Protein AF-A0A7R8XBN1-F1 (afdb_monomer_lite)

pLDDT: mean 72.45, std 25.6, range [25.41, 98.75]

Structure (mmCIF, N/CA/C/O backbone):
data_AF-A0A7R8XBN1-F1
#
_entry.id   AF-A0A7R8XBN1-F1
#
loop_
_atom_site.group_PDB
_atom_site.id
_atom_site.type_symbol
_atom_site.label_atom_id
_atom_site.label_alt_id
_atom_site.label_comp_id
_atom_site.label_asym_id
_atom_site.label_entity_id
_atom_site.label_seq_id
_atom_site.pdbx_PDB_ins_code
_atom_site.Cartn_x
_atom_site.Cartn_y
_atom_site.Cartn_z
_atom_site.occupancy
_atom_site.B_iso_or_equiv
_atom_site.auth_seq_id
_atom_site.auth_comp_id
_atom_site.auth_asym_id
_atom_site.auth_atom_id
_atom_site.pdbx_PDB_model_num
ATOM 1 N N . MET A 1 1 ? 33.578 -42.556 41.035 1.00 29.83 1 MET A N 1
ATOM 2 C CA . MET A 1 1 ? 34.762 -41.983 41.716 1.00 29.83 1 MET A CA 1
ATOM 3 C C . MET A 1 1 ? 35.770 -41.561 40.649 1.00 29.83 1 MET A C 1
ATOM 5 O O . MET A 1 1 ? 35.751 -42.187 39.595 1.00 29.83 1 MET A O 1
ATOM 9 N N . PRO A 1 2 ? 36.550 -40.487 40.866 1.00 57.53 2 PRO A N 1
ATOM 10 C CA . PRO A 1 2 ? 37.501 -39.938 39.890 1.00 57.53 2 PRO A CA 1
ATOM 11 C C . PRO A 1 2 ? 38.847 -40.698 39.918 1.00 57.53 2 PRO A C 1
ATOM 13 O O . PRO A 1 2 ? 38.960 -41.687 40.646 1.00 57.53 2 PRO A O 1
ATOM 16 N N . PRO A 1 3 ? 39.870 -40.235 39.171 1.00 47.28 3 PRO A N 1
ATOM 17 C CA . PRO A 1 3 ? 40.842 -39.376 39.864 1.00 47.28 3 PRO A CA 1
ATOM 18 C C . PRO A 1 3 ? 41.364 -38.141 39.082 1.00 47.28 3 PRO A C 1
ATOM 20 O O . PRO A 1 3 ? 41.516 -38.165 37.866 1.00 47.28 3 PRO A O 1
ATOM 23 N N . SER A 1 4 ? 41.629 -37.081 39.865 1.00 33.66 4 SER A N 1
ATOM 24 C CA . SER A 1 4 ? 42.742 -36.093 39.829 1.00 33.66 4 SER A CA 1
ATOM 25 C C . SER A 1 4 ? 43.302 -35.568 38.490 1.00 33.66 4 SER A C 1
ATOM 27 O O . SER A 1 4 ? 43.851 -36.335 37.710 1.00 33.66 4 SER A O 1
ATOM 29 N N . THR A 1 5 ? 43.249 -34.270 38.160 1.00 37.41 5 THR A N 1
ATOM 30 C CA . THR A 1 5 ? 43.979 -33.106 38.747 1.00 37.41 5 THR A CA 1
ATOM 31 C C . THR A 1 5 ? 45.512 -33.198 38.776 1.00 37.41 5 THR A C 1
ATOM 33 O O . THR A 1 5 ? 46.059 -33.966 39.563 1.00 37.41 5 THR A O 1
ATOM 36 N N . LEU A 1 6 ? 46.185 -32.286 38.061 1.00 33.44 6 LEU A N 1
ATOM 37 C CA . LEU A 1 6 ? 47.489 -31.711 38.432 1.00 33.44 6 LEU A CA 1
ATOM 38 C C . LEU A 1 6 ? 47.652 -30.301 37.821 1.00 33.44 6 LEU A C 1
ATOM 40 O O . LEU A 1 6 ? 46.955 -29.954 36.869 1.00 33.44 6 LEU A O 1
ATOM 44 N N . SER A 1 7 ? 48.523 -29.486 38.419 1.00 30.64 7 SER A N 1
ATOM 45 C CA . SER A 1 7 ? 48.565 -28.016 38.315 1.00 30.64 7 SER A CA 1
ATOM 46 C C . SER A 1 7 ? 49.992 -27.458 38.214 1.00 30.64 7 SER A C 1
ATOM 48 O O . SER A 1 7 ? 50.872 -28.004 38.872 1.00 30.64 7 SER A O 1
ATOM 50 N N . ALA A 1 8 ? 50.176 -26.345 37.489 1.00 31.06 8 ALA A N 1
ATOM 51 C CA . ALA A 1 8 ? 51.186 -25.265 37.644 1.00 31.06 8 ALA A CA 1
ATOM 52 C C . ALA A 1 8 ? 51.003 -24.311 36.432 1.00 31.06 8 ALA A C 1
ATOM 54 O O . ALA A 1 8 ? 50.758 -24.807 35.335 1.00 31.06 8 ALA A O 1
ATOM 55 N N . GLU A 1 9 ? 50.922 -22.976 36.490 1.00 31.02 9 GLU A N 1
ATOM 56 C CA . GLU A 1 9 ? 51.697 -21.923 37.187 1.00 31.02 9 GLU A CA 1
ATOM 57 C C . GLU A 1 9 ? 53.157 -21.748 36.721 1.00 31.02 9 GLU A C 1
ATOM 59 O O . GLU A 1 9 ? 54.044 -22.426 37.216 1.00 31.02 9 GLU A O 1
ATOM 64 N N . GLU A 1 10 ? 53.389 -20.777 35.821 1.00 29.33 10 GLU A N 1
ATOM 65 C CA . GLU A 1 10 ? 54.334 -19.641 35.974 1.00 29.33 10 GLU A CA 1
ATOM 66 C C . GLU A 1 10 ? 53.985 -18.570 34.900 1.00 29.33 10 GLU A C 1
ATOM 68 O O . GLU A 1 10 ? 53.805 -18.920 33.738 1.00 29.33 10 GLU A O 1
ATOM 73 N N . THR A 1 11 ? 53.590 -17.318 35.192 1.00 30.05 11 THR A N 1
ATOM 74 C CA . THR A 1 11 ? 54.278 -16.130 35.777 1.00 30.05 11 THR A CA 1
ATOM 75 C C . THR A 1 11 ? 55.155 -15.340 34.773 1.00 30.05 11 THR A C 1
ATOM 77 O O . THR A 1 11 ? 55.730 -15.930 33.871 1.00 30.05 11 THR A O 1
ATOM 80 N N . VAL A 1 12 ? 55.302 -14.010 34.995 1.00 28.19 12 VAL A N 1
ATOM 81 C CA . VAL A 1 12 ? 56.156 -12.989 34.300 1.00 28.19 12 VAL A CA 1
ATOM 82 C C . VAL A 1 12 ? 55.447 -12.182 33.185 1.00 28.19 12 VAL A C 1
ATOM 84 O O . VAL A 1 12 ? 54.900 -12.765 32.264 1.00 28.19 12 VAL A O 1
ATOM 87 N N . LYS A 1 13 ? 55.443 -10.831 33.144 1.00 28.33 13 LYS A N 1
ATOM 88 C CA . LYS A 1 13 ? 55.793 -9.749 34.110 1.00 28.33 13 LYS A CA 1
ATOM 89 C C . LYS A 1 13 ? 55.035 -8.455 33.734 1.00 28.33 13 LYS A C 1
ATOM 91 O O . LYS A 1 13 ? 54.687 -8.263 32.575 1.00 28.33 13 LYS A O 1
ATOM 96 N N . VAL A 1 14 ? 54.865 -7.533 34.689 1.00 28.70 14 VAL A N 1
ATOM 97 C CA . VAL A 1 14 ? 54.215 -6.218 34.488 1.00 28.70 14 VAL A CA 1
ATOM 98 C C . VAL A 1 14 ? 55.215 -5.055 34.578 1.00 28.70 14 VAL A C 1
ATOM 100 O O . VAL A 1 14 ? 55.987 -4.959 35.533 1.00 28.70 14 VAL A O 1
ATOM 103 N N . HIS A 1 15 ? 55.117 -4.113 33.636 1.00 30.70 15 HIS A N 1
ATOM 104 C CA . HIS A 1 15 ? 55.562 -2.715 33.742 1.00 30.70 15 HIS A CA 1
ATOM 105 C C . HIS A 1 15 ? 54.421 -1.833 33.180 1.00 30.70 15 HIS A C 1
ATOM 107 O O . HIS A 1 15 ? 53.868 -2.176 32.143 1.00 30.70 15 HIS A O 1
ATOM 113 N N . GLY A 1 16 ? 53.977 -0.714 33.761 1.00 26.91 16 GLY A N 1
ATOM 114 C CA . GLY A 1 16 ? 54.395 -0.039 34.993 1.00 26.91 16 GLY A CA 1
ATOM 115 C C . GLY A 1 16 ? 54.762 1.430 34.751 1.00 26.91 16 GLY A C 1
ATOM 116 O O . GLY A 1 16 ? 55.943 1.727 34.619 1.00 26.91 16 GLY A O 1
ATOM 117 N N . PHE A 1 17 ? 53.788 2.353 34.737 1.00 27.20 17 PHE A N 1
ATOM 118 C CA . PHE A 1 17 ? 54.040 3.808 34.783 1.00 27.20 17 PHE A CA 1
ATOM 119 C C . PHE A 1 17 ? 52.972 4.576 35.594 1.00 27.20 17 PHE A C 1
ATOM 121 O O . PHE A 1 17 ? 51.952 4.010 35.981 1.00 27.20 17 PHE A O 1
ATOM 128 N N . LYS A 1 18 ? 53.283 5.823 35.982 1.00 30.56 18 LYS A N 1
ATOM 129 C CA . LYS A 1 18 ? 52.935 6.386 37.306 1.00 30.56 18 LYS A CA 1
ATOM 130 C C . LYS A 1 18 ? 51.791 7.420 37.355 1.00 30.56 18 LYS A C 1
ATOM 132 O O . LYS A 1 18 ? 51.731 8.319 36.530 1.00 30.56 18 LYS A O 1
ATOM 137 N N . SER A 1 19 ? 51.012 7.303 38.440 1.00 30.86 19 SER A N 1
ATOM 138 C CA . SER A 1 19 ? 50.312 8.296 39.300 1.00 30.86 19 SER A CA 1
ATOM 139 C C . SER A 1 19 ? 49.909 9.708 38.800 1.00 30.86 19 SER A C 1
ATOM 141 O O . SER A 1 19 ? 50.730 10.416 38.217 1.00 30.86 19 SER A O 1
ATOM 143 N N . PRO A 1 20 ? 48.732 10.223 39.225 1.00 34.66 20 PRO A N 1
ATOM 144 C CA . PRO A 1 20 ? 48.295 11.602 38.979 1.00 34.66 20 PRO A CA 1
ATOM 145 C C . PRO A 1 20 ? 48.948 12.631 39.926 1.00 34.66 20 PRO A C 1
ATOM 147 O O . PRO A 1 20 ? 49.401 12.290 41.019 1.00 34.66 20 PRO A O 1
ATOM 150 N N . ARG A 1 21 ? 48.909 13.920 39.552 1.00 30.52 21 ARG A N 1
ATOM 151 C CA . ARG A 1 21 ? 49.149 15.056 40.465 1.00 30.52 21 ARG A CA 1
ATOM 152 C C . ARG A 1 21 ? 47.859 15.839 40.708 1.00 30.52 21 ARG A C 1
ATOM 154 O O . ARG A 1 21 ? 47.169 16.206 39.763 1.00 30.52 21 ARG A O 1
ATOM 161 N N . GLN A 1 22 ? 47.576 16.126 41.975 1.00 29.28 22 GLN A N 1
ATOM 162 C CA . GLN A 1 22 ? 46.583 17.117 42.397 1.00 29.28 22 GLN A CA 1
ATOM 163 C C . GLN A 1 22 ? 47.155 18.536 42.268 1.00 29.28 22 GLN A C 1
ATOM 165 O O . GLN A 1 22 ? 48.344 18.722 42.517 1.00 29.28 22 GLN A O 1
ATOM 170 N N . PHE A 1 23 ? 46.296 19.534 42.037 1.00 28.83 23 PHE A N 1
ATOM 171 C CA . PHE A 1 23 ? 46.495 20.889 42.568 1.00 28.83 23 PHE A CA 1
ATOM 172 C C . PHE A 1 23 ? 45.158 21.508 43.025 1.00 28.83 23 PHE A C 1
ATOM 174 O O . PHE A 1 23 ? 44.282 21.830 42.233 1.00 28.83 23 PHE A O 1
ATOM 181 N N . THR A 1 24 ? 45.024 21.580 44.351 1.00 28.88 24 THR A N 1
ATOM 182 C CA . THR A 1 24 ? 44.337 22.582 45.193 1.00 28.88 24 THR A CA 1
ATOM 183 C C . THR A 1 24 ? 43.207 23.480 44.650 1.00 28.88 24 THR A C 1
ATOM 185 O O . THR A 1 24 ? 43.438 24.367 43.838 1.00 28.88 24 THR A O 1
ATOM 188 N N . LYS A 1 25 ? 42.050 23.364 45.329 1.00 28.86 25 LYS A N 1
ATOM 189 C CA . LYS A 1 25 ? 41.212 24.431 45.941 1.00 28.86 25 LYS A CA 1
ATOM 190 C C . LYS A 1 25 ? 41.187 25.836 45.305 1.00 28.86 25 LYS A C 1
ATOM 192 O O . LYS A 1 25 ? 42.190 26.537 45.360 1.00 28.86 25 LYS A O 1
ATOM 197 N N . LEU A 1 26 ? 39.966 26.335 45.061 1.00 25.41 26 LEU A N 1
ATOM 198 C CA . LEU A 1 26 ? 39.486 27.615 45.619 1.00 25.41 26 LEU A CA 1
ATOM 199 C C . LEU A 1 26 ? 37.940 27.700 45.627 1.00 25.41 26 LEU A C 1
ATOM 201 O O . LEU A 1 26 ? 37.279 27.567 44.604 1.00 25.41 26 LEU A O 1
ATOM 205 N N . SER A 1 27 ? 37.388 27.940 46.814 1.00 28.50 27 SER A N 1
ATOM 206 C CA . SER A 1 27 ? 36.066 28.529 47.119 1.00 28.50 27 SER A CA 1
ATOM 207 C C . SER A 1 27 ? 36.364 29.668 48.119 1.00 28.50 27 SER A C 1
ATOM 209 O O . SER A 1 27 ? 37.394 29.546 48.796 1.00 28.50 27 SER A O 1
ATOM 211 N N . PRO A 1 28 ? 35.579 30.762 48.251 1.00 37.28 28 PRO A N 1
ATOM 212 C CA . PRO A 1 28 ? 34.118 30.803 48.462 1.00 37.28 28 PRO A CA 1
ATOM 213 C C . PRO A 1 28 ? 33.439 31.823 47.489 1.00 37.28 28 PRO A C 1
ATOM 215 O O . PRO A 1 28 ? 34.006 32.054 46.428 1.00 37.28 28 PRO A O 1
ATOM 218 N N . THR A 1 29 ? 32.246 32.427 47.656 1.00 26.39 29 THR A N 1
ATOM 219 C CA . THR A 1 29 ? 31.286 32.569 48.785 1.00 26.39 29 THR A CA 1
ATOM 220 C C . THR A 1 29 ? 29.848 32.776 48.261 1.00 26.39 29 THR A C 1
ATOM 222 O O . THR A 1 29 ? 29.647 32.976 47.067 1.00 26.39 29 THR A O 1
ATOM 225 N N . VAL A 1 30 ? 28.855 32.771 49.157 1.00 30.20 30 VAL A N 1
ATOM 226 C CA . VAL A 1 30 ? 27.453 33.187 48.927 1.00 30.20 30 VAL A CA 1
ATOM 227 C C . VAL A 1 30 ? 27.223 34.610 49.463 1.00 30.20 30 VAL A C 1
ATOM 229 O O . VAL A 1 30 ? 27.772 34.940 50.513 1.00 30.20 30 VAL A O 1
ATOM 232 N N . SER A 1 31 ? 26.333 35.399 48.847 1.00 25.62 31 SER A N 1
ATOM 233 C CA . SER A 1 31 ? 25.537 36.410 49.572 1.00 25.62 31 SER A CA 1
ATOM 234 C C . SER A 1 31 ? 24.157 36.649 48.936 1.00 25.62 31 SER A C 1
ATOM 236 O O . SER A 1 31 ? 24.013 36.685 47.717 1.00 25.62 31 SER A O 1
ATOM 238 N N . HIS A 1 32 ? 23.138 36.797 49.788 1.00 29.58 32 HIS A N 1
ATOM 239 C CA . HIS A 1 32 ? 21.765 37.180 49.432 1.00 29.58 32 HIS A CA 1
ATOM 240 C C . HIS A 1 32 ? 21.620 38.706 49.278 1.00 29.58 32 HIS A C 1
ATOM 242 O O . HIS A 1 32 ? 22.260 39.436 50.032 1.00 29.58 32 HIS A O 1
ATOM 248 N N . ALA A 1 33 ? 20.718 39.156 48.397 1.00 26.94 33 ALA A N 1
ATOM 249 C CA . ALA A 1 33 ? 19.675 40.180 48.630 1.00 26.94 33 ALA A CA 1
ATOM 250 C C . ALA A 1 33 ? 18.926 40.416 47.290 1.00 26.94 33 ALA A C 1
ATOM 252 O O . ALA A 1 33 ? 19.585 40.553 46.267 1.00 26.94 33 ALA A O 1
ATOM 253 N N . ASP A 1 34 ? 17.611 40.229 47.142 1.00 27.77 34 ASP A N 1
ATOM 254 C CA . ASP A 1 34 ? 16.435 40.944 47.691 1.00 27.77 34 ASP A CA 1
ATOM 255 C C . ASP A 1 34 ? 16.034 42.231 46.928 1.00 27.77 34 ASP A C 1
ATOM 257 O O . ASP A 1 34 ? 16.899 42.957 46.446 1.00 27.77 34 ASP A O 1
ATOM 261 N N . LEU A 1 35 ? 14.717 42.517 46.919 1.00 28.48 35 LEU A N 1
ATOM 262 C CA . LEU A 1 35 ? 13.990 43.705 46.393 1.00 28.48 35 LEU A CA 1
ATOM 263 C C . LEU A 1 35 ? 13.558 43.739 44.905 1.00 28.48 35 LEU A C 1
ATOM 265 O O . LEU A 1 35 ? 14.349 43.511 43.996 1.00 28.48 35 LEU A O 1
ATOM 269 N N . GLY A 1 36 ? 12.312 44.197 44.664 1.00 25.56 36 GLY A N 1
ATOM 270 C CA . GLY A 1 36 ? 11.943 44.873 43.402 1.00 25.56 36 GLY A CA 1
ATOM 271 C C . GLY A 1 36 ? 10.576 44.561 42.769 1.00 25.56 36 GLY A C 1
ATOM 272 O O . GLY A 1 36 ? 10.522 44.055 41.654 1.00 25.56 36 GLY A O 1
ATOM 273 N N . THR A 1 37 ? 9.464 44.902 43.427 1.00 31.00 37 THR A N 1
ATOM 274 C CA . THR A 1 37 ? 8.115 44.951 42.809 1.00 31.00 37 THR A CA 1
ATOM 275 C C . THR A 1 37 ? 7.995 46.104 41.781 1.00 31.00 37 THR A C 1
ATOM 277 O O . THR A 1 37 ? 8.813 47.017 41.802 1.00 31.00 37 THR A O 1
ATOM 280 N N . VAL A 1 38 ? 6.886 46.142 41.013 1.00 28.42 38 VAL A N 1
ATOM 281 C CA . VAL A 1 38 ? 6.405 47.236 40.113 1.00 28.42 38 VAL A CA 1
ATOM 282 C C . VAL A 1 38 ? 6.970 47.167 38.673 1.00 28.42 38 VAL A C 1
ATOM 284 O O . VAL A 1 38 ? 8.155 46.948 38.485 1.00 28.42 38 VAL A O 1
ATOM 287 N N . GLY A 1 39 ? 6.185 47.334 37.594 1.00 27.02 39 GLY A N 1
ATOM 288 C CA . GLY A 1 39 ? 4.741 47.604 37.490 1.00 27.02 39 GLY A CA 1
ATOM 289 C C . GLY A 1 39 ? 4.208 47.602 36.041 1.00 27.02 39 GLY A C 1
ATOM 290 O O . GLY A 1 39 ? 4.917 47.252 35.104 1.00 27.02 39 GLY A O 1
ATOM 291 N N . ARG A 1 40 ? 2.928 47.973 35.865 1.00 31.88 40 ARG A N 1
ATOM 292 C CA . ARG A 1 40 ? 2.241 48.108 34.557 1.00 31.88 40 ARG A CA 1
ATOM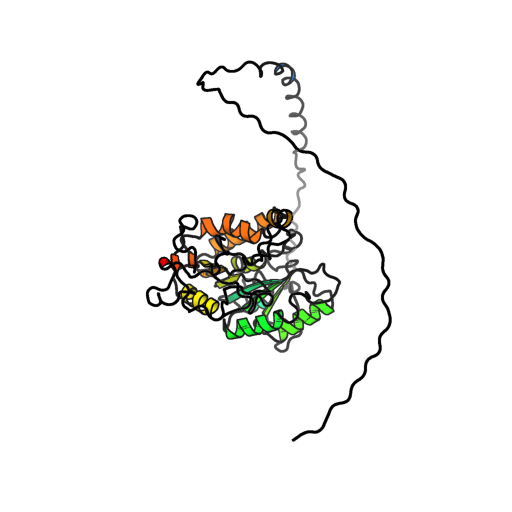 293 C C . ARG A 1 40 ? 2.724 49.336 33.766 1.00 31.88 40 ARG A C 1
ATOM 295 O O . ARG A 1 40 ? 3.060 50.327 34.398 1.00 31.88 40 ARG A O 1
ATOM 302 N N . LEU A 1 41 ? 2.575 49.294 32.433 1.00 30.00 41 LEU A N 1
ATOM 303 C CA . LEU A 1 41 ? 1.959 50.283 31.496 1.00 30.00 41 LEU A CA 1
ATOM 304 C C . LEU A 1 41 ? 2.179 49.726 30.055 1.00 30.00 41 LEU A C 1
ATOM 306 O O . LEU A 1 41 ? 3.221 49.124 29.831 1.00 30.00 41 LEU A O 1
ATOM 310 N N . HIS A 1 42 ? 1.264 49.639 29.072 1.00 29.73 42 HIS A N 1
ATOM 311 C CA . HIS A 1 42 ? 0.209 50.501 28.483 1.00 29.73 42 HIS A CA 1
ATOM 312 C C . HIS A 1 42 ? 0.700 51.672 27.595 1.00 29.73 42 HIS A C 1
ATOM 314 O O . HIS A 1 42 ? 1.512 52.472 28.040 1.00 29.73 42 HIS A O 1
ATOM 320 N N . GLY A 1 43 ? 0.118 51.783 26.383 1.00 27.22 43 GLY A N 1
ATOM 321 C CA . GLY A 1 43 ? 0.338 52.831 25.355 1.00 27.22 43 GLY A CA 1
ATOM 322 C C . GLY A 1 43 ? 1.418 52.449 24.321 1.00 27.22 43 GLY A C 1
ATOM 323 O O . GLY A 1 43 ? 2.523 52.126 24.730 1.00 27.22 43 GLY A O 1
ATOM 324 N N . MET A 1 44 ? 1.171 52.251 23.015 1.00 29.78 44 MET A N 1
ATOM 325 C CA . MET A 1 44 ? 0.504 53.039 21.945 1.00 29.78 44 MET A CA 1
ATOM 326 C C . MET A 1 44 ? 1.380 54.128 21.292 1.00 29.78 44 MET A C 1
ATOM 328 O O . MET A 1 44 ? 2.250 54.693 21.936 1.00 29.78 44 MET A O 1
ATOM 332 N N . GLU A 1 45 ? 1.072 54.389 20.011 1.00 30.77 45 GLU A N 1
ATOM 333 C CA . GLU A 1 45 ? 1.701 55.317 19.043 1.00 30.77 45 GLU A CA 1
ATOM 334 C C . GLU A 1 45 ? 2.983 54.782 18.358 1.00 30.77 45 GLU A C 1
ATOM 336 O O . GLU A 1 45 ? 3.993 54.539 19.006 1.00 30.77 45 GLU A O 1
ATOM 341 N N . ALA A 1 46 ? 3.046 54.409 17.071 1.00 30.61 46 ALA A N 1
ATOM 342 C CA . ALA A 1 46 ? 2.382 54.762 15.798 1.00 30.61 46 ALA A CA 1
ATOM 343 C C . ALA A 1 46 ? 3.244 55.651 14.875 1.00 30.61 46 ALA A C 1
ATOM 345 O O . ALA A 1 46 ? 3.457 56.827 15.123 1.00 30.61 46 ALA A O 1
ATOM 346 N N . GLY A 1 47 ? 3.676 55.038 13.766 1.00 41.34 47 GLY A N 1
ATOM 347 C CA . GLY A 1 47 ? 3.818 55.637 12.434 1.00 41.34 47 GLY A CA 1
ATOM 348 C C . GLY A 1 47 ? 4.562 56.962 12.252 1.00 41.34 47 GLY A C 1
ATOM 349 O O . GLY A 1 47 ? 3.908 57.984 12.107 1.00 41.34 47 GLY A O 1
ATOM 350 N N . ASP A 1 48 ? 5.880 56.907 12.004 1.00 35.59 48 ASP A N 1
ATOM 351 C CA . ASP A 1 48 ? 6.529 57.909 11.133 1.00 35.59 48 ASP A CA 1
ATOM 352 C C . ASP A 1 48 ? 7.832 57.418 10.454 1.00 35.59 48 ASP A C 1
ATOM 354 O O . ASP A 1 48 ? 8.941 57.881 10.743 1.00 35.59 48 ASP A O 1
ATOM 358 N N . ARG A 1 49 ? 7.751 56.390 9.583 1.00 36.34 49 ARG A N 1
ATOM 359 C CA . ARG A 1 49 ? 8.954 55.906 8.858 1.00 36.34 49 ARG A CA 1
ATOM 360 C C . ARG A 1 49 ? 8.767 55.224 7.488 1.00 36.34 49 ARG A C 1
ATOM 362 O O . ARG A 1 49 ? 9.666 54.511 7.054 1.00 36.34 49 ARG A O 1
ATOM 369 N N . MET A 1 50 ? 7.664 55.465 6.767 1.00 36.22 50 MET A N 1
ATOM 370 C CA . MET A 1 50 ? 7.479 54.976 5.377 1.00 36.22 50 MET A CA 1
ATOM 371 C C . MET A 1 50 ? 6.928 56.029 4.390 1.00 36.22 50 MET A C 1
ATOM 373 O O . MET A 1 50 ? 6.129 55.713 3.515 1.00 36.22 50 MET A O 1
ATOM 377 N N . LEU A 1 51 ? 7.387 57.285 4.477 1.00 41.38 51 LEU A N 1
ATOM 378 C CA . LEU A 1 51 ? 7.068 58.336 3.493 1.00 41.38 51 LEU A CA 1
ATOM 379 C C . LEU A 1 51 ? 8.306 59.135 3.042 1.00 41.38 51 LEU A C 1
ATOM 381 O O . LEU A 1 51 ? 8.422 60.335 3.270 1.00 41.38 51 LEU A O 1
ATOM 385 N N . LYS A 1 52 ? 9.232 58.459 2.352 1.00 40.62 52 LYS A N 1
ATOM 386 C CA . LYS A 1 52 ? 10.264 59.052 1.476 1.00 40.62 52 LYS A CA 1
ATOM 387 C C . LYS A 1 52 ? 10.693 57.982 0.459 1.00 40.62 52 LYS A C 1
ATOM 389 O O . LYS A 1 52 ? 11.067 56.897 0.884 1.00 40.62 52 LYS A O 1
ATOM 394 N N . ASN A 1 53 ? 10.612 58.312 -0.844 1.00 45.84 53 ASN A N 1
ATOM 395 C CA . ASN A 1 53 ? 11.097 57.577 -2.048 1.00 45.84 53 ASN A CA 1
ATOM 396 C C . ASN A 1 53 ? 10.069 57.179 -3.141 1.00 45.84 53 ASN A C 1
ATOM 398 O O . ASN A 1 53 ? 10.453 56.529 -4.108 1.00 45.84 53 ASN A O 1
ATOM 402 N N . TRP A 1 54 ? 8.811 57.644 -3.113 1.00 39.53 54 TRP A N 1
ATOM 403 C CA . TRP A 1 54 ? 7.876 57.441 -4.250 1.00 39.53 54 TRP A CA 1
ATOM 404 C C . TRP A 1 54 ? 8.379 58.106 -5.556 1.00 39.53 54 TRP A C 1
ATOM 406 O O . TRP A 1 54 ? 8.312 57.512 -6.630 1.00 39.53 54 TRP A O 1
ATOM 416 N N . ARG A 1 55 ? 8.958 59.313 -5.484 1.00 41.50 55 ARG A N 1
ATOM 417 C CA . ARG A 1 55 ? 9.240 60.181 -6.653 1.00 41.50 55 ARG A CA 1
ATOM 418 C C . ARG A 1 55 ? 10.217 59.654 -7.726 1.00 41.50 55 ARG A C 1
ATOM 420 O O . ARG A 1 55 ? 10.390 60.338 -8.727 1.00 41.50 55 ARG A O 1
ATOM 427 N N . VAL A 1 56 ? 10.812 58.469 -7.571 1.00 47.25 56 VAL A N 1
ATOM 428 C CA . VAL A 1 56 ? 11.703 57.853 -8.582 1.00 47.25 56 VAL A CA 1
ATOM 429 C C . VAL A 1 56 ? 10.999 56.760 -9.414 1.00 47.25 56 VAL A C 1
ATOM 431 O O . VAL A 1 56 ? 11.416 56.476 -10.531 1.00 47.25 56 VAL A O 1
ATOM 434 N N . MET A 1 57 ? 9.882 56.191 -8.942 1.00 44.03 57 MET A N 1
ATOM 435 C CA . MET A 1 57 ? 9.235 55.023 -9.575 1.00 44.03 57 MET A CA 1
ATOM 436 C C . MET A 1 57 ? 8.308 55.329 -10.772 1.00 44.03 57 MET A C 1
ATOM 438 O O . MET A 1 57 ? 7.739 54.407 -11.349 1.00 44.03 57 MET A O 1
ATOM 442 N N . ILE A 1 58 ? 8.140 56.595 -11.174 1.00 50.94 58 ILE A N 1
ATOM 443 C CA . ILE A 1 58 ? 7.152 56.994 -12.202 1.00 50.94 58 ILE A CA 1
ATOM 444 C C . ILE A 1 58 ? 7.742 57.120 -13.625 1.00 50.94 58 ILE A C 1
ATOM 446 O O . ILE A 1 58 ? 6.989 57.124 -14.594 1.00 50.94 58 ILE A O 1
ATOM 450 N N . LEU A 1 59 ? 9.071 57.153 -13.797 1.00 45.31 59 LEU A N 1
ATOM 451 C CA . LEU A 1 59 ? 9.701 57.424 -15.106 1.00 45.31 59 LEU A CA 1
ATOM 452 C C . LEU A 1 59 ? 10.221 56.193 -15.875 1.00 45.31 59 LEU A C 1
ATOM 454 O O . LEU A 1 59 ? 10.721 56.350 -16.984 1.00 45.31 59 LEU A O 1
ATOM 458 N N . ILE A 1 60 ? 10.087 54.976 -15.336 1.00 50.41 60 ILE A N 1
ATOM 459 C CA . ILE A 1 60 ? 10.603 53.744 -15.979 1.00 50.41 60 ILE A CA 1
ATOM 460 C C . ILE A 1 60 ? 9.481 52.899 -16.624 1.00 50.41 60 ILE A C 1
ATOM 462 O O . ILE A 1 60 ? 9.741 52.076 -17.498 1.00 50.41 60 ILE A O 1
ATOM 466 N N . PHE A 1 61 ? 8.212 53.133 -16.270 1.00 45.28 61 PHE A N 1
ATOM 467 C CA . PHE A 1 61 ? 7.104 52.255 -16.669 1.00 45.28 61 PHE A CA 1
ATOM 468 C C . PHE A 1 61 ? 6.496 52.392 -18.090 1.00 45.28 61 PHE A C 1
ATOM 470 O O . PHE A 1 61 ? 5.864 51.422 -18.507 1.00 45.28 61 PHE A O 1
ATOM 477 N N . PRO A 1 62 ? 6.661 53.478 -18.884 1.00 44.03 62 PRO A N 1
ATOM 478 C CA . PRO A 1 62 ? 6.020 53.558 -20.205 1.00 44.03 62 PRO A CA 1
ATOM 479 C C . PRO A 1 62 ? 6.870 53.040 -21.385 1.00 44.03 62 PRO A C 1
ATOM 481 O O . PRO A 1 62 ? 6.335 52.884 -22.478 1.00 44.03 62 PRO A O 1
ATOM 484 N N . LEU A 1 63 ? 8.171 52.761 -21.208 1.00 43.22 63 LEU A N 1
ATOM 485 C CA . LEU A 1 63 ? 9.065 52.377 -22.322 1.00 43.22 63 LEU A CA 1
ATOM 486 C C . LEU A 1 63 ? 9.225 50.861 -22.536 1.00 43.22 63 LEU A C 1
ATOM 488 O O . LEU A 1 63 ? 9.617 50.444 -23.622 1.00 43.22 63 LEU A O 1
ATOM 492 N N . ALA A 1 64 ? 8.885 50.027 -21.550 1.00 44.75 64 ALA A N 1
ATOM 493 C CA . ALA A 1 64 ? 8.994 48.566 -21.667 1.00 44.75 64 ALA A CA 1
ATOM 494 C C . ALA A 1 64 ? 7.778 47.895 -22.342 1.00 44.75 64 ALA A C 1
ATOM 496 O O . ALA A 1 64 ? 7.858 46.733 -22.730 1.00 44.75 64 ALA A O 1
ATOM 497 N N . PHE A 1 65 ? 6.651 48.604 -22.489 1.00 45.16 65 PHE A N 1
ATOM 498 C CA . PHE A 1 65 ? 5.397 48.021 -22.990 1.00 45.16 65 PHE A CA 1
ATOM 499 C C . PHE A 1 65 ? 5.196 48.141 -24.511 1.00 45.16 65 PHE A C 1
ATOM 501 O O . PHE A 1 65 ? 4.341 47.455 -25.066 1.00 45.16 65 PHE A O 1
ATOM 508 N N . LEU A 1 66 ? 5.988 48.971 -25.203 1.00 41.09 66 LEU A N 1
ATOM 509 C CA . LEU A 1 66 ? 5.856 49.180 -26.653 1.00 41.09 66 LEU A CA 1
ATOM 510 C C . LEU A 1 66 ? 6.718 48.224 -27.503 1.00 41.09 66 LEU A C 1
ATOM 512 O O . LEU A 1 66 ? 6.485 48.093 -28.700 1.00 41.09 66 LEU A O 1
ATOM 516 N N . SER A 1 67 ? 7.692 47.528 -26.904 1.00 43.91 67 SER A N 1
ATOM 517 C CA . SER A 1 67 ? 8.579 46.581 -27.604 1.00 43.91 67 SER A CA 1
ATOM 518 C C . SER A 1 67 ? 8.011 45.160 -27.723 1.00 43.91 67 SER A C 1
ATOM 520 O O . SER A 1 67 ? 8.406 44.418 -28.619 1.00 43.91 67 SER A O 1
ATOM 522 N N . LEU A 1 68 ? 7.058 44.781 -26.865 1.00 41.72 68 LEU A N 1
ATOM 523 C CA . LEU A 1 68 ? 6.441 43.444 -26.841 1.00 41.72 68 LEU A CA 1
ATOM 524 C C . LEU A 1 68 ? 5.274 43.265 -27.830 1.00 41.72 68 LEU A C 1
ATOM 526 O O . LEU A 1 68 ? 4.878 42.137 -28.107 1.00 41.72 68 LEU A O 1
ATOM 530 N N . LEU A 1 69 ? 4.751 44.352 -28.406 1.00 40.75 69 LEU A N 1
ATOM 531 C CA . LEU A 1 69 ? 3.628 44.322 -29.358 1.00 40.75 69 LEU A CA 1
ATOM 532 C C . LEU A 1 69 ? 4.042 44.138 -30.832 1.00 40.75 69 LEU A C 1
ATOM 534 O O . LEU A 1 69 ? 3.174 43.966 -31.682 1.00 40.75 69 LEU A O 1
ATOM 538 N N . LEU A 1 70 ? 5.344 44.129 -31.143 1.00 39.97 70 LEU A N 1
ATOM 539 C CA . LEU A 1 70 ? 5.867 43.972 -32.512 1.00 39.97 70 LEU A CA 1
ATOM 540 C C . LEU A 1 70 ? 6.445 42.577 -32.825 1.00 39.97 70 LEU A C 1
ATOM 542 O O . LEU A 1 70 ? 6.892 42.350 -33.944 1.00 39.97 70 LEU A O 1
ATOM 546 N N . TYR A 1 71 ? 6.404 41.633 -31.877 1.00 39.97 71 TYR A N 1
ATOM 547 C CA . TYR A 1 71 ? 6.922 40.262 -32.051 1.00 39.97 71 TYR A CA 1
ATOM 548 C C . TYR A 1 71 ? 5.838 39.169 -32.146 1.00 39.97 71 TYR A C 1
ATOM 550 O O . TYR A 1 71 ? 6.145 37.982 -32.066 1.00 39.97 71 TYR A O 1
ATOM 558 N N . SER A 1 72 ? 4.579 39.560 -32.376 1.00 42.81 72 SER A N 1
ATOM 559 C CA . SER A 1 72 ? 3.417 38.655 -32.412 1.00 42.81 72 SER A CA 1
ATOM 560 C C . SER A 1 72 ? 2.607 38.780 -33.708 1.00 42.81 72 SER A C 1
ATOM 562 O O . SER A 1 72 ? 1.425 39.113 -33.684 1.00 42.81 72 SER A O 1
ATOM 564 N N . LEU A 1 73 ? 3.234 38.484 -34.850 1.00 42.41 73 LEU A N 1
ATOM 565 C CA . LEU A 1 73 ? 2.538 38.226 -36.117 1.00 42.41 73 LEU A CA 1
ATOM 566 C C . LEU A 1 73 ? 2.941 36.842 -36.654 1.00 42.41 73 LEU A C 1
ATOM 568 O O . LEU A 1 73 ? 4.082 36.673 -37.090 1.00 42.41 73 LEU A O 1
ATOM 572 N N . PRO A 1 74 ? 2.041 35.841 -36.646 1.00 39.47 74 PRO A N 1
ATOM 573 C CA . PRO A 1 74 ? 2.302 34.560 -37.288 1.00 39.47 74 PRO A CA 1
ATOM 574 C C . PRO A 1 74 ? 2.409 34.737 -38.805 1.00 39.47 74 PRO A C 1
ATOM 576 O O . PRO A 1 74 ? 1.500 35.266 -39.445 1.00 39.47 74 PRO A O 1
ATOM 579 N N . SER A 1 75 ? 3.502 34.257 -39.399 1.00 33.34 75 SER A N 1
ATOM 580 C CA . SER A 1 75 ? 3.621 34.168 -40.856 1.00 33.34 75 SER A CA 1
ATOM 581 C C . SER A 1 75 ? 2.614 33.143 -41.386 1.00 33.34 75 SER A C 1
ATOM 583 O O . SER A 1 75 ? 2.707 31.954 -41.079 1.00 33.34 75 SER A O 1
ATOM 585 N N . THR A 1 76 ? 1.657 33.596 -42.196 1.00 37.09 76 THR A N 1
ATOM 586 C CA . THR A 1 76 ? 0.664 32.752 -42.871 1.00 37.09 76 THR A CA 1
ATOM 587 C C . THR A 1 76 ? 1.306 31.938 -43.996 1.00 37.09 76 THR A C 1
ATOM 589 O O . THR A 1 76 ? 1.166 32.237 -45.180 1.00 37.09 76 THR A O 1
ATOM 592 N N . LYS A 1 77 ? 2.007 30.859 -43.634 1.00 34.28 77 LYS A N 1
ATOM 593 C CA . LYS A 1 77 ? 2.387 29.814 -44.589 1.00 34.28 77 LYS A CA 1
ATOM 594 C C . LYS A 1 77 ? 1.223 28.851 -44.790 1.00 34.28 77 LYS A C 1
ATOM 596 O O . LYS A 1 77 ? 0.978 27.973 -43.967 1.00 34.28 77 LYS A O 1
ATOM 601 N N . THR A 1 78 ? 0.528 29.021 -45.909 1.00 32.53 78 THR A N 1
ATOM 602 C CA . THR A 1 78 ? -0.504 28.103 -46.398 1.00 32.53 78 THR A CA 1
ATOM 603 C C . THR A 1 78 ? 0.103 26.722 -46.652 1.00 32.53 78 THR A C 1
ATOM 605 O O . THR A 1 78 ? 0.762 26.503 -47.667 1.00 32.53 78 THR A O 1
ATOM 608 N N . LEU A 1 79 ? -0.110 25.782 -45.732 1.00 31.33 79 LEU A N 1
ATOM 609 C CA . LEU A 1 79 ? 0.198 24.369 -45.944 1.00 31.33 79 LEU A CA 1
ATOM 610 C C . LEU A 1 79 ? -0.907 23.760 -46.811 1.00 31.33 79 LEU A C 1
ATOM 612 O O . LEU A 1 79 ? -2.031 23.561 -46.355 1.00 31.33 79 LEU A O 1
ATOM 616 N N . GLN A 1 80 ? -0.595 23.510 -48.083 1.00 29.17 80 GLN A N 1
ATOM 617 C CA . GLN A 1 80 ? -1.488 22.789 -48.987 1.00 29.17 80 GLN A CA 1
ATOM 618 C C . GLN A 1 80 ? -1.592 21.328 -48.544 1.00 29.17 80 GLN A C 1
ATOM 620 O O . GLN A 1 80 ? -0.606 20.594 -48.553 1.00 29.17 80 GLN A O 1
ATOM 625 N N . THR A 1 81 ? -2.800 20.898 -48.188 1.00 27.98 81 THR A N 1
ATOM 626 C CA . THR A 1 81 ? -3.101 19.494 -47.903 1.00 27.98 81 THR A CA 1
ATOM 627 C C . THR A 1 81 ? -3.173 18.706 -49.210 1.00 27.98 81 THR A C 1
ATOM 629 O O . THR A 1 81 ? -4.224 18.647 -49.846 1.00 27.98 81 THR A O 1
ATOM 632 N N . THR A 1 82 ? -2.077 18.068 -49.614 1.00 29.64 82 THR A N 1
ATOM 633 C CA . THR A 1 82 ? -2.131 16.989 -50.609 1.00 29.64 82 THR A CA 1
ATOM 634 C C . THR A 1 82 ? -2.566 15.703 -49.912 1.00 29.64 82 THR A C 1
ATOM 636 O O . THR A 1 82 ? -1.774 15.076 -49.210 1.00 29.64 82 THR A O 1
ATOM 639 N N . GLN A 1 83 ? -3.834 15.324 -50.078 1.00 31.77 83 GLN A N 1
ATOM 640 C CA . GLN A 1 83 ? -4.303 13.988 -49.715 1.00 31.77 83 GLN A CA 1
ATOM 641 C C . GLN A 1 83 ? -3.744 12.975 -50.719 1.00 31.77 83 GLN A C 1
ATOM 643 O O . GLN A 1 83 ? -4.078 13.047 -51.899 1.00 31.77 83 GLN A O 1
ATOM 648 N N . ASP A 1 84 ? -2.939 12.026 -50.243 1.00 27.23 84 ASP A N 1
ATOM 649 C CA . ASP A 1 84 ? -2.556 10.827 -50.993 1.00 27.23 84 ASP A CA 1
ATOM 650 C C . ASP A 1 84 ? -3.144 9.592 -50.273 1.00 27.23 84 ASP A C 1
ATOM 652 O O . ASP A 1 84 ? -2.759 9.313 -49.132 1.00 27.23 84 ASP A O 1
ATOM 656 N N . PRO A 1 85 ? -4.156 8.906 -50.841 1.00 38.56 85 PRO A N 1
ATOM 657 C CA . PRO A 1 85 ? -5.016 7.990 -50.094 1.00 38.56 85 PRO A CA 1
ATOM 658 C C . PRO A 1 85 ? -4.557 6.519 -50.125 1.00 38.56 85 PRO A C 1
ATOM 660 O O . PRO A 1 85 ? -5.395 5.624 -50.231 1.00 38.56 85 PRO A O 1
ATOM 663 N N . THR A 1 86 ? -3.255 6.227 -50.005 1.00 36.72 86 THR A N 1
ATOM 664 C CA . THR A 1 86 ? -2.757 4.834 -49.922 1.00 36.72 86 THR A CA 1
ATOM 665 C C . THR A 1 86 ? -1.580 4.632 -48.961 1.00 36.72 86 THR A C 1
ATOM 667 O O . THR A 1 86 ? -0.450 4.411 -49.389 1.00 36.72 86 THR A O 1
ATOM 670 N N . VAL A 1 87 ? -1.854 4.569 -47.653 1.00 32.53 87 VAL A N 1
ATOM 671 C CA . VAL A 1 87 ? -1.049 3.750 -46.724 1.00 32.53 87 VAL A CA 1
ATOM 672 C C . VAL A 1 87 ? -1.994 2.921 -45.858 1.00 32.53 87 VAL A C 1
ATOM 674 O O . VAL A 1 87 ? -2.675 3.427 -44.971 1.00 32.53 87 VAL A O 1
ATOM 677 N N . THR A 1 88 ? -2.057 1.628 -46.161 1.00 33.00 88 THR A N 1
ATOM 678 C CA . THR A 1 88 ? -2.847 0.624 -45.441 1.00 33.00 88 THR A CA 1
ATOM 679 C C . THR A 1 88 ? -2.374 0.436 -44.003 1.00 33.00 88 THR A C 1
ATOM 681 O O . THR A 1 88 ? -1.176 0.514 -43.745 1.00 33.00 88 THR A O 1
ATOM 684 N N . ASN A 1 89 ? -3.308 0.084 -43.111 1.00 41.84 89 ASN A N 1
ATOM 685 C CA . ASN A 1 89 ? -3.090 -0.303 -41.711 1.00 41.84 89 ASN A CA 1
ATOM 686 C C . ASN A 1 89 ? -1.795 -1.107 -41.475 1.00 41.84 89 ASN A C 1
ATOM 688 O O . ASN A 1 89 ? -1.789 -2.336 -41.550 1.00 41.84 89 ASN A O 1
ATOM 692 N N . ALA A 1 90 ? -0.722 -0.417 -41.097 1.00 32.84 90 ALA A N 1
ATOM 693 C CA . ALA A 1 90 ? 0.400 -1.034 -40.416 1.00 32.84 90 ALA A CA 1
ATOM 694 C C . ALA A 1 90 ? 0.027 -1.135 -38.934 1.00 32.84 90 ALA A C 1
ATOM 696 O O . ALA A 1 90 ? 0.005 -0.133 -38.219 1.00 32.84 90 ALA A O 1
ATOM 697 N N . SER A 1 91 ? -0.283 -2.345 -38.470 1.00 38.53 91 SER A N 1
ATOM 698 C CA . SER A 1 91 ? -0.379 -2.639 -37.042 1.00 38.53 91 SER A CA 1
ATOM 699 C C . SER A 1 91 ? 0.967 -2.319 -36.395 1.00 38.53 91 SER A C 1
ATOM 701 O O . SER A 1 91 ? 1.914 -3.086 -36.565 1.00 38.53 91 SER A O 1
ATOM 703 N N . VAL A 1 92 ? 1.074 -1.185 -35.700 1.00 34.84 92 VAL A N 1
ATOM 704 C CA . VAL A 1 92 ? 2.307 -0.777 -35.019 1.00 34.84 92 VAL A CA 1
ATOM 705 C C . VAL A 1 92 ? 2.580 -1.776 -33.893 1.00 34.84 92 VAL A C 1
ATOM 707 O O . VAL A 1 92 ? 1.829 -1.787 -32.914 1.00 34.84 92 VAL A O 1
ATOM 710 N N . PRO A 1 93 ? 3.642 -2.601 -33.966 1.00 36.94 93 PRO A N 1
ATOM 711 C CA . PRO A 1 93 ? 4.074 -3.356 -32.811 1.00 36.94 93 PRO A CA 1
ATOM 712 C C . PRO A 1 93 ? 4.847 -2.370 -31.941 1.00 36.94 93 PRO A C 1
ATOM 714 O O . PRO A 1 93 ? 6.057 -2.203 -32.099 1.00 36.94 93 PRO A O 1
ATOM 717 N N . ALA A 1 94 ? 4.142 -1.673 -31.048 1.00 38.75 94 ALA A N 1
ATOM 718 C CA . ALA A 1 94 ? 4.813 -0.929 -29.995 1.00 38.75 94 ALA A CA 1
ATOM 719 C C . ALA A 1 94 ? 5.746 -1.919 -29.272 1.00 38.75 94 ALA A C 1
ATOM 721 O O . ALA A 1 94 ? 5.267 -2.978 -28.843 1.00 38.75 94 ALA A O 1
ATOM 722 N N . PRO A 1 95 ? 7.064 -1.653 -29.173 1.00 43.62 95 PRO A N 1
ATOM 723 C CA . PRO A 1 95 ? 7.941 -2.526 -28.413 1.00 43.62 95 PRO A CA 1
ATOM 724 C C . PRO A 1 95 ? 7.390 -2.583 -26.990 1.00 43.62 95 PRO A C 1
ATOM 726 O O . PRO A 1 95 ? 7.174 -1.541 -26.375 1.00 43.62 95 PRO A O 1
ATOM 729 N N . LEU A 1 96 ? 7.099 -3.797 -26.511 1.00 50.00 96 LEU A N 1
ATOM 730 C CA . LEU A 1 96 ? 6.494 -4.055 -25.203 1.00 50.00 96 LEU A CA 1
ATOM 731 C C . LEU A 1 96 ? 7.285 -3.326 -24.110 1.00 50.00 96 LEU A C 1
ATOM 733 O O . LEU A 1 96 ? 8.341 -3.791 -23.683 1.00 50.00 96 LEU A O 1
ATOM 737 N N . ALA A 1 97 ? 6.776 -2.173 -23.676 1.00 60.06 97 ALA A N 1
ATOM 738 C CA . ALA A 1 97 ? 7.416 -1.362 -22.658 1.00 60.06 97 ALA A CA 1
ATOM 739 C C . ALA A 1 97 ? 7.361 -2.110 -21.317 1.00 60.06 97 ALA A C 1
ATOM 741 O O . ALA A 1 97 ? 6.280 -2.400 -20.794 1.00 60.06 97 ALA A O 1
ATOM 742 N N . GLY A 1 98 ? 8.534 -2.481 -20.799 1.00 74.44 98 GLY A N 1
ATOM 743 C CA . GLY A 1 98 ? 8.674 -3.238 -19.558 1.00 74.44 98 GLY A CA 1
ATOM 744 C C . GLY A 1 98 ? 9.775 -4.298 -19.607 1.00 74.44 98 GLY A C 1
ATOM 745 O O . GLY A 1 98 ? 10.600 -4.344 -20.520 1.00 74.44 98 GLY A O 1
ATOM 746 N N . LEU A 1 99 ? 9.781 -5.153 -18.586 1.00 87.75 99 LEU A N 1
ATOM 747 C CA . LEU A 1 99 ? 10.671 -6.303 -18.477 1.00 87.75 99 LEU A CA 1
ATOM 748 C C . LEU A 1 99 ? 10.194 -7.441 -19.396 1.00 87.75 99 LEU A C 1
ATOM 750 O O . LEU A 1 99 ? 9.041 -7.866 -19.311 1.00 87.75 99 LEU A O 1
ATOM 754 N N . HIS A 1 100 ? 11.094 -7.984 -20.220 1.00 87.06 100 HIS A N 1
ATOM 755 C CA . HIS A 1 100 ? 10.833 -9.201 -20.991 1.00 87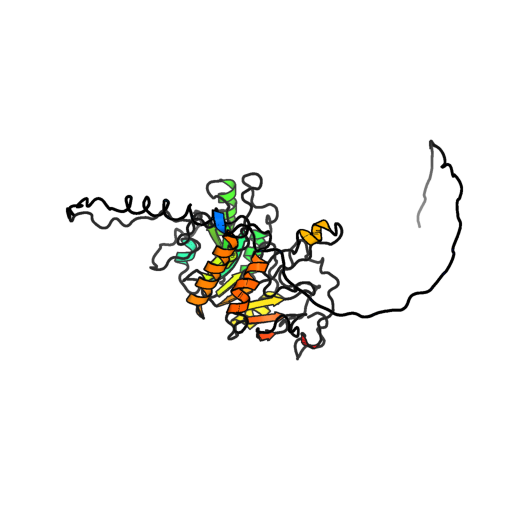.06 100 HIS A CA 1
ATOM 756 C C . HIS A 1 100 ? 11.713 -10.360 -20.509 1.00 87.06 100 HIS A C 1
ATOM 758 O O . HIS A 1 100 ? 12.940 -10.238 -20.479 1.00 87.06 100 HIS A O 1
ATOM 764 N N . CYS A 1 101 ? 11.050 -11.462 -20.157 1.00 89.44 101 CYS A N 1
ATOM 765 C CA . CYS A 1 101 ? 11.628 -12.711 -19.679 1.00 89.44 101 CYS A CA 1
ATOM 766 C C . CYS A 1 101 ? 11.021 -13.874 -20.463 1.00 89.44 101 CYS A C 1
ATOM 768 O O . CYS A 1 101 ? 9.801 -13.909 -20.654 1.00 89.44 101 CYS A O 1
ATOM 770 N N . ASP A 1 102 ? 11.855 -14.831 -20.853 1.00 86.00 102 ASP A N 1
ATOM 771 C CA . ASP A 1 102 ? 11.454 -16.034 -21.582 1.00 86.00 102 ASP A CA 1
ATOM 772 C C . ASP A 1 102 ? 10.991 -17.130 -20.606 1.00 86.00 102 ASP A C 1
ATOM 774 O O . ASP A 1 102 ? 11.603 -18.188 -20.484 1.00 86.00 102 ASP A O 1
ATOM 778 N N . CYS A 1 103 ? 9.923 -16.846 -19.855 1.00 84.62 103 CYS A N 1
ATOM 779 C CA . CYS A 1 103 ? 9.307 -17.823 -18.958 1.00 84.62 103 CYS A CA 1
ATOM 780 C C . CYS A 1 103 ? 8.525 -18.885 -19.752 1.00 84.62 103 CYS A C 1
ATOM 782 O O . CYS A 1 103 ? 7.899 -18.578 -20.773 1.00 84.62 103 CYS A O 1
ATOM 784 N N . GLU A 1 104 ? 8.476 -20.115 -19.239 1.00 70.25 104 GLU A N 1
ATOM 785 C CA . GLU A 1 104 ? 7.576 -21.149 -19.759 1.00 70.25 104 GLU A CA 1
ATOM 786 C C . GLU A 1 104 ? 6.110 -20.679 -19.654 1.00 70.25 104 GLU A C 1
ATOM 788 O O . GLU A 1 104 ? 5.692 -20.127 -18.636 1.00 70.25 104 GLU A O 1
ATOM 793 N N . GLY A 1 105 ? 5.333 -20.846 -20.733 1.00 59.28 105 GLY A N 1
ATOM 794 C CA . GLY A 1 105 ? 3.943 -20.362 -20.833 1.00 59.28 105 GLY A CA 1
ATOM 795 C C . GLY A 1 105 ? 3.656 -19.395 -21.993 1.00 59.28 105 GLY A C 1
ATOM 796 O O . GLY A 1 105 ? 2.493 -19.132 -22.287 1.00 59.28 105 GLY A O 1
ATOM 797 N N . GLY A 1 106 ? 4.685 -18.919 -22.703 1.00 50.81 106 GLY A N 1
ATOM 798 C CA . GLY A 1 106 ? 4.533 -18.112 -23.922 1.00 50.81 106 GLY A CA 1
ATOM 799 C C . GLY A 1 106 ? 4.205 -16.631 -23.680 1.00 50.81 106 GLY A C 1
ATOM 800 O O . GLY A 1 106 ? 3.959 -16.189 -22.558 1.00 50.81 106 GLY A O 1
ATOM 801 N N . ARG A 1 107 ? 4.233 -15.822 -24.751 1.00 54.22 107 ARG A N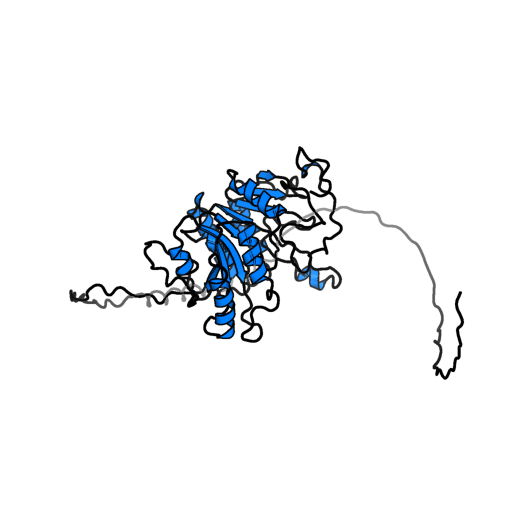 1
ATOM 802 C CA . ARG A 1 107 ? 3.897 -14.390 -24.661 1.00 54.22 107 ARG A CA 1
ATOM 803 C C . ARG A 1 107 ? 2.384 -14.205 -24.485 1.00 54.22 107 ARG A C 1
ATOM 805 O O . ARG A 1 107 ? 1.639 -14.651 -25.356 1.00 54.22 107 ARG A O 1
ATOM 812 N N . PRO A 1 108 ? 1.929 -13.474 -23.452 1.00 54.12 108 PRO A N 1
ATOM 813 C CA . PRO A 1 108 ? 0.535 -13.065 -23.349 1.00 54.12 108 PRO A CA 1
ATOM 814 C C . PRO A 1 108 ? 0.170 -12.155 -24.534 1.00 54.12 108 PRO A C 1
ATOM 816 O O . PRO A 1 108 ? 0.820 -11.131 -24.757 1.00 54.12 108 PRO A O 1
ATOM 819 N N . THR A 1 109 ? -0.844 -12.523 -25.318 1.00 50.78 109 THR A N 1
ATOM 820 C CA . THR A 1 109 ? -1.321 -11.717 -26.450 1.00 50.78 109 THR A CA 1
ATOM 821 C C . THR A 1 109 ? -2.157 -10.540 -25.949 1.00 50.78 109 THR A C 1
ATOM 823 O O . THR A 1 109 ? -3.102 -10.709 -25.180 1.00 50.78 109 THR A O 1
ATOM 826 N N . ILE A 1 110 ? -1.821 -9.321 -26.381 1.00 56.12 110 ILE A N 1
ATOM 827 C CA . ILE A 1 110 ? -2.580 -8.117 -26.015 1.00 56.12 110 ILE A CA 1
ATOM 828 C C . ILE A 1 110 ? -3.895 -8.111 -26.803 1.00 56.12 110 ILE A C 1
ATOM 830 O O . ILE A 1 110 ? -3.907 -7.781 -27.985 1.00 56.12 110 ILE A O 1
ATOM 834 N N . GLY A 1 111 ? -4.988 -8.498 -26.142 1.00 49.06 111 GLY A N 1
ATOM 835 C CA . GLY A 1 111 ? -6.344 -8.527 -26.710 1.00 49.06 111 GLY A CA 1
ATOM 836 C C . GLY A 1 111 ? -7.327 -7.524 -26.093 1.00 49.06 111 GLY A C 1
ATOM 837 O O . GLY A 1 111 ? -8.518 -7.615 -26.364 1.00 49.06 111 GLY A O 1
ATOM 838 N N . GLY A 1 112 ? -6.862 -6.611 -25.232 1.00 56.12 112 GLY A N 1
ATOM 839 C CA . GLY A 1 112 ? -7.703 -5.627 -24.541 1.00 56.12 112 GLY A CA 1
ATOM 840 C C . GLY A 1 112 ? -7.471 -4.198 -25.032 1.00 56.12 112 GLY A C 1
ATOM 841 O O . GLY A 1 112 ? -6.330 -3.793 -25.236 1.00 56.12 112 GLY A O 1
ATOM 842 N N . GLU A 1 113 ? -8.549 -3.419 -25.158 1.00 68.94 113 GLU A N 1
ATOM 843 C CA . GLU A 1 113 ? -8.508 -1.998 -25.555 1.00 68.94 113 GLU A CA 1
ATOM 844 C C . GLU A 1 113 ? -7.892 -1.082 -24.479 1.00 68.94 113 GLU A C 1
ATOM 846 O O . GLU A 1 113 ? -7.461 0.030 -24.771 1.00 68.94 113 GLU A O 1
ATOM 851 N N . THR A 1 114 ? -7.854 -1.535 -23.222 1.00 85.56 114 THR A N 1
ATOM 852 C CA . THR A 1 114 ? -7.363 -0.767 -22.069 1.00 85.56 114 THR A CA 1
ATOM 853 C C . THR A 1 114 ? -6.035 -1.330 -21.565 1.00 85.56 114 THR A C 1
ATOM 855 O O . THR A 1 114 ? -5.954 -2.504 -21.205 1.00 85.56 114 THR A O 1
ATOM 858 N N . ALA A 1 115 ? -5.001 -0.488 -21.500 1.00 90.00 115 ALA A N 1
ATOM 859 C CA . ALA A 1 115 ? -3.674 -0.858 -21.009 1.00 90.00 115 ALA A CA 1
ATOM 860 C C . ALA A 1 115 ? -3.503 -0.606 -19.498 1.00 90.00 115 ALA A C 1
ATOM 862 O O . ALA A 1 115 ? -3.996 0.386 -18.960 1.00 90.00 115 ALA A O 1
ATOM 863 N N . SER A 1 116 ? -2.738 -1.474 -18.830 1.00 94.25 116 SER A N 1
ATOM 864 C CA . SER A 1 116 ? -2.225 -1.236 -17.476 1.00 94.25 116 SER A CA 1
ATOM 865 C C . SER A 1 116 ? -1.173 -0.121 -17.474 1.00 94.25 116 SER A C 1
ATOM 867 O O . SER A 1 116 ? -0.377 0.003 -18.406 1.00 94.25 116 SER A O 1
ATOM 869 N N . VAL A 1 117 ? -1.087 0.631 -16.371 1.00 94.69 117 VAL A N 1
ATOM 870 C CA . VAL A 1 117 ? -0.001 1.608 -16.155 1.00 94.69 117 VAL A CA 1
ATOM 871 C C . VAL A 1 117 ? 1.328 0.951 -15.758 1.00 94.69 117 VAL A C 1
ATOM 873 O O . VAL A 1 117 ? 2.333 1.646 -15.679 1.00 94.69 117 VAL A O 1
ATOM 876 N N . CYS A 1 118 ? 1.355 -0.360 -15.481 1.00 95.44 118 CYS A N 1
ATOM 877 C CA . CYS A 1 118 ? 2.551 -1.086 -15.038 1.00 95.44 118 CYS A CA 1
ATOM 878 C C . CYS A 1 118 ? 3.373 -1.660 -16.203 1.00 95.44 118 CYS A C 1
ATOM 880 O O . CYS A 1 118 ? 4.541 -1.310 -16.365 1.00 95.44 118 CYS A O 1
ATOM 882 N N . SER A 1 119 ? 2.794 -2.583 -16.978 1.00 92.44 119 SER A N 1
ATOM 883 C CA . SER A 1 119 ? 3.503 -3.344 -18.015 1.00 92.44 119 SER A CA 1
ATOM 884 C C . SER A 1 119 ? 2.530 -4.074 -18.948 1.00 92.44 119 SER A C 1
ATOM 886 O O . SER A 1 119 ? 1.362 -4.282 -18.615 1.00 92.44 119 SER A O 1
ATOM 888 N N . GLY A 1 120 ? 3.022 -4.552 -20.096 1.00 88.94 120 GLY A N 1
ATOM 889 C CA . GLY A 1 120 ? 2.232 -5.415 -20.986 1.00 88.94 120 GLY A CA 1
ATOM 890 C C . GLY A 1 120 ? 1.775 -6.730 -20.335 1.00 88.94 120 GLY A C 1
ATOM 891 O O . GLY A 1 120 ? 0.676 -7.198 -20.624 1.00 88.94 120 GLY A O 1
ATOM 892 N N . ARG A 1 121 ? 2.563 -7.295 -19.406 1.00 90.00 121 ARG A N 1
ATOM 893 C CA . ARG A 1 121 ? 2.173 -8.488 -18.629 1.00 90.00 121 ARG A CA 1
ATOM 894 C C . ARG A 1 121 ? 0.967 -8.183 -17.739 1.00 90.00 121 ARG A C 1
ATOM 896 O O . ARG A 1 121 ? -0.014 -8.919 -17.783 1.00 90.00 121 ARG A O 1
ATOM 903 N N . ALA A 1 122 ? 1.004 -7.053 -17.032 1.00 93.00 122 ALA A N 1
ATOM 904 C CA . ALA A 1 122 ? -0.103 -6.577 -16.208 1.00 93.00 122 ALA A CA 1
ATOM 905 C C . ALA A 1 122 ? -1.366 -6.257 -17.034 1.00 93.00 122 ALA A C 1
ATOM 907 O O . ALA A 1 122 ? -2.472 -6.479 -16.550 1.00 93.00 122 ALA A O 1
ATOM 908 N N . THR A 1 123 ? -1.232 -5.798 -18.287 1.00 92.50 123 THR A N 1
ATOM 909 C CA . THR A 1 123 ? -2.373 -5.602 -19.204 1.00 92.50 123 THR A CA 1
ATOM 910 C C . THR A 1 123 ? -3.105 -6.911 -19.509 1.00 92.50 123 THR A C 1
ATOM 912 O O . THR A 1 123 ? -4.330 -6.960 -19.430 1.00 92.50 123 THR A O 1
ATOM 915 N N . VAL A 1 124 ? -2.386 -7.994 -19.828 1.00 90.31 124 VAL A N 1
ATOM 916 C CA . VAL A 1 124 ? -3.028 -9.257 -20.253 1.00 90.31 124 VAL A CA 1
ATOM 917 C C . VAL A 1 124 ? -3.643 -10.044 -19.084 1.00 90.31 124 VAL A C 1
ATOM 919 O O . VAL A 1 124 ? -4.443 -10.947 -19.306 1.00 90.31 124 VAL A O 1
ATOM 922 N N . ARG A 1 125 ? -3.392 -9.642 -17.830 1.00 91.06 125 ARG A N 1
ATOM 923 C CA . ARG A 1 125 ? -4.174 -10.118 -16.672 1.00 91.06 125 ARG A CA 1
ATOM 924 C C . ARG A 1 125 ? -5.645 -9.662 -16.699 1.00 91.06 125 ARG A C 1
ATOM 926 O O . ARG A 1 125 ? -6.449 -10.230 -15.969 1.00 91.06 125 ARG A O 1
ATOM 933 N N . GLY A 1 126 ? -6.002 -8.672 -17.525 1.00 92.38 126 GLY A N 1
ATOM 934 C CA . GLY A 1 126 ? -7.365 -8.141 -17.629 1.00 92.38 126 GLY A CA 1
ATOM 935 C C . GLY A 1 126 ? -7.753 -7.219 -16.467 1.00 92.38 126 GLY A C 1
ATOM 936 O O . GLY A 1 126 ? -6.911 -6.851 -15.651 1.00 92.38 126 GLY A O 1
ATOM 937 N N . GLY A 1 127 ? -9.021 -6.801 -16.414 1.00 95.19 127 GLY A N 1
ATOM 938 C CA . GLY A 1 127 ? -9.562 -5.989 -15.313 1.00 95.19 127 GLY A CA 1
ATOM 939 C C . GLY A 1 127 ? -9.865 -6.804 -14.050 1.00 95.19 127 GLY A C 1
ATOM 940 O O . GLY A 1 127 ? -9.814 -8.031 -14.071 1.00 95.19 127 GLY A O 1
ATOM 941 N N . GLY A 1 128 ? -10.217 -6.132 -12.949 1.00 96.81 128 GLY A N 1
ATOM 942 C CA . GLY A 1 128 ? -10.553 -6.800 -11.685 1.00 96.81 128 GLY A CA 1
ATOM 943 C C . GLY A 1 128 ? -9.349 -7.137 -10.797 1.00 96.81 128 GLY A C 1
ATOM 944 O O . GLY A 1 128 ? -9.503 -7.841 -9.798 1.00 96.81 128 GLY A O 1
ATOM 945 N N . GLN A 1 129 ? -8.142 -6.669 -11.142 1.00 98.25 129 GLN A N 1
ATOM 946 C CA . GLN A 1 129 ? -6.914 -7.068 -10.452 1.00 98.25 129 GLN A CA 1
ATOM 947 C C . GLN A 1 129 ? -6.893 -6.573 -9.003 1.00 98.25 129 GLN A C 1
ATOM 949 O O . GLN A 1 129 ? -7.223 -5.421 -8.711 1.00 98.25 129 GLN A O 1
ATOM 954 N N . ARG A 1 130 ? -6.423 -7.433 -8.098 1.00 98.62 130 ARG A N 1
ATOM 955 C CA . ARG A 1 130 ? -6.088 -7.069 -6.719 1.00 98.62 130 ARG A CA 1
ATOM 956 C C . ARG A 1 130 ? -4.574 -7.054 -6.581 1.00 98.62 130 ARG A C 1
ATOM 958 O O . ARG A 1 130 ? -3.934 -8.046 -6.916 1.00 98.62 130 ARG A O 1
ATOM 965 N N . VAL A 1 131 ? -4.004 -5.929 -6.161 1.00 98.69 131 VAL A N 1
ATOM 966 C CA . VAL A 1 131 ? -2.560 -5.674 -6.250 1.00 98.69 131 VAL A CA 1
ATOM 967 C C . VAL A 1 131 ? -1.937 -5.435 -4.881 1.00 98.69 131 VAL A C 1
ATOM 969 O O . VAL A 1 131 ? -2.415 -4.609 -4.112 1.00 98.69 131 VAL A O 1
ATOM 972 N N . VAL A 1 132 ? -0.814 -6.087 -4.604 1.00 97.69 132 VAL A N 1
ATOM 973 C CA . VAL A 1 132 ? 0.094 -5.681 -3.528 1.00 97.69 132 VAL A CA 1
ATOM 974 C C . VAL A 1 132 ? 1.277 -4.964 -4.177 1.00 97.69 132 VAL A C 1
ATOM 976 O O . VAL A 1 132 ? 2.019 -5.560 -4.960 1.00 97.69 132 VAL A O 1
ATOM 979 N N . SER A 1 133 ? 1.407 -3.661 -3.936 1.00 96.75 133 SER A N 1
ATOM 980 C CA . SER A 1 133 ? 2.376 -2.801 -4.614 1.00 96.75 133 SER A CA 1
ATOM 981 C C . SER A 1 133 ? 3.525 -2.379 -3.713 1.00 96.75 133 SER A C 1
ATOM 983 O O . SER A 1 133 ? 3.346 -1.972 -2.564 1.00 96.75 133 SER A O 1
ATOM 985 N N . TYR A 1 134 ? 4.717 -2.422 -4.299 1.00 93.62 134 TYR A N 1
ATOM 986 C CA . TYR A 1 134 ? 5.986 -2.152 -3.642 1.00 93.62 134 TYR A CA 1
ATOM 987 C C . TYR A 1 134 ? 6.827 -1.208 -4.500 1.00 93.62 134 TYR A C 1
ATOM 989 O O . TYR A 1 134 ? 6.810 -1.286 -5.732 1.00 93.62 134 TYR A O 1
ATOM 997 N N . SER A 1 135 ? 7.592 -0.342 -3.841 1.00 90.44 135 SER A N 1
ATOM 998 C CA . SER A 1 135 ? 8.654 0.434 -4.477 1.00 90.44 135 SER A CA 1
ATOM 999 C C . SER A 1 135 ? 9.978 -0.291 -4.242 1.00 90.44 135 SER A C 1
ATOM 1001 O O . SER A 1 135 ? 10.362 -0.524 -3.098 1.00 90.44 135 SER A O 1
ATOM 1003 N N . LEU A 1 136 ? 10.672 -0.651 -5.319 1.00 88.56 136 LEU A N 1
ATOM 1004 C CA . LEU A 1 136 ? 11.948 -1.365 -5.293 1.00 88.56 136 LEU A CA 1
ATOM 1005 C C . LEU A 1 136 ? 12.985 -0.517 -6.030 1.00 88.56 136 LEU A C 1
ATOM 1007 O O . LEU A 1 136 ? 13.131 -0.630 -7.246 1.00 88.56 136 LEU A O 1
ATOM 1011 N N . PHE A 1 137 ? 13.648 0.380 -5.306 1.00 81.38 137 PHE A N 1
ATOM 1012 C CA . PHE A 1 137 ? 14.539 1.384 -5.883 1.00 81.38 137 PHE A CA 1
ATOM 1013 C C . PHE A 1 137 ? 15.905 1.386 -5.208 1.00 81.38 137 PHE A C 1
ATOM 1015 O O . PHE A 1 137 ? 16.022 1.039 -4.038 1.00 81.38 137 PHE A O 1
ATOM 1022 N N . GLY A 1 138 ? 16.933 1.778 -5.958 1.00 74.81 138 GLY A N 1
ATOM 1023 C CA . GLY A 1 138 ? 18.320 1.695 -5.492 1.00 74.81 138 GLY A CA 1
ATOM 1024 C C . GLY A 1 138 ? 19.319 1.324 -6.584 1.00 74.81 138 GLY A C 1
ATOM 1025 O O . GLY A 1 138 ? 20.411 0.850 -6.278 1.00 74.81 138 GLY A O 1
ATOM 1026 N N . SER A 1 139 ? 18.990 1.542 -7.864 1.00 60.16 139 SER A N 1
ATOM 1027 C CA . SER A 1 139 ? 19.856 1.207 -9.012 1.00 60.16 139 SER A CA 1
ATOM 1028 C C . SER A 1 139 ? 21.238 1.884 -9.027 1.00 60.16 139 SER A C 1
ATOM 1030 O O . SER A 1 139 ? 22.074 1.540 -9.861 1.00 60.16 139 SER A O 1
ATOM 1032 N N . LYS A 1 140 ? 21.479 2.832 -8.111 1.00 56.59 140 LYS A N 1
ATOM 1033 C CA . LYS A 1 140 ? 22.722 3.603 -7.948 1.00 56.59 140 LYS A CA 1
ATOM 1034 C C . LYS A 1 140 ? 23.779 2.910 -7.070 1.00 56.59 140 LYS A C 1
ATOM 1036 O O . LYS A 1 140 ? 24.916 3.374 -7.043 1.00 56.59 140 LYS A O 1
ATOM 1041 N N . GLU A 1 141 ? 23.424 1.829 -6.373 1.00 55.75 141 GLU A N 1
ATOM 1042 C CA . GLU A 1 141 ? 24.380 0.948 -5.682 1.00 55.75 141 GLU A CA 1
ATOM 1043 C C . GLU A 1 141 ? 25.295 0.212 -6.694 1.00 55.75 141 GLU A C 1
ATOM 1045 O O . GLU A 1 141 ? 24.929 0.082 -7.868 1.00 55.75 141 GLU A O 1
ATOM 1050 N N . PRO A 1 142 ? 26.506 -0.249 -6.306 1.00 52.66 142 PRO A N 1
ATOM 1051 C CA . PRO A 1 142 ? 27.500 -0.760 -7.252 1.00 52.66 142 PRO A CA 1
ATOM 1052 C C . PRO A 1 142 ? 26.973 -1.911 -8.124 1.00 52.66 142 PRO A C 1
ATOM 1054 O O . PRO A 1 142 ? 26.369 -2.866 -7.635 1.00 52.66 142 PRO A O 1
ATOM 1057 N N . ALA A 1 143 ? 27.243 -1.787 -9.427 1.00 49.72 143 ALA A N 1
ATOM 1058 C CA . ALA A 1 143 ? 26.473 -2.387 -10.514 1.00 49.72 143 ALA A CA 1
ATOM 1059 C C . ALA A 1 143 ? 26.145 -3.891 -10.398 1.00 49.72 143 ALA A C 1
ATOM 1061 O O . ALA A 1 143 ? 26.940 -4.711 -9.937 1.00 49.72 143 ALA A O 1
ATOM 1062 N N . GLY A 1 144 ? 24.971 -4.247 -10.930 1.00 50.69 144 GLY A N 1
ATOM 1063 C CA . GLY A 1 144 ? 24.566 -5.619 -11.253 1.00 50.69 144 GLY A CA 1
ATOM 1064 C C . GLY A 1 144 ? 23.748 -6.348 -10.185 1.00 50.69 144 GLY A C 1
ATOM 1065 O O . GLY A 1 144 ? 22.814 -7.071 -10.525 1.00 50.69 144 GLY A O 1
ATOM 1066 N N . ARG A 1 145 ? 24.035 -6.160 -8.895 1.00 51.94 145 ARG A N 1
ATOM 1067 C CA . ARG A 1 145 ? 23.349 -6.936 -7.847 1.00 51.94 145 ARG A CA 1
ATOM 1068 C C . ARG A 1 145 ? 21.887 -6.521 -7.651 1.00 51.94 145 ARG A C 1
ATOM 1070 O O . ARG A 1 145 ? 21.508 -5.375 -7.893 1.00 51.94 145 ARG A O 1
ATOM 1077 N N . ALA A 1 146 ? 21.078 -7.476 -7.188 1.00 54.41 146 ALA A N 1
ATOM 1078 C CA . ALA A 1 146 ? 19.846 -7.155 -6.479 1.00 54.41 146 ALA A CA 1
ATOM 1079 C C . ALA A 1 146 ? 20.196 -6.249 -5.280 1.00 54.41 146 ALA A C 1
ATOM 1081 O O . ALA A 1 146 ? 21.309 -6.356 -4.755 1.00 54.41 146 ALA A O 1
ATOM 1082 N N . PRO A 1 147 ? 19.295 -5.356 -4.843 1.00 59.97 147 PRO A N 1
ATOM 1083 C CA . PRO A 1 147 ? 19.537 -4.543 -3.655 1.00 59.97 147 PRO A CA 1
ATOM 1084 C C . PRO A 1 147 ? 19.851 -5.465 -2.477 1.00 59.97 147 PRO A C 1
ATOM 1086 O O . PRO A 1 147 ? 19.005 -6.258 -2.067 1.00 59.97 147 PRO A O 1
ATOM 1089 N N . SER A 1 148 ? 21.072 -5.376 -1.949 1.00 56.53 148 SER A N 1
ATOM 1090 C CA . SER A 1 148 ? 21.595 -6.307 -0.936 1.00 56.53 148 SER A CA 1
ATOM 1091 C C . SER A 1 148 ? 20.819 -6.257 0.383 1.00 56.53 148 SER A C 1
ATOM 1093 O O . SER A 1 148 ? 20.873 -7.194 1.171 1.00 56.53 148 SER A O 1
ATOM 1095 N N . GLU A 1 149 ? 20.059 -5.186 0.610 1.00 57.16 149 GLU A N 1
ATOM 1096 C CA . GLU A 1 149 ? 19.117 -5.041 1.722 1.00 57.16 149 GLU A CA 1
ATOM 1097 C C . GLU A 1 149 ? 17.784 -5.795 1.538 1.00 57.16 149 GLU A C 1
ATOM 1099 O O . GLU A 1 149 ? 17.112 -6.063 2.532 1.00 57.16 149 GLU A O 1
ATOM 1104 N N . TYR A 1 150 ? 17.425 -6.184 0.306 1.00 64.75 150 TYR A N 1
ATOM 1105 C CA . TYR A 1 150 ? 16.247 -7.009 -0.011 1.00 64.75 150 TYR A CA 1
ATOM 1106 C C . TYR A 1 150 ? 16.613 -8.394 -0.589 1.00 64.75 150 TYR A C 1
ATOM 1108 O O . TYR A 1 150 ? 15.724 -9.178 -0.941 1.00 64.75 150 TYR A O 1
ATOM 1116 N N . GLU A 1 151 ? 17.904 -8.728 -0.678 1.00 62.47 151 GLU A N 1
ATOM 1117 C CA . GLU A 1 151 ? 18.387 -10.051 -1.086 1.00 62.47 151 GLU A CA 1
ATOM 1118 C C . GLU A 1 151 ? 17.883 -11.120 -0.096 1.00 62.47 151 GLU A C 1
ATOM 1120 O O . GLU A 1 151 ? 17.986 -10.976 1.120 1.00 62.47 151 GLU A O 1
ATOM 1125 N N . GLY A 1 152 ? 17.229 -12.166 -0.612 1.00 68.19 152 GLY A N 1
ATOM 1126 C CA . GLY A 1 152 ? 16.499 -13.156 0.193 1.00 68.19 152 GLY A CA 1
ATOM 1127 C C . GLY A 1 152 ? 15.108 -12.714 0.681 1.00 68.19 152 GLY A C 1
ATOM 1128 O O . GLY A 1 152 ? 14.242 -13.571 0.864 1.00 68.19 152 GLY A O 1
ATOM 1129 N N . LEU A 1 153 ? 14.834 -11.409 0.807 1.00 78.38 153 LEU A N 1
ATOM 1130 C CA . LEU A 1 153 ? 13.506 -10.906 1.186 1.00 78.38 153 LEU A CA 1
ATOM 1131 C C . LEU A 1 153 ? 12.504 -10.985 0.034 1.00 78.38 153 LEU A C 1
ATOM 1133 O O . LEU A 1 153 ? 11.375 -11.407 0.257 1.00 78.38 153 LEU A O 1
ATOM 1137 N N . LEU A 1 154 ? 12.901 -10.642 -1.197 1.00 85.94 154 LEU A N 1
ATOM 1138 C CA . LEU A 1 154 ? 11.971 -10.636 -2.338 1.00 85.94 154 LEU A CA 1
ATOM 1139 C C . LEU A 1 154 ? 11.329 -12.012 -2.625 1.00 85.94 154 LEU A C 1
ATOM 1141 O O . LEU A 1 154 ? 10.106 -12.049 -2.764 1.00 85.94 154 LEU A O 1
ATOM 1145 N N . PRO A 1 155 ? 12.057 -13.152 -2.658 1.00 87.06 155 PRO A N 1
ATOM 1146 C CA . PRO A 1 155 ? 11.426 -14.464 -2.837 1.00 87.06 155 PRO A CA 1
ATOM 1147 C C . PRO A 1 155 ? 10.499 -14.831 -1.672 1.00 87.06 155 PRO A C 1
ATOM 1149 O O . PRO A 1 155 ? 9.418 -15.376 -1.884 1.00 87.06 155 PRO A O 1
ATOM 1152 N N . ARG A 1 156 ? 10.885 -14.483 -0.435 1.00 87.94 156 ARG A N 1
ATOM 1153 C CA . ARG A 1 156 ? 10.058 -14.727 0.752 1.00 87.94 156 ARG A CA 1
ATOM 1154 C C . ARG A 1 156 ? 8.754 -13.929 0.702 1.00 87.94 156 ARG A C 1
ATOM 1156 O O . ARG A 1 156 ? 7.693 -14.500 0.917 1.00 87.94 156 ARG A O 1
ATOM 1163 N N . LEU A 1 157 ? 8.833 -12.655 0.329 1.00 90.12 157 LEU A N 1
ATOM 1164 C CA . LEU A 1 157 ? 7.699 -11.758 0.117 1.00 90.12 157 LEU A CA 1
ATOM 1165 C C . LEU A 1 157 ? 6.744 -12.284 -0.966 1.00 90.12 157 LEU A C 1
ATOM 1167 O O . LEU A 1 157 ? 5.528 -12.190 -0.809 1.00 90.12 157 LEU A O 1
ATOM 1171 N N . CYS A 1 158 ? 7.284 -12.878 -2.039 1.00 93.31 158 CYS A N 1
ATOM 1172 C CA . CYS A 1 158 ? 6.478 -13.482 -3.100 1.00 93.31 158 CYS A CA 1
ATOM 1173 C C . CYS A 1 158 ? 5.643 -14.666 -2.598 1.00 93.31 158 CYS A C 1
ATOM 1175 O O . CYS A 1 158 ? 4.454 -14.741 -2.913 1.00 93.31 158 CYS A O 1
ATOM 1177 N N . LEU A 1 159 ? 6.245 -15.536 -1.780 1.00 93.31 159 LEU A N 1
ATOM 1178 C CA . LEU A 1 159 ? 5.569 -16.662 -1.130 1.00 93.31 159 LEU A CA 1
ATOM 1179 C C . LEU A 1 159 ? 4.571 -16.200 -0.057 1.00 93.31 159 LEU A C 1
ATOM 1181 O O . LEU A 1 159 ? 3.446 -16.691 -0.012 1.00 93.31 159 LEU A O 1
ATOM 1185 N N . ASP A 1 160 ? 4.952 -15.237 0.788 1.00 92.88 160 ASP A N 1
ATOM 1186 C CA . ASP A 1 160 ? 4.084 -14.733 1.856 1.00 92.88 160 ASP A CA 1
ATOM 1187 C C . ASP A 1 160 ? 2.808 -14.105 1.276 1.00 92.88 160 ASP A C 1
ATOM 1189 O O . ASP A 1 160 ? 1.720 -14.393 1.764 1.00 92.88 160 ASP A O 1
ATOM 1193 N N . VAL A 1 161 ? 2.895 -13.308 0.203 1.00 95.31 161 VAL A N 1
ATOM 1194 C CA . VAL A 1 161 ? 1.704 -12.751 -0.467 1.00 95.31 161 VAL A CA 1
ATOM 1195 C C . VAL A 1 161 ? 0.865 -13.838 -1.146 1.00 95.31 161 VAL A C 1
ATOM 1197 O O . VAL A 1 161 ? -0.357 -13.753 -1.096 1.00 95.31 161 VAL A O 1
ATOM 1200 N N . GLU A 1 162 ? 1.476 -14.872 -1.731 1.00 95.25 162 GLU A N 1
ATOM 1201 C CA . GLU A 1 162 ? 0.743 -15.991 -2.349 1.00 95.25 162 GLU A CA 1
ATOM 1202 C C . GLU A 1 162 ? -0.124 -16.746 -1.327 1.00 95.25 162 GLU A C 1
ATOM 1204 O O . GLU A 1 162 ? -1.278 -17.076 -1.603 1.00 95.25 162 GLU A O 1
ATOM 1209 N N . VAL A 1 163 ? 0.416 -16.959 -0.122 1.00 95.44 163 VAL A N 1
ATOM 1210 C CA . VAL A 1 163 ? -0.265 -17.633 0.994 1.00 95.44 163 VAL A CA 1
ATOM 1211 C C . VAL A 1 163 ? -1.280 -16.718 1.687 1.00 95.44 163 VAL A C 1
ATOM 1213 O O . VAL A 1 163 ? -2.397 -17.141 1.982 1.00 95.44 163 VAL A O 1
ATOM 1216 N N . GLN A 1 164 ? -0.902 -15.470 1.976 1.00 95.12 164 GLN A N 1
ATOM 1217 C CA . GLN A 1 164 ? -1.700 -14.534 2.778 1.00 95.12 164 GLN A CA 1
ATOM 1218 C C . GLN A 1 164 ? -2.801 -13.846 1.959 1.00 95.12 164 GLN A C 1
ATOM 1220 O O . GLN A 1 164 ? -3.876 -13.557 2.487 1.00 95.12 164 GLN A O 1
ATOM 1225 N N . TYR A 1 165 ? -2.564 -13.624 0.665 1.00 96.56 165 TYR A N 1
ATOM 1226 C CA . TYR A 1 165 ? -3.479 -12.958 -0.259 1.00 96.56 165 TYR A CA 1
ATOM 1227 C C . TYR A 1 165 ? -3.670 -13.774 -1.561 1.00 96.56 165 TYR A C 1
ATOM 1229 O O . TYR A 1 165 ? -3.296 -13.310 -2.643 1.00 96.56 165 TYR A O 1
ATOM 1237 N N . PRO A 1 166 ? -4.282 -14.978 -1.510 1.00 96.25 166 PRO A N 1
ATOM 1238 C CA . PRO A 1 166 ? -4.438 -15.834 -2.687 1.00 96.25 166 PRO A CA 1
ATOM 1239 C C . PRO A 1 166 ? -5.123 -15.124 -3.863 1.00 96.25 166 PRO A C 1
ATOM 1241 O O . PRO A 1 166 ? -6.161 -14.476 -3.705 1.00 96.25 166 PRO A O 1
ATOM 1244 N N . GLY A 1 167 ? -4.536 -15.248 -5.055 1.00 96.19 167 GLY A N 1
ATOM 1245 C CA . GLY A 1 167 ? -5.024 -14.612 -6.284 1.00 96.19 167 GLY A CA 1
ATOM 1246 C C . GLY A 1 167 ? -4.696 -13.118 -6.431 1.00 96.19 167 GLY A C 1
ATOM 1247 O O . GLY A 1 167 ? -5.108 -12.513 -7.421 1.00 96.19 167 GLY A O 1
ATOM 1248 N N . TRP A 1 168 ? -3.962 -12.511 -5.493 1.00 98.19 168 TRP A N 1
ATOM 1249 C CA . TRP A 1 168 ? -3.442 -11.150 -5.651 1.00 98.19 168 TRP A CA 1
ATOM 1250 C C . TRP A 1 168 ? -2.153 -11.131 -6.479 1.00 98.19 168 TRP A C 1
ATOM 1252 O O . TRP A 1 168 ? -1.378 -12.084 -6.494 1.00 98.19 168 TRP A O 1
ATOM 1262 N N . VAL A 1 169 ? -1.919 -10.010 -7.157 1.00 98.12 169 VAL A N 1
ATOM 1263 C CA . VAL A 1 169 ? -0.757 -9.757 -8.013 1.00 98.12 169 VAL A CA 1
ATOM 1264 C C . VAL A 1 169 ? 0.233 -8.864 -7.272 1.00 98.12 169 VAL A C 1
ATOM 1266 O O . VAL A 1 169 ? -0.137 -7.802 -6.774 1.00 98.12 169 VAL A O 1
ATOM 1269 N N . ILE A 1 170 ? 1.504 -9.246 -7.235 1.00 97.81 170 ILE A N 1
ATOM 1270 C CA . ILE A 1 170 ? 2.578 -8.381 -6.744 1.00 97.81 170 ILE A CA 1
ATOM 1271 C C . ILE A 1 170 ? 3.031 -7.468 -7.876 1.00 97.81 170 ILE A C 1
ATOM 1273 O O . ILE A 1 170 ? 3.309 -7.934 -8.981 1.00 97.81 170 ILE A O 1
ATOM 1277 N N . ARG A 1 171 ? 3.167 -6.171 -7.589 1.00 97.62 171 ARG A N 1
ATOM 1278 C CA . ARG A 1 171 ? 3.767 -5.207 -8.516 1.00 97.62 171 ARG A CA 1
ATOM 1279 C C . ARG A 1 171 ? 4.962 -4.506 -7.886 1.00 97.62 171 ARG A C 1
ATOM 1281 O O . ARG A 1 171 ? 4.796 -3.694 -6.974 1.00 97.62 171 ARG A O 1
ATOM 1288 N N . PHE A 1 172 ? 6.152 -4.794 -8.410 1.00 95.88 172 PHE A N 1
ATOM 1289 C CA . PHE A 1 172 ? 7.387 -4.097 -8.055 1.00 95.88 172 PHE A CA 1
ATOM 1290 C C . PHE A 1 172 ? 7.616 -2.932 -9.019 1.00 95.88 172 PHE A C 1
ATOM 1292 O O . PHE A 1 172 ? 7.972 -3.136 -10.179 1.00 95.88 172 PHE A O 1
ATOM 1299 N N . TYR A 1 173 ? 7.426 -1.705 -8.539 1.00 95.00 173 TYR A N 1
ATOM 1300 C CA . TYR A 1 173 ? 7.768 -0.495 -9.281 1.00 95.00 173 TYR A CA 1
ATOM 1301 C C . TYR A 1 173 ? 9.243 -0.164 -9.057 1.00 95.00 173 TYR A C 1
ATOM 1303 O O . TYR A 1 173 ? 9.652 0.059 -7.916 1.00 95.00 173 TYR A O 1
ATOM 1311 N N . THR A 1 174 ? 10.050 -0.173 -10.123 1.00 92.56 174 THR A N 1
ATOM 1312 C CA . THR A 1 174 ? 11.513 -0.213 -9.993 1.00 92.56 174 THR A CA 1
ATOM 1313 C C . THR A 1 174 ? 12.288 0.629 -11.004 1.00 92.56 174 THR A C 1
ATOM 1315 O O . THR A 1 174 ? 11.874 0.784 -12.155 1.00 92.56 174 THR A O 1
ATOM 1318 N N . ASP A 1 175 ? 13.428 1.170 -10.555 1.00 90.56 175 ASP A N 1
ATOM 1319 C CA . ASP A 1 175 ? 14.404 1.895 -11.374 1.00 90.56 175 ASP A CA 1
ATOM 1320 C C . ASP A 1 175 ? 15.504 0.994 -11.968 1.00 90.56 175 ASP A C 1
ATOM 1322 O O . ASP A 1 175 ? 16.280 1.474 -12.802 1.00 90.56 175 ASP A O 1
ATOM 1326 N N . TYR A 1 176 ? 15.548 -0.293 -11.591 1.00 89.12 176 TYR A N 1
ATOM 1327 C CA . TYR A 1 176 ? 16.483 -1.281 -12.137 1.00 89.12 176 TYR A CA 1
ATOM 1328 C C . TYR A 1 176 ? 16.331 -1.460 -13.654 1.00 89.12 176 TYR A C 1
ATOM 1330 O O . TYR A 1 176 ? 15.249 -1.324 -14.229 1.00 89.12 176 TYR A O 1
ATOM 1338 N N . LYS A 1 177 ? 17.455 -1.744 -14.317 1.00 88.31 177 LYS A N 1
ATOM 1339 C CA . LYS A 1 177 ? 17.608 -1.696 -15.772 1.00 88.31 177 LYS A CA 1
ATOM 1340 C C . LYS A 1 177 ? 17.776 -3.106 -16.337 1.00 88.31 177 LYS A C 1
ATOM 1342 O O . LYS A 1 177 ? 18.820 -3.715 -16.110 1.00 88.31 177 LYS A O 1
ATOM 1347 N N . PRO A 1 178 ? 16.814 -3.653 -17.105 1.00 89.56 178 PRO A N 1
ATOM 1348 C CA . PRO A 1 178 ? 16.981 -4.957 -17.754 1.00 89.56 178 PRO A CA 1
ATOM 1349 C C . PRO A 1 178 ? 18.050 -4.948 -18.865 1.00 89.56 178 PRO A C 1
ATOM 1351 O O . PRO A 1 178 ? 18.340 -5.987 -19.459 1.00 89.56 178 PRO A O 1
ATOM 1354 N N . GLU A 1 179 ? 18.624 -3.793 -19.195 1.00 88.50 179 GLU A N 1
ATOM 1355 C CA . GLU A 1 179 ? 19.839 -3.659 -19.999 1.00 88.50 179 GLU A CA 1
ATOM 1356 C C . GLU A 1 179 ? 21.091 -4.167 -19.259 1.00 88.50 179 GLU A C 1
ATOM 1358 O O . GLU A 1 179 ? 22.052 -4.571 -19.909 1.00 88.50 179 GLU A O 1
ATOM 1363 N N . ILE A 1 180 ? 21.077 -4.192 -17.920 1.00 87.31 180 ILE A N 1
ATOM 1364 C CA . ILE A 1 180 ? 22.141 -4.768 -17.090 1.00 87.31 180 ILE A CA 1
ATOM 1365 C C . ILE A 1 180 ? 21.857 -6.278 -16.930 1.00 87.31 180 ILE A C 1
ATOM 1367 O O . ILE A 1 180 ? 20.809 -6.631 -16.375 1.00 87.31 180 ILE A O 1
ATOM 1371 N N . PRO A 1 181 ? 22.735 -7.187 -17.409 1.00 88.31 181 PRO A N 1
ATOM 1372 C CA . PRO A 1 181 ? 22.446 -8.624 -17.473 1.00 88.31 181 PRO A CA 1
ATOM 1373 C C . PRO A 1 181 ? 22.086 -9.254 -16.127 1.00 88.31 181 PRO A C 1
ATOM 1375 O O . PRO A 1 181 ? 21.144 -10.040 -16.042 1.00 88.31 181 PRO A O 1
ATOM 1378 N N . GLU A 1 182 ? 22.794 -8.881 -15.064 1.00 85.19 182 GLU A N 1
ATOM 1379 C CA . GLU A 1 182 ? 22.574 -9.393 -13.713 1.00 85.19 182 GLU A CA 1
ATOM 1380 C C . GLU A 1 182 ? 21.225 -8.920 -13.153 1.00 85.19 182 GLU A C 1
ATOM 1382 O O . GLU A 1 182 ? 20.521 -9.697 -12.507 1.00 85.19 182 GLU A O 1
ATOM 1387 N N . GLN A 1 183 ? 20.820 -7.682 -13.469 1.00 86.69 183 GLN A N 1
ATOM 1388 C CA . GLN A 1 183 ? 19.531 -7.130 -13.048 1.00 86.69 183 GLN A CA 1
ATOM 1389 C C . GLN A 1 183 ? 18.368 -7.782 -13.791 1.00 86.69 183 GLN A C 1
ATOM 1391 O O . GLN A 1 183 ? 17.377 -8.168 -13.172 1.00 86.69 183 GLN A O 1
ATOM 1396 N N . ARG A 1 184 ? 18.507 -7.993 -15.108 1.00 90.19 184 ARG A N 1
ATOM 1397 C CA . ARG A 1 184 ? 17.561 -8.814 -15.875 1.00 90.19 184 ARG A CA 1
ATOM 1398 C C . ARG A 1 184 ? 17.446 -10.216 -15.288 1.00 90.19 184 ARG A C 1
ATOM 1400 O O . ARG A 1 184 ? 16.329 -10.701 -15.140 1.00 90.19 184 ARG A O 1
ATOM 1407 N N . LYS A 1 185 ? 18.577 -10.854 -14.968 1.00 90.06 185 LYS A N 1
ATOM 1408 C CA . LYS A 1 185 ? 18.619 -12.230 -14.466 1.00 90.06 185 LYS A CA 1
ATOM 1409 C C . LYS A 1 185 ? 17.756 -12.390 -13.214 1.00 90.06 185 LYS A C 1
ATOM 1411 O O . LYS A 1 185 ? 16.796 -13.151 -13.271 1.00 90.06 185 LYS A O 1
ATOM 1416 N N . TRP A 1 186 ? 18.025 -11.646 -12.137 1.00 88.38 186 TRP A N 1
ATOM 1417 C CA . TRP A 1 186 ? 17.270 -11.834 -10.890 1.00 88.38 186 TRP A CA 1
ATOM 1418 C C . TRP A 1 186 ? 15.800 -11.402 -11.016 1.00 88.38 186 TRP A C 1
ATOM 1420 O O . TRP A 1 186 ? 14.923 -12.060 -10.455 1.00 88.38 186 TRP A O 1
ATOM 1430 N N . MET A 1 187 ? 15.493 -10.353 -11.795 1.00 91.75 187 MET A N 1
ATOM 1431 C CA . MET A 1 187 ? 14.100 -9.964 -12.054 1.00 91.75 187 MET A CA 1
ATOM 1432 C C . MET A 1 187 ? 13.336 -11.075 -12.789 1.00 91.75 187 MET A C 1
ATOM 1434 O O . MET A 1 187 ? 12.196 -11.383 -12.440 1.00 91.75 187 MET A O 1
ATOM 1438 N N . CYS A 1 188 ? 13.960 -11.706 -13.787 1.00 92.62 188 CYS A N 1
ATOM 1439 C CA . CYS A 1 188 ? 13.351 -12.807 -14.524 1.00 92.62 188 CYS A CA 1
ATOM 1440 C C . CYS A 1 188 ? 13.264 -14.101 -13.709 1.00 92.62 188 CYS A C 1
ATOM 1442 O O . CYS A 1 188 ? 12.244 -14.775 -13.796 1.00 92.62 188 CYS A O 1
ATOM 1444 N N . GLU A 1 189 ? 14.257 -14.422 -12.877 1.00 92.00 189 GLU A N 1
ATOM 1445 C CA . GLU A 1 189 ? 14.188 -15.557 -11.946 1.00 92.00 189 GLU A CA 1
ATOM 1446 C C . GLU A 1 189 ? 12.979 -15.422 -11.005 1.00 92.00 189 GLU A C 1
ATOM 1448 O O . GLU A 1 189 ? 12.186 -16.354 -10.893 1.00 92.00 189 GLU A O 1
ATOM 1453 N N . ILE A 1 190 ? 12.758 -14.242 -10.410 1.00 92.31 190 ILE A N 1
ATOM 1454 C CA . ILE A 1 190 ? 11.570 -13.985 -9.578 1.00 92.31 190 ILE A CA 1
ATOM 1455 C C . ILE A 1 190 ? 10.281 -14.072 -10.411 1.00 92.31 190 ILE A C 1
ATOM 1457 O O . ILE A 1 190 ? 9.352 -14.777 -10.023 1.00 92.31 190 ILE A O 1
ATOM 1461 N N . GLN A 1 191 ? 10.205 -13.385 -11.557 1.00 92.75 191 GLN A N 1
ATOM 1462 C CA . GLN A 1 191 ? 8.968 -13.303 -12.346 1.00 92.75 191 GLN A CA 1
ATOM 1463 C C . GLN A 1 191 ? 8.560 -14.641 -12.990 1.00 92.75 191 GLN A C 1
ATOM 1465 O O . GLN A 1 191 ? 7.369 -14.887 -13.179 1.00 92.75 191 GLN A O 1
ATOM 1470 N N . CYS A 1 192 ? 9.521 -15.502 -13.342 1.00 92.31 192 CYS A N 1
ATOM 1471 C CA . CYS A 1 192 ? 9.227 -16.828 -13.883 1.00 92.31 192 CYS A CA 1
ATOM 1472 C C . CYS A 1 192 ? 8.891 -17.844 -12.780 1.00 92.31 192 CYS A C 1
ATOM 1474 O O . CYS A 1 192 ? 8.010 -18.673 -12.993 1.00 92.31 192 CYS A O 1
ATOM 1476 N N . ASN A 1 193 ? 9.513 -17.752 -11.596 1.00 93.38 193 ASN A N 1
ATOM 1477 C CA . ASN A 1 193 ? 9.185 -18.625 -10.461 1.00 93.38 193 ASN A CA 1
ATOM 1478 C C . ASN A 1 193 ? 7.852 -18.254 -9.782 1.00 93.38 193 ASN A C 1
ATOM 1480 O O . ASN A 1 193 ? 7.201 -19.120 -9.203 1.00 93.38 193 ASN A O 1
ATOM 1484 N N . HIS A 1 194 ? 7.427 -16.989 -9.862 1.00 93.50 194 HIS A N 1
ATOM 1485 C CA . HIS A 1 194 ? 6.207 -16.485 -9.226 1.00 93.50 194 HIS A CA 1
ATOM 1486 C C . HIS A 1 194 ? 5.282 -15.835 -10.262 1.00 93.50 194 HIS A C 1
ATOM 1488 O O . HIS A 1 194 ? 5.382 -14.648 -10.578 1.00 93.50 194 HIS A O 1
ATOM 1494 N N . SER A 1 195 ? 4.346 -16.622 -10.802 1.00 92.38 195 SER A N 1
ATOM 1495 C CA . SER A 1 195 ? 3.475 -16.188 -11.906 1.00 92.38 195 SER A CA 1
ATOM 1496 C C . SER A 1 195 ? 2.595 -14.966 -11.577 1.00 92.38 195 SER A C 1
ATOM 1498 O O . SER A 1 195 ? 2.202 -14.216 -12.479 1.00 92.38 195 SER A O 1
ATOM 1500 N N . HIS A 1 196 ? 2.331 -14.709 -10.295 1.00 95.31 196 HIS A N 1
ATOM 1501 C CA . HIS A 1 196 ? 1.615 -13.549 -9.756 1.00 95.31 196 HIS A CA 1
ATOM 1502 C C . HIS A 1 196 ? 2.469 -12.280 -9.605 1.00 95.31 196 HIS A C 1
ATOM 1504 O O . HIS A 1 196 ? 1.942 -11.270 -9.154 1.00 95.31 196 HIS A O 1
ATOM 1510 N N . VAL A 1 197 ? 3.744 -12.282 -10.004 1.00 95.88 197 VAL A N 1
ATOM 1511 C CA . VAL A 1 197 ? 4.611 -11.089 -9.988 1.00 95.88 197 VAL A CA 1
ATOM 1512 C C . VAL A 1 197 ? 4.616 -10.379 -11.347 1.00 95.88 197 VAL A C 1
ATOM 1514 O O . VAL A 1 197 ? 4.676 -11.023 -12.400 1.00 95.88 197 VAL A O 1
ATOM 1517 N N . ASP A 1 198 ? 4.603 -9.044 -11.307 1.00 95.50 198 ASP A N 1
ATOM 1518 C CA . ASP A 1 198 ? 4.934 -8.144 -12.414 1.00 95.50 198 ASP A CA 1
ATOM 1519 C C . ASP A 1 198 ? 5.993 -7.111 -11.975 1.00 95.50 198 ASP A C 1
ATOM 1521 O O . ASP A 1 198 ? 5.864 -6.475 -10.924 1.00 95.50 198 ASP A O 1
ATOM 1525 N N . PHE A 1 199 ? 7.007 -6.877 -12.814 1.00 95.31 199 PHE A N 1
ATOM 1526 C CA . PHE A 1 199 ? 7.913 -5.729 -12.675 1.00 95.31 199 PHE A CA 1
ATOM 1527 C C . PHE A 1 199 ? 7.447 -4.554 -13.548 1.00 95.31 199 PHE A C 1
ATOM 1529 O O . PHE A 1 199 ? 7.265 -4.694 -14.761 1.00 95.31 199 PHE A O 1
ATOM 1536 N N . CYS A 1 200 ? 7.286 -3.382 -12.933 1.00 95.88 200 CYS A N 1
ATOM 1537 C CA . CYS A 1 200 ? 6.901 -2.131 -13.585 1.00 95.88 200 CYS A CA 1
ATOM 1538 C C . CYS A 1 200 ? 8.130 -1.206 -13.651 1.00 95.88 200 CYS A C 1
ATOM 1540 O O . CYS A 1 200 ? 8.565 -0.670 -12.629 1.00 95.88 200 CYS A O 1
ATOM 1542 N N . LEU A 1 201 ? 8.706 -1.022 -14.841 1.00 94.75 201 LEU A N 1
ATOM 1543 C CA . LEU A 1 201 ? 9.908 -0.200 -15.029 1.00 94.75 201 LEU A CA 1
ATOM 1544 C C . LEU A 1 201 ? 9.530 1.286 -15.039 1.00 94.75 201 LEU A C 1
ATOM 1546 O O . LEU A 1 201 ? 8.896 1.762 -15.982 1.00 94.75 201 LEU A O 1
ATOM 1550 N N . VAL A 1 202 ? 9.903 2.023 -13.990 1.00 93.31 202 VAL A N 1
ATOM 1551 C CA . VAL A 1 202 ? 9.411 3.398 -13.772 1.00 93.31 202 VAL A CA 1
ATOM 1552 C C . VAL A 1 202 ? 10.018 4.453 -14.703 1.00 93.31 202 VAL A C 1
ATOM 1554 O O . VAL A 1 202 ? 9.572 5.595 -14.691 1.00 93.31 202 VAL A O 1
ATOM 1557 N N . ASP A 1 203 ? 10.988 4.079 -15.541 1.00 92.06 203 ASP A N 1
ATOM 1558 C CA . ASP A 1 203 ? 11.528 4.928 -16.610 1.00 92.06 203 ASP A CA 1
ATOM 1559 C C . ASP A 1 203 ? 10.770 4.797 -17.948 1.00 92.06 203 ASP A C 1
ATOM 1561 O O . ASP A 1 203 ? 11.084 5.511 -18.898 1.00 92.06 203 ASP A O 1
ATOM 1565 N N . ARG A 1 204 ? 9.804 3.871 -18.057 1.00 92.44 204 ARG A N 1
ATOM 1566 C CA . ARG A 1 204 ? 9.095 3.566 -19.314 1.00 92.44 204 ARG A CA 1
ATOM 1567 C C . ARG A 1 204 ? 7.705 2.952 -19.107 1.00 92.44 204 ARG A C 1
ATOM 1569 O O . ARG A 1 204 ? 7.323 2.010 -19.801 1.00 92.44 204 ARG A O 1
ATOM 1576 N N . LEU A 1 205 ? 6.935 3.463 -18.150 1.00 93.00 205 LEU A N 1
ATOM 1577 C CA . LEU A 1 205 ? 5.575 2.982 -17.889 1.00 93.00 205 LEU A CA 1
ATOM 1578 C C . LEU A 1 205 ? 4.674 3.208 -19.127 1.00 93.00 205 LEU A C 1
ATOM 1580 O O . LEU A 1 205 ? 4.697 4.314 -19.669 1.00 93.00 205 LEU A O 1
ATOM 1584 N N . PRO A 1 206 ? 3.838 2.238 -19.561 1.00 88.19 206 PRO A N 1
ATOM 1585 C CA . PRO A 1 206 ? 3.121 2.311 -20.845 1.00 88.19 206 PRO A CA 1
ATOM 1586 C C . PRO A 1 206 ? 2.253 3.560 -21.076 1.00 88.19 206 PRO A C 1
ATOM 1588 O O . PRO A 1 206 ? 2.065 3.964 -22.219 1.00 88.19 206 PRO A O 1
ATOM 1591 N N . VAL A 1 207 ? 1.719 4.157 -20.005 1.00 84.38 207 VAL A N 1
ATOM 1592 C CA . VAL A 1 207 ? 0.841 5.345 -20.055 1.00 84.38 207 VAL A CA 1
ATOM 1593 C C . VAL A 1 207 ? 1.526 6.602 -19.504 1.00 84.38 207 VAL A C 1
ATOM 1595 O O . VAL A 1 207 ? 1.215 7.710 -19.928 1.00 84.38 207 VAL A O 1
ATOM 1598 N N . LEU A 1 208 ? 2.447 6.443 -18.548 1.00 88.62 208 LEU A N 1
ATOM 1599 C CA . LEU A 1 208 ? 3.024 7.551 -17.773 1.00 88.62 208 LEU A CA 1
ATOM 1600 C C . LEU A 1 208 ? 4.466 7.896 -18.175 1.00 88.62 208 LEU A C 1
ATOM 1602 O O . LEU A 1 208 ? 4.987 8.915 -17.733 1.00 88.62 208 LEU A O 1
ATOM 1606 N N . GLY A 1 209 ? 5.103 7.071 -19.011 1.00 90.31 209 GLY A N 1
ATOM 1607 C CA . GLY A 1 209 ? 6.487 7.255 -19.435 1.00 90.31 209 GLY A CA 1
ATOM 1608 C C . GLY A 1 209 ? 7.474 7.147 -18.273 1.00 90.31 209 GLY A C 1
ATOM 1609 O O . GLY A 1 209 ? 7.378 6.241 -17.441 1.00 90.31 209 GLY A O 1
ATOM 1610 N N . ASP A 1 210 ? 8.434 8.068 -18.242 1.00 90.88 210 ASP A N 1
ATOM 1611 C CA . ASP A 1 210 ? 9.454 8.157 -17.202 1.00 90.88 210 ASP A CA 1
ATOM 1612 C C . ASP A 1 210 ? 8.960 8.983 -16.002 1.00 90.88 210 ASP A C 1
ATOM 1614 O O . ASP A 1 210 ? 8.898 10.214 -16.040 1.00 90.88 210 ASP A O 1
ATOM 1618 N N . VAL A 1 211 ? 8.640 8.291 -14.908 1.00 88.69 211 VAL A N 1
ATOM 1619 C CA . VAL A 1 211 ? 8.318 8.896 -13.604 1.00 88.69 211 VAL A CA 1
ATOM 1620 C C . VAL A 1 211 ? 9.496 8.840 -12.623 1.00 88.69 211 VAL A C 1
ATOM 1622 O O . VAL A 1 211 ? 9.356 9.281 -11.477 1.00 88.69 211 VAL A O 1
ATOM 1625 N N . ALA A 1 212 ? 10.644 8.308 -13.058 1.00 85.44 212 ALA A N 1
ATOM 1626 C CA . ALA A 1 212 ? 11.859 8.143 -12.269 1.00 85.44 212 ALA A CA 1
ATOM 1627 C C . ALA A 1 212 ? 12.766 9.379 -12.343 1.00 85.44 212 ALA A C 1
ATOM 1629 O O . ALA A 1 212 ? 13.222 9.859 -11.310 1.00 85.44 212 ALA A O 1
ATOM 1630 N N . SER A 1 213 ? 12.988 9.951 -13.533 1.00 80.12 213 SER A N 1
ATOM 1631 C CA . SER A 1 213 ? 13.832 11.155 -13.704 1.00 80.12 213 SER A CA 1
ATOM 1632 C C . SER A 1 213 ? 13.313 12.396 -12.973 1.00 80.12 213 SER A C 1
ATOM 1634 O O . SER A 1 213 ? 14.061 13.346 -12.736 1.00 80.12 213 SER A O 1
ATOM 1636 N N . THR A 1 214 ? 12.038 12.384 -12.590 1.00 69.75 214 THR A N 1
ATOM 1637 C CA . THR A 1 214 ? 11.355 13.475 -11.894 1.00 69.75 214 THR A CA 1
ATOM 1638 C C . THR A 1 214 ? 11.289 13.291 -10.374 1.00 69.75 214 THR A C 1
ATOM 1640 O O . THR A 1 214 ? 10.822 14.201 -9.692 1.00 69.75 214 THR A O 1
ATOM 1643 N N . GLN A 1 215 ? 11.753 12.164 -9.815 1.00 72.00 215 GLN A N 1
ATOM 1644 C CA . GLN A 1 215 ? 11.667 11.860 -8.379 1.00 72.00 215 GLN A CA 1
ATOM 1645 C C . GLN A 1 215 ? 13.017 11.408 -7.807 1.00 72.00 215 GLN A C 1
ATOM 1647 O O . GLN A 1 215 ? 13.643 10.480 -8.308 1.00 72.00 215 GLN A O 1
ATOM 1652 N N . GLU A 1 216 ? 13.461 12.042 -6.718 1.00 65.00 216 GLU A N 1
ATOM 1653 C CA . GLU A 1 216 ? 14.702 11.648 -6.026 1.00 65.00 216 GLU A CA 1
ATOM 1654 C C . GLU A 1 216 ? 14.505 10.495 -5.020 1.00 65.00 216 GLU A C 1
ATOM 1656 O O . GLU A 1 216 ? 15.469 9.800 -4.707 1.00 65.00 216 GLU A O 1
ATOM 1661 N N . ASP A 1 217 ? 13.272 10.268 -4.548 1.00 73.19 217 ASP A N 1
ATOM 1662 C CA . ASP A 1 217 ? 12.867 9.174 -3.648 1.00 73.19 217 ASP A CA 1
ATOM 1663 C C . ASP A 1 217 ? 11.710 8.392 -4.312 1.00 73.19 217 ASP A C 1
ATOM 1665 O O . ASP A 1 217 ? 10.680 8.972 -4.663 1.00 73.19 217 ASP A O 1
ATOM 1669 N N . GLY A 1 218 ? 11.887 7.080 -4.518 1.00 84.06 218 GLY A N 1
ATOM 1670 C CA . GLY A 1 218 ? 10.929 6.211 -5.218 1.00 84.06 218 GLY A CA 1
ATOM 1671 C C . GLY A 1 218 ? 9.771 5.691 -4.355 1.00 84.06 218 GLY A C 1
ATOM 1672 O O . GLY A 1 218 ? 8.921 4.944 -4.846 1.00 84.06 218 GLY A O 1
ATOM 1673 N N . THR A 1 219 ? 9.697 6.075 -3.076 1.00 85.19 219 THR A N 1
ATOM 1674 C CA . THR A 1 219 ? 8.674 5.624 -2.105 1.00 85.19 219 THR A CA 1
ATOM 1675 C C . THR A 1 219 ? 7.222 5.805 -2.544 1.00 85.19 219 THR A C 1
ATOM 1677 O O . THR A 1 219 ? 6.362 5.085 -2.044 1.00 85.19 219 THR A O 1
ATOM 1680 N N . THR A 1 220 ? 6.905 6.718 -3.469 1.00 90.00 220 THR A N 1
ATOM 1681 C CA . THR A 1 220 ? 5.512 6.910 -3.925 1.00 90.00 220 THR A CA 1
ATOM 1682 C C . THR A 1 220 ? 5.129 6.100 -5.166 1.00 90.00 220 THR A C 1
ATOM 1684 O O . THR A 1 220 ? 3.947 6.035 -5.499 1.00 90.00 220 THR A O 1
ATOM 1687 N N . TRP A 1 221 ? 6.065 5.398 -5.822 1.00 92.94 221 TRP A N 1
ATOM 1688 C CA . TRP A 1 221 ? 5.743 4.582 -7.005 1.00 92.94 221 TRP A CA 1
ATOM 1689 C C . TRP A 1 221 ? 4.758 3.443 -6.696 1.00 92.94 221 TRP A C 1
ATOM 1691 O O . TRP A 1 221 ? 3.854 3.187 -7.484 1.00 92.94 221 TRP A O 1
ATOM 1701 N N . ARG A 1 222 ? 4.807 2.844 -5.501 1.00 93.94 222 ARG A N 1
ATOM 1702 C CA . ARG A 1 222 ? 3.779 1.904 -5.007 1.00 93.94 222 ARG A CA 1
ATOM 1703 C C . ARG A 1 222 ? 2.346 2.459 -4.951 1.00 93.94 222 ARG A C 1
ATOM 1705 O O . ARG A 1 222 ? 1.420 1.666 -4.807 1.00 93.94 222 ARG A O 1
ATOM 1712 N N . PHE A 1 223 ? 2.121 3.770 -5.087 1.00 95.56 223 PHE A N 1
ATOM 1713 C CA . PHE A 1 223 ? 0.773 4.359 -5.164 1.00 95.56 223 PHE A CA 1
ATOM 1714 C C . PHE A 1 223 ? 0.178 4.312 -6.587 1.00 95.56 223 PHE A C 1
ATOM 1716 O O . PHE A 1 223 ? -1.030 4.500 -6.753 1.00 95.56 223 PHE A O 1
ATOM 1723 N N . LEU A 1 224 ? 0.997 4.023 -7.611 1.00 96.75 224 LEU A N 1
ATOM 1724 C CA . LEU A 1 224 ? 0.610 3.971 -9.028 1.00 96.75 224 LEU A CA 1
ATOM 1725 C C . LEU A 1 224 ? -0.576 3.049 -9.381 1.00 96.75 224 LEU A C 1
ATOM 1727 O O . LEU A 1 224 ? -1.296 3.408 -10.314 1.00 96.75 224 LEU A O 1
ATOM 1731 N N . PRO A 1 225 ? -0.875 1.930 -8.680 1.00 98.00 225 PRO A N 1
ATOM 1732 C CA . PRO A 1 225 ? -2.089 1.156 -8.952 1.00 98.00 225 PRO A CA 1
ATOM 1733 C C . PRO A 1 225 ? -3.386 1.961 -8.788 1.00 98.00 225 PRO A C 1
ATOM 1735 O O . PRO A 1 225 ? -4.388 1.612 -9.401 1.00 98.00 225 PRO A O 1
ATOM 1738 N N . GLY A 1 226 ? -3.371 3.067 -8.030 1.00 97.62 226 GLY A N 1
ATOM 1739 C CA . GLY A 1 226 ? -4.505 3.991 -7.929 1.00 97.62 226 GLY A CA 1
ATOM 1740 C C . GLY A 1 226 ? -4.880 4.688 -9.245 1.00 97.62 226 GLY A C 1
ATOM 1741 O O . GLY A 1 226 ? -6.012 5.145 -9.374 1.00 97.62 226 GLY A O 1
ATOM 1742 N N . MET A 1 227 ? -3.965 4.731 -10.223 1.00 96.81 227 MET A N 1
ATOM 1743 C CA . MET A 1 227 ? -4.206 5.221 -11.589 1.00 96.81 227 MET A CA 1
ATOM 1744 C C . MET A 1 227 ? -4.437 4.093 -12.605 1.00 96.81 227 MET A C 1
ATOM 1746 O O . MET A 1 227 ? -4.667 4.380 -13.778 1.00 96.81 227 MET A O 1
ATOM 1750 N N . ASP A 1 228 ? -4.348 2.821 -12.204 1.00 97.44 228 ASP A N 1
ATOM 1751 C CA . ASP A 1 228 ? -4.481 1.708 -13.140 1.00 97.44 228 ASP A CA 1
ATOM 1752 C C . ASP A 1 228 ? -5.963 1.371 -13.393 1.00 97.44 228 ASP A C 1
ATOM 1754 O O . ASP A 1 228 ? -6.672 0.977 -12.459 1.00 97.44 228 ASP A O 1
ATOM 1758 N N . PRO A 1 229 ? -6.460 1.476 -14.640 1.00 96.31 229 PRO A N 1
ATOM 1759 C CA . PRO A 1 229 ? -7.856 1.174 -14.949 1.00 96.31 229 PRO A CA 1
ATOM 1760 C C . PRO A 1 229 ? -8.214 -0.310 -14.759 1.00 96.31 229 PRO A C 1
ATOM 1762 O O . PRO A 1 229 ? -9.395 -0.625 -14.619 1.00 96.31 229 PRO A O 1
ATOM 1765 N N . LEU A 1 230 ? -7.227 -1.213 -14.727 1.00 96.94 230 LEU A N 1
ATOM 1766 C CA . LEU A 1 230 ? -7.415 -2.658 -14.579 1.00 96.94 230 LEU A CA 1
ATOM 1767 C C . LEU A 1 230 ? -7.333 -3.152 -13.124 1.00 96.94 230 LEU A C 1
ATOM 1769 O O . LEU A 1 230 ? -7.639 -4.316 -12.858 1.00 96.94 230 LEU A O 1
ATOM 1773 N N . VAL A 1 231 ? -6.930 -2.294 -12.182 1.00 98.50 231 VAL A N 1
ATOM 1774 C CA . VAL A 1 231 ? -6.841 -2.621 -10.750 1.00 98.50 231 VAL A CA 1
ATOM 1775 C C . VAL A 1 231 ? -8.119 -2.198 -10.046 1.00 98.50 231 VAL A C 1
ATOM 1777 O O . VAL A 1 231 ? -8.543 -1.055 -10.188 1.00 98.50 231 VAL A O 1
ATOM 1780 N N . ASP A 1 232 ? -8.712 -3.091 -9.260 1.00 98.56 232 ASP A N 1
ATOM 1781 C CA . ASP A 1 232 ? -9.922 -2.856 -8.458 1.00 98.56 232 ASP A CA 1
ATOM 1782 C C . ASP A 1 232 ? -9.599 -2.567 -6.991 1.00 98.56 232 ASP A C 1
ATOM 1784 O O . ASP A 1 232 ? -10.290 -1.791 -6.325 1.00 98.56 232 ASP A O 1
ATOM 1788 N N . VAL A 1 233 ? -8.549 -3.204 -6.476 1.00 98.75 233 VAL A N 1
ATOM 1789 C CA . VAL A 1 233 ? -8.090 -3.039 -5.098 1.00 98.75 233 VAL A CA 1
ATOM 1790 C C . VAL A 1 233 ? -6.571 -3.047 -5.083 1.00 98.75 233 VAL A C 1
ATOM 1792 O O . VAL A 1 233 ? -5.964 -3.885 -5.747 1.00 98.75 233 VAL A O 1
ATOM 1795 N N . PHE A 1 234 ? -5.946 -2.174 -4.296 1.00 98.50 234 PHE A N 1
ATOM 1796 C CA . PHE A 1 234 ? -4.525 -2.316 -3.993 1.00 98.50 234 PHE A CA 1
ATOM 1797 C C . PHE A 1 234 ? -4.179 -2.090 -2.523 1.00 98.50 234 PHE A C 1
ATOM 1799 O O . PHE A 1 234 ? -4.908 -1.410 -1.799 1.00 98.50 234 PHE A O 1
ATOM 1806 N N . LEU A 1 235 ? -3.039 -2.654 -2.122 1.00 97.44 235 LEU A N 1
ATOM 1807 C CA . LEU A 1 235 ? -2.337 -2.433 -0.862 1.00 97.44 235 LEU A CA 1
ATOM 1808 C C . LEU A 1 235 ? -0.944 -1.872 -1.173 1.00 97.44 235 LEU A C 1
ATOM 1810 O O . LEU A 1 235 ? -0.157 -2.530 -1.846 1.00 97.44 235 LEU A O 1
ATOM 1814 N N . SER A 1 236 ? -0.635 -0.680 -0.669 1.00 95.06 236 SER A N 1
ATOM 1815 C CA . SER A 1 236 ? 0.687 -0.054 -0.742 1.00 95.06 236 SER A CA 1
ATOM 1816 C C . SER A 1 236 ? 1.541 -0.512 0.440 1.00 95.06 236 SER A C 1
ATOM 1818 O O . SER A 1 236 ? 1.175 -0.250 1.589 1.00 95.06 236 SER A O 1
ATOM 1820 N N . ARG A 1 237 ? 2.686 -1.151 0.173 1.00 91.00 237 ARG A N 1
ATOM 1821 C CA . ARG A 1 237 ? 3.556 -1.757 1.196 1.00 91.00 237 ARG A CA 1
ATOM 1822 C C . ARG A 1 237 ? 5.025 -1.340 1.105 1.00 91.00 237 ARG A C 1
ATOM 1824 O O . ARG A 1 237 ? 5.511 -0.862 0.078 1.00 91.00 237 ARG A O 1
ATOM 1831 N N . ASP A 1 238 ? 5.736 -1.564 2.206 1.00 85.62 238 ASP A N 1
ATOM 1832 C CA . ASP A 1 238 ? 7.199 -1.603 2.251 1.00 85.62 238 ASP A CA 1
ATOM 1833 C C . ASP A 1 238 ? 7.741 -2.950 1.791 1.00 85.62 238 ASP A C 1
ATOM 1835 O O . ASP A 1 238 ? 7.174 -4.002 2.083 1.00 85.62 238 ASP A O 1
ATOM 1839 N N . THR A 1 239 ? 8.884 -2.905 1.113 1.00 84.06 239 THR A N 1
ATOM 1840 C CA . THR A 1 239 ? 9.596 -4.091 0.622 1.00 84.06 239 THR A CA 1
ATOM 1841 C C . THR A 1 239 ? 10.322 -4.841 1.749 1.00 84.06 239 THR A C 1
ATOM 1843 O O . THR A 1 239 ? 10.501 -6.051 1.647 1.00 84.06 239 THR A O 1
ATOM 1846 N N . ASP A 1 240 ? 10.680 -4.169 2.853 1.00 78.12 240 ASP A N 1
ATOM 1847 C CA . ASP A 1 240 ? 11.200 -4.794 4.080 1.00 78.12 240 ASP A CA 1
ATOM 1848 C C . ASP A 1 240 ? 10.136 -5.015 5.175 1.00 78.12 240 ASP A C 1
ATOM 1850 O O . ASP A 1 240 ? 10.499 -5.293 6.315 1.00 78.12 240 ASP A O 1
ATOM 1854 N N . ALA A 1 241 ? 8.838 -4.959 4.846 1.00 82.56 241 ALA A N 1
ATOM 1855 C CA . ALA A 1 241 ? 7.739 -5.264 5.769 1.00 82.56 241 ALA A CA 1
ATOM 1856 C C . ALA A 1 241 ? 7.152 -6.671 5.552 1.00 82.56 241 ALA A C 1
ATOM 1858 O O . ALA A 1 241 ? 6.491 -6.942 4.541 1.00 82.56 241 ALA A O 1
ATOM 1859 N N . LEU A 1 242 ? 7.310 -7.540 6.554 1.00 85.12 242 LEU A N 1
ATOM 1860 C CA . LEU A 1 242 ? 6.740 -8.889 6.577 1.00 85.12 242 LEU A CA 1
ATOM 1861 C C . LEU A 1 242 ? 5.206 -8.843 6.507 1.00 85.12 242 LEU A C 1
ATOM 1863 O O . LEU A 1 242 ? 4.570 -7.952 7.077 1.00 85.12 242 LEU A O 1
ATOM 1867 N N . VAL A 1 243 ? 4.604 -9.813 5.815 1.00 88.88 243 VAL A N 1
ATOM 1868 C CA . VAL A 1 243 ? 3.145 -10.001 5.801 1.00 88.88 243 VAL A CA 1
ATOM 1869 C C . VAL A 1 243 ? 2.775 -10.954 6.935 1.00 88.88 243 VAL A C 1
ATOM 1871 O O . VAL A 1 243 ? 3.268 -12.078 6.988 1.00 88.88 243 VAL A O 1
ATOM 1874 N N . ILE A 1 244 ? 1.912 -10.506 7.847 1.00 89.25 244 ILE A N 1
ATOM 1875 C CA . ILE A 1 244 ? 1.526 -11.259 9.050 1.00 89.25 244 ILE A CA 1
ATOM 1876 C C . ILE A 1 244 ? 0.012 -11.499 9.100 1.00 89.25 244 ILE A C 1
ATOM 1878 O O . ILE A 1 244 ? -0.769 -10.670 8.640 1.00 89.25 244 ILE A O 1
ATOM 1882 N N . ASP A 1 245 ? -0.424 -12.592 9.730 1.00 92.38 245 ASP A N 1
ATOM 1883 C CA . ASP A 1 245 ? -1.847 -12.968 9.845 1.00 92.38 245 ASP A CA 1
ATOM 1884 C C . ASP A 1 245 ? -2.735 -11.833 10.385 1.00 92.38 245 ASP A C 1
ATOM 1886 O O . ASP A 1 245 ? -3.843 -11.599 9.909 1.00 92.38 245 ASP A O 1
ATOM 1890 N N . ARG A 1 246 ? -2.217 -11.085 11.364 1.00 92.19 246 ARG A N 1
ATOM 1891 C CA . ARG A 1 246 ? -2.863 -9.910 11.966 1.00 92.19 246 ARG A CA 1
ATOM 1892 C C . ARG A 1 246 ? -3.225 -8.827 10.950 1.00 92.19 246 ARG A C 1
ATOM 1894 O O . ARG A 1 246 ? -4.264 -8.182 11.067 1.00 92.19 246 ARG A O 1
ATOM 1901 N N . GLU A 1 247 ? -2.360 -8.632 9.966 1.00 92.88 247 GLU A N 1
ATOM 1902 C CA . GLU A 1 247 ? -2.576 -7.708 8.864 1.00 92.88 247 GLU A CA 1
ATOM 1903 C C . GLU A 1 247 ? -3.592 -8.283 7.871 1.00 92.88 247 GLU A C 1
ATOM 1905 O O . GLU A 1 247 ? -4.541 -7.583 7.517 1.00 92.88 247 GLU A O 1
ATOM 1910 N N . ARG A 1 248 ? -3.446 -9.563 7.488 1.00 95.25 248 ARG A N 1
ATOM 1911 C CA . ARG A 1 248 ? -4.380 -10.261 6.590 1.00 95.25 248 ARG A CA 1
ATOM 1912 C C . ARG A 1 248 ? -5.819 -10.156 7.091 1.00 95.25 248 ARG A C 1
ATOM 1914 O O . ARG A 1 248 ? -6.700 -9.773 6.324 1.00 95.25 248 ARG A O 1
ATOM 1921 N N . GLU A 1 249 ? -6.073 -10.460 8.363 1.00 96.75 249 GLU A N 1
ATOM 1922 C CA . GLU A 1 249 ? -7.432 -10.400 8.919 1.00 96.75 249 GLU A CA 1
ATOM 1923 C C . GLU A 1 249 ? -7.984 -8.965 8.964 1.00 96.75 249 GLU A C 1
ATOM 1925 O O . GLU A 1 249 ? -9.167 -8.749 8.705 1.00 96.75 249 GLU A O 1
ATOM 1930 N N . ALA A 1 250 ? -7.139 -7.960 9.216 1.00 97.06 250 ALA A N 1
ATOM 1931 C CA . ALA A 1 250 ? -7.547 -6.555 9.157 1.00 97.06 250 ALA A CA 1
ATOM 1932 C C . ALA A 1 250 ? -7.835 -6.087 7.713 1.00 97.06 250 ALA A C 1
ATOM 1934 O O . ALA A 1 250 ? -8.758 -5.303 7.485 1.00 97.06 250 ALA A O 1
ATOM 1935 N N . VAL A 1 251 ? -7.084 -6.580 6.717 1.00 97.62 251 VAL A N 1
ATOM 1936 C CA . VAL A 1 251 ? -7.403 -6.395 5.287 1.00 97.62 251 VAL A CA 1
ATOM 1937 C C . VAL A 1 251 ? -8.717 -7.076 4.947 1.00 97.62 251 VAL A C 1
ATOM 1939 O O . VAL A 1 251 ? -9.540 -6.475 4.264 1.00 97.62 251 VAL A O 1
ATOM 1942 N N . ARG A 1 252 ? -8.959 -8.289 5.446 1.00 98.06 252 ARG A N 1
ATOM 1943 C CA . ARG A 1 252 ? -10.219 -9.001 5.236 1.00 98.06 252 ARG A CA 1
ATOM 1944 C C . ARG A 1 252 ? -11.417 -8.215 5.776 1.00 98.06 252 ARG A C 1
ATOM 1946 O O . ARG A 1 252 ? -12.345 -7.969 5.010 1.00 98.06 252 ARG A O 1
ATOM 1953 N N . GLU A 1 253 ? -11.378 -7.751 7.031 1.00 98.25 253 GLU A N 1
ATOM 1954 C CA . GLU A 1 253 ? -12.475 -6.936 7.589 1.00 98.25 253 GLU A CA 1
ATOM 1955 C C . GLU A 1 253 ? -12.693 -5.651 6.769 1.00 98.25 253 GLU A C 1
ATOM 1957 O O . GLU A 1 253 ? -13.830 -5.243 6.522 1.00 98.25 253 GLU A O 1
ATOM 1962 N N . TRP A 1 254 ? -11.616 -5.032 6.266 1.00 98.56 254 TRP A N 1
ATOM 1963 C CA . TRP A 1 254 ? -11.747 -3.911 5.341 1.00 98.56 254 TRP A CA 1
ATOM 1964 C C . TRP A 1 254 ? -12.400 -4.298 4.014 1.00 98.56 254 TRP A C 1
ATOM 1966 O O . TRP A 1 254 ? -13.307 -3.586 3.572 1.00 98.56 254 TRP A O 1
ATOM 1976 N N . LEU A 1 255 ? -11.968 -5.376 3.359 1.00 98.44 255 LEU A N 1
ATOM 1977 C CA . LEU A 1 255 ? -12.517 -5.819 2.076 1.00 98.44 255 LEU A CA 1
ATOM 1978 C C . LEU A 1 255 ? -14.029 -6.046 2.172 1.00 98.44 255 LEU A C 1
ATOM 1980 O O . LEU A 1 255 ? -14.750 -5.558 1.302 1.00 98.44 255 LEU A O 1
ATOM 1984 N N . ASP A 1 256 ? -14.480 -6.657 3.269 1.00 98.25 256 ASP A N 1
ATOM 1985 C CA . ASP A 1 256 ? -15.887 -6.947 3.569 1.00 98.25 256 ASP A CA 1
ATOM 1986 C C . ASP A 1 256 ? -16.700 -5.692 3.989 1.00 98.25 256 ASP A C 1
ATOM 1988 O O . ASP A 1 256 ? -17.929 -5.734 4.053 1.00 98.25 256 ASP A O 1
ATOM 1992 N N . SER A 1 257 ? -16.042 -4.554 4.258 1.00 98.25 257 SER A N 1
ATOM 1993 C CA . SER A 1 257 ? -16.684 -3.280 4.640 1.00 98.25 257 SER A CA 1
ATOM 1994 C C . SER A 1 257 ? -17.102 -2.389 3.454 1.00 98.25 257 SER A C 1
ATOM 1996 O O . SER A 1 257 ? -16.671 -2.566 2.314 1.00 98.25 257 SER A O 1
ATOM 1998 N N . ASP A 1 258 ? -17.871 -1.336 3.741 1.00 97.62 258 ASP A N 1
A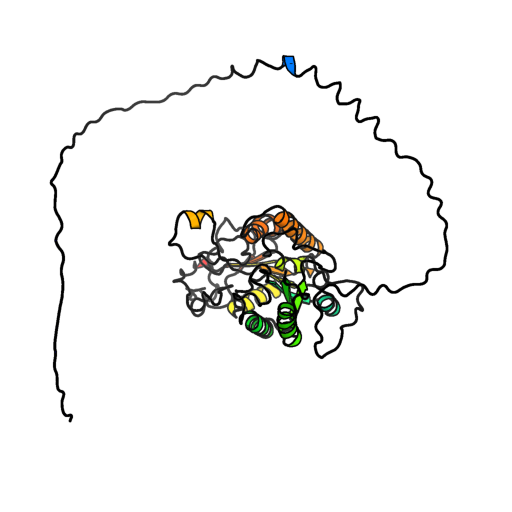TOM 1999 C CA . ASP A 1 258 ? -18.234 -0.259 2.807 1.00 97.62 258 ASP A CA 1
ATOM 2000 C C . ASP A 1 258 ? -17.171 0.858 2.687 1.00 97.62 258 ASP A C 1
ATOM 2002 O O . ASP A 1 258 ? -17.370 1.829 1.956 1.00 97.62 258 ASP A O 1
ATOM 2006 N N . SER A 1 259 ? -16.036 0.757 3.389 1.00 98.38 259 SER A N 1
ATOM 2007 C CA . SER A 1 259 ? -14.963 1.756 3.306 1.00 98.38 259 SER A CA 1
ATOM 2008 C C . SER A 1 259 ? -14.139 1.606 2.025 1.00 98.38 259 SER A C 1
ATOM 2010 O O . SER A 1 259 ? -13.681 0.510 1.686 1.00 98.38 259 SER A O 1
ATOM 2012 N N . MET A 1 260 ? -13.885 2.733 1.356 1.00 98.38 260 MET A N 1
ATOM 2013 C CA . MET A 1 260 ? -13.060 2.822 0.148 1.00 98.38 260 MET A CA 1
ATOM 2014 C C . MET A 1 260 ? -11.571 2.688 0.456 1.00 98.38 260 MET A C 1
ATOM 2016 O O . MET A 1 260 ? -10.864 2.015 -0.285 1.00 98.38 260 MET A O 1
ATOM 2020 N N . VAL A 1 261 ? -11.097 3.334 1.523 1.00 98.44 261 VAL A N 1
ATOM 2021 C CA . VAL A 1 261 ? -9.676 3.381 1.900 1.00 98.44 261 VAL A CA 1
ATOM 2022 C C . VAL A 1 261 ? -9.459 2.606 3.197 1.00 98.44 261 VAL A C 1
ATOM 2024 O O . VAL A 1 261 ? -10.343 2.545 4.052 1.00 98.44 261 VAL A O 1
ATOM 2027 N N . HIS A 1 262 ? -8.276 2.028 3.353 1.00 98.00 262 HIS A N 1
ATOM 2028 C CA . HIS A 1 262 ? -7.831 1.338 4.558 1.00 98.00 262 HIS A CA 1
ATOM 2029 C C . HIS A 1 262 ? -6.486 1.871 4.999 1.00 98.00 262 HIS A C 1
ATOM 2031 O O . HIS A 1 262 ? -5.637 2.167 4.162 1.00 98.00 262 HIS A O 1
ATOM 2037 N N . ALA A 1 263 ? -6.299 1.973 6.305 1.00 95.44 263 ALA A N 1
ATOM 2038 C CA . ALA A 1 263 ? -5.017 2.242 6.927 1.00 95.44 263 ALA A CA 1
ATOM 2039 C C . ALA A 1 263 ? -4.934 1.519 8.281 1.00 95.44 263 ALA A C 1
ATOM 2041 O O . ALA A 1 263 ? -5.950 1.092 8.844 1.00 95.44 263 ALA A O 1
ATOM 2042 N N . MET A 1 264 ? -3.711 1.364 8.787 1.00 93.62 264 MET A N 1
ATOM 2043 C CA . MET A 1 264 ? -3.419 0.631 10.018 1.00 93.62 264 MET A CA 1
ATOM 2044 C C . MET A 1 264 ? -2.457 1.406 10.923 1.00 93.62 264 MET A C 1
ATOM 2046 O O . MET A 1 264 ? -1.500 2.001 10.430 1.00 93.62 264 MET A O 1
ATOM 2050 N N . ARG A 1 265 ? -2.669 1.358 12.244 1.00 91.38 265 ARG A N 1
ATOM 2051 C CA . ARG A 1 265 ? -1.787 1.926 13.279 1.00 91.38 265 ARG A CA 1
ATOM 2052 C C . ARG A 1 265 ? -1.626 0.955 14.440 1.00 91.38 265 ARG A C 1
ATOM 2054 O O . ARG A 1 265 ? -2.461 0.874 15.333 1.00 91.38 265 ARG A O 1
ATOM 2061 N N . ASP A 1 266 ? -0.529 0.210 14.397 1.00 90.12 266 ASP A N 1
ATOM 2062 C CA . ASP A 1 266 ? -0.350 -0.992 15.213 1.00 90.12 266 ASP A CA 1
ATOM 2063 C C . ASP A 1 266 ? 0.800 -0.903 16.237 1.00 90.12 266 ASP A C 1
ATOM 2065 O O . ASP A 1 266 ? 1.183 -1.902 16.834 1.00 90.12 266 ASP A O 1
ATOM 2069 N N . HIS A 1 267 ? 1.369 0.289 16.441 1.00 87.69 267 HIS A N 1
ATOM 2070 C CA . HIS A 1 267 ? 2.494 0.528 17.353 1.00 87.69 267 HIS A CA 1
ATOM 2071 C C . HIS A 1 267 ? 2.319 1.871 18.092 1.00 87.69 267 HIS A C 1
ATOM 2073 O O . HIS A 1 267 ? 1.849 2.831 17.471 1.00 87.69 267 HIS A O 1
ATOM 2079 N N . PRO A 1 268 ? 2.762 2.025 19.360 1.00 85.56 268 PRO A N 1
ATOM 2080 C CA . PRO A 1 268 ? 2.660 3.291 20.103 1.00 85.56 268 PRO A CA 1
ATOM 2081 C C . PRO A 1 268 ? 3.381 4.481 19.454 1.00 85.56 268 PRO A C 1
ATOM 2083 O O . PRO A 1 268 ? 3.105 5.628 19.790 1.00 85.56 268 PRO A O 1
ATOM 2086 N N . ASN A 1 269 ? 4.301 4.216 18.523 1.00 80.88 269 ASN A N 1
ATOM 2087 C CA . ASN A 1 269 ? 5.043 5.245 17.793 1.00 80.88 269 ASN A CA 1
ATOM 2088 C C . ASN A 1 269 ? 4.464 5.541 16.392 1.00 80.88 269 ASN A C 1
ATOM 2090 O O . ASN A 1 269 ? 4.997 6.385 15.677 1.00 80.88 269 ASN A O 1
ATOM 2094 N N . HIS A 1 270 ? 3.371 4.886 15.987 1.00 83.12 270 HIS A N 1
ATOM 2095 C CA . HIS A 1 270 ? 2.738 5.057 14.674 1.00 83.12 270 HIS A CA 1
ATOM 2096 C C . HIS A 1 270 ? 1.733 6.227 14.658 1.00 83.12 270 HIS A C 1
ATOM 2098 O O . HIS A 1 270 ? 0.569 6.064 14.307 1.00 83.12 270 HIS A O 1
ATOM 2104 N N . TRP A 1 271 ? 2.178 7.434 15.014 1.00 80.00 271 TRP A N 1
ATOM 2105 C CA . TRP A 1 271 ? 1.354 8.657 15.089 1.00 80.00 271 TRP A CA 1
ATOM 2106 C C . TRP A 1 271 ? 1.012 9.288 13.717 1.00 80.00 271 TRP A C 1
ATOM 2108 O O . TRP A 1 271 ? 0.546 10.424 13.630 1.00 80.00 271 TRP A O 1
ATOM 2118 N N . GLY A 1 272 ? 1.251 8.581 12.610 1.00 82.06 272 GLY A N 1
ATOM 2119 C CA . GLY A 1 272 ? 0.853 9.045 11.282 1.00 82.06 272 GLY A CA 1
ATOM 2120 C C . GLY A 1 272 ? -0.671 9.122 11.120 1.00 82.06 272 GLY A C 1
ATOM 2121 O O . GLY A 1 272 ? -1.432 8.432 11.795 1.00 82.06 272 GLY A O 1
ATOM 2122 N N . TYR A 1 273 ? -1.128 9.947 10.179 1.00 86.62 273 TYR A N 1
ATOM 2123 C CA . TYR A 1 273 ? -2.534 9.956 9.750 1.00 86.62 273 TYR A CA 1
ATOM 2124 C C . TYR A 1 273 ? -2.864 8.721 8.910 1.00 86.62 273 TYR A C 1
ATOM 2126 O O . TYR A 1 273 ? -3.856 8.044 9.137 1.00 86.62 273 TYR A O 1
ATOM 2134 N N . ILE A 1 274 ? -1.979 8.423 7.963 1.00 87.12 274 ILE A N 1
ATOM 2135 C CA . ILE A 1 274 ? -1.919 7.201 7.165 1.00 87.12 274 ILE A CA 1
ATOM 2136 C C . ILE A 1 274 ? -0.435 6.857 7.144 1.00 87.12 274 ILE A C 1
ATOM 2138 O O . ILE A 1 274 ? 0.359 7.727 6.787 1.00 87.12 274 ILE A O 1
ATOM 2142 N N . LEU A 1 275 ? -0.039 5.663 7.571 1.00 84.56 275 LEU A N 1
ATOM 2143 C CA . LEU A 1 275 ? 1.365 5.257 7.519 1.00 84.56 275 LEU A CA 1
ATOM 2144 C C . LEU A 1 275 ? 1.740 4.934 6.072 1.00 84.56 275 LEU A C 1
ATOM 2146 O O . LEU A 1 275 ? 1.020 4.194 5.403 1.00 84.56 275 LEU A O 1
ATOM 2150 N N . ALA A 1 276 ? 2.838 5.508 5.584 1.00 70.69 276 ALA A N 1
ATOM 2151 C CA . ALA A 1 276 ? 3.257 5.302 4.199 1.00 70.69 276 ALA A CA 1
ATOM 2152 C C . ALA A 1 276 ? 3.984 3.974 3.967 1.00 70.69 276 ALA A C 1
ATOM 2154 O O . ALA A 1 276 ? 3.975 3.472 2.843 1.00 70.69 276 ALA A O 1
ATOM 2155 N N . GLY A 1 277 ? 4.618 3.452 5.020 1.00 58.66 277 GLY A N 1
ATOM 2156 C CA . GLY A 1 277 ? 5.705 2.495 4.893 1.00 58.66 277 GLY A CA 1
ATOM 2157 C C . GLY A 1 277 ? 7.061 3.208 4.893 1.00 58.66 277 GLY A C 1
ATOM 2158 O O . GLY A 1 277 ? 7.553 3.560 3.826 1.00 58.66 277 GLY A O 1
ATOM 2159 N N . LYS A 1 278 ? 7.643 3.485 6.071 1.00 58.28 278 LYS A N 1
ATOM 2160 C CA . LYS A 1 278 ? 9.077 3.789 6.220 1.00 58.28 278 LYS A CA 1
ATOM 2161 C C . LYS A 1 278 ? 9.508 3.810 7.685 1.00 58.28 278 LYS A C 1
ATOM 2163 O O . LYS A 1 278 ? 8.732 4.156 8.572 1.00 58.28 278 LYS A O 1
ATOM 2168 N N . THR A 1 279 ? 10.797 3.627 7.945 1.00 45.53 279 THR A N 1
ATOM 2169 C CA . THR A 1 279 ? 11.391 3.954 9.249 1.00 45.53 279 THR A CA 1
ATOM 2170 C C . THR A 1 279 ? 11.498 5.478 9.436 1.00 45.53 279 THR A C 1
ATOM 2172 O O . THR A 1 279 ? 12.105 6.177 8.621 1.00 45.53 279 THR A O 1
ATOM 2175 N N . ALA A 1 280 ? 10.948 6.027 10.524 1.00 39.53 280 ALA A N 1
ATOM 2176 C CA . ALA A 1 280 ? 11.053 7.445 10.868 1.00 39.53 280 ALA A CA 1
ATOM 2177 C C . ALA A 1 280 ? 12.430 7.796 11.443 1.00 39.53 280 ALA A C 1
ATOM 2179 O O . ALA A 1 280 ? 12.624 7.889 12.656 1.00 39.53 280 ALA A O 1
ATOM 2180 N N . CYS A 1 281 ? 13.359 8.135 10.557 1.00 35.03 281 CYS A N 1
ATOM 2181 C CA . CYS A 1 281 ? 14.476 9.010 10.897 1.00 35.03 281 CYS A CA 1
ATOM 2182 C C . CYS A 1 281 ? 14.170 10.430 10.407 1.00 35.03 281 CYS A C 1
ATOM 2184 O O . CYS A 1 281 ? 14.542 10.798 9.297 1.00 35.03 281 CYS A O 1
ATOM 2186 N N . SER A 1 282 ? 13.514 11.262 11.227 1.00 35.06 282 SER A N 1
ATOM 2187 C CA . SER A 1 282 ? 13.522 12.706 10.946 1.00 35.06 282 SER A CA 1
ATOM 2188 C C . SER A 1 282 ? 14.981 13.194 10.969 1.00 35.06 282 SER A C 1
ATOM 2190 O O . SER A 1 282 ? 15.648 13.004 11.995 1.00 35.06 282 SER A O 1
ATOM 2192 N N . PRO A 1 283 ? 15.494 13.842 9.902 1.00 37.12 283 PRO A N 1
ATOM 2193 C CA . PRO A 1 283 ? 16.869 14.347 9.879 1.00 37.12 283 PRO A CA 1
ATOM 2194 C C . PRO A 1 283 ? 17.167 15.335 11.020 1.00 37.12 283 PRO A C 1
ATOM 2196 O O . PRO A 1 283 ? 18.301 15.436 11.489 1.00 37.12 283 PRO A O 1
ATOM 2199 N N . GLU A 1 284 ? 16.137 16.035 11.504 1.00 36.47 284 GLU A N 1
ATOM 2200 C CA . GLU A 1 284 ? 16.232 16.977 12.622 1.00 36.47 284 GLU A CA 1
ATOM 2201 C C . GLU A 1 284 ? 16.360 16.273 13.986 1.00 36.47 284 GLU A C 1
ATOM 2203 O O . GLU A 1 284 ? 17.065 16.763 14.870 1.00 36.47 284 GLU A O 1
ATOM 2208 N N . ILE A 1 285 ? 15.753 15.090 14.144 1.00 40.44 285 ILE A N 1
ATOM 2209 C CA . ILE A 1 285 ? 15.907 14.252 15.345 1.00 40.44 285 ILE A CA 1
ATOM 2210 C C . ILE A 1 285 ? 17.289 13.586 15.338 1.00 40.44 285 ILE A C 1
ATOM 2212 O O . ILE A 1 285 ? 18.000 13.634 16.342 1.00 40.44 285 ILE A O 1
ATOM 2216 N N . HIS A 1 286 ? 17.731 13.056 14.192 1.00 38.88 286 HIS A N 1
ATOM 2217 C CA . HIS A 1 286 ? 19.040 12.405 14.073 1.00 38.88 286 HIS A CA 1
ATOM 2218 C C . HIS A 1 286 ? 20.207 13.340 14.454 1.00 38.88 286 HIS A C 1
ATOM 2220 O O . HIS A 1 286 ? 21.133 12.923 15.145 1.00 38.88 286 HIS A O 1
ATOM 2226 N N . ARG A 1 287 ? 20.132 14.636 14.104 1.00 42.44 287 ARG A N 1
ATOM 2227 C CA . ARG A 1 287 ? 21.140 15.642 14.502 1.00 42.44 287 ARG A CA 1
ATOM 2228 C C . ARG A 1 287 ? 21.166 15.995 15.994 1.00 42.44 287 ARG A C 1
ATOM 2230 O O . ARG A 1 287 ? 22.151 16.583 16.433 1.00 42.44 287 ARG A O 1
ATOM 2237 N N . ARG A 1 288 ? 20.114 15.697 16.765 1.00 41.97 288 ARG A N 1
ATOM 2238 C CA . ARG A 1 288 ? 20.027 16.028 18.203 1.00 41.97 288 ARG A CA 1
ATOM 2239 C C . ARG A 1 288 ? 20.227 14.831 19.127 1.00 41.97 288 ARG A C 1
ATOM 2241 O O . ARG A 1 288 ? 20.564 15.030 20.289 1.00 41.97 288 ARG A O 1
ATOM 2248 N N . THR A 1 289 ? 20.050 13.607 18.634 1.00 40.38 289 THR A N 1
ATOM 2249 C CA . THR A 1 289 ? 20.159 12.388 19.445 1.00 40.38 289 THR A CA 1
ATOM 2250 C C . THR A 1 289 ? 20.826 11.258 18.665 1.00 40.38 289 THR A C 1
ATOM 2252 O O . THR A 1 289 ? 20.151 10.492 17.980 1.00 40.38 289 THR A O 1
ATOM 2255 N N . SER A 1 290 ? 22.137 11.079 18.851 1.00 43.91 290 SER A N 1
ATOM 2256 C CA . SER A 1 290 ? 22.907 9.940 18.313 1.00 43.91 290 SER A CA 1
ATOM 2257 C C . SER A 1 290 ? 22.480 8.571 18.864 1.00 43.91 290 SER A C 1
ATOM 2259 O O . SER A 1 290 ? 22.949 7.545 18.386 1.00 43.91 290 SER A O 1
ATOM 2261 N N . ASN A 1 291 ? 21.625 8.556 19.895 1.00 42.03 291 ASN A N 1
ATOM 2262 C CA . ASN A 1 291 ? 21.322 7.379 20.711 1.00 42.03 291 ASN A CA 1
ATOM 2263 C C . ASN A 1 291 ? 19.854 6.919 20.613 1.00 42.03 291 ASN A C 1
ATOM 2265 O O . ASN A 1 291 ? 19.485 5.950 21.274 1.00 42.03 291 ASN A O 1
ATOM 2269 N N . LEU A 1 292 ? 19.003 7.596 19.828 1.00 40.38 292 LEU A N 1
ATOM 2270 C CA . LEU A 1 292 ? 17.659 7.086 19.538 1.00 40.38 292 LEU A CA 1
ATOM 2271 C C . LEU A 1 292 ? 17.745 6.061 18.405 1.00 40.38 292 LEU A C 1
ATOM 2273 O O . LEU A 1 292 ? 18.242 6.364 17.321 1.00 40.38 292 LEU A O 1
ATOM 2277 N N . LYS A 1 293 ? 17.242 4.848 18.660 1.00 41.44 293 LYS A N 1
ATOM 2278 C CA . LYS A 1 293 ? 17.041 3.848 17.607 1.00 41.44 293 LYS A CA 1
ATOM 2279 C C . LYS A 1 293 ? 16.056 4.399 16.563 1.00 41.44 293 LYS A C 1
ATOM 2281 O O . LYS A 1 293 ? 15.132 5.117 16.954 1.00 41.44 293 LYS A O 1
ATOM 2286 N N . PRO A 1 294 ? 16.212 4.061 15.270 1.00 40.94 294 PRO A N 1
ATOM 2287 C CA . PRO A 1 294 ? 15.215 4.375 14.254 1.00 40.94 294 PRO A CA 1
ATOM 2288 C C . PRO A 1 294 ? 13.842 3.864 14.691 1.00 40.94 294 PRO A C 1
ATOM 2290 O O . PRO A 1 294 ? 13.649 2.662 14.864 1.00 40.94 294 PRO A O 1
ATOM 2293 N N . ILE A 1 295 ? 12.895 4.777 14.890 1.00 43.22 295 ILE A N 1
ATOM 2294 C CA . ILE A 1 295 ? 11.512 4.411 15.181 1.00 43.22 295 ILE A CA 1
ATOM 2295 C C . ILE A 1 295 ? 10.915 3.921 13.874 1.00 43.22 295 ILE A C 1
ATOM 2297 O O . ILE A 1 295 ? 10.852 4.693 12.916 1.00 43.22 295 ILE A O 1
ATOM 2301 N N . ASN A 1 296 ? 10.457 2.672 13.811 1.00 47.34 296 ASN A N 1
ATOM 2302 C CA . ASN A 1 296 ? 9.704 2.272 12.636 1.00 47.34 296 ASN A CA 1
ATOM 2303 C C . ASN A 1 296 ? 8.352 3.007 12.621 1.00 47.34 296 ASN A C 1
ATOM 2305 O O . ASN A 1 296 ? 7.671 3.045 13.644 1.00 47.34 296 ASN A O 1
ATOM 2309 N N . ILE A 1 297 ? 8.006 3.645 11.497 1.00 49.97 297 ILE A N 1
ATOM 2310 C CA . ILE A 1 297 ? 6.635 4.110 11.208 1.00 49.97 297 ILE A CA 1
ATOM 2311 C C . ILE A 1 297 ? 6.093 3.424 9.954 1.00 49.97 297 ILE A C 1
ATOM 2313 O O . ILE A 1 297 ? 5.160 3.916 9.314 1.00 49.97 297 ILE A O 1
ATOM 2317 N N . SER A 1 298 ? 6.690 2.286 9.590 1.00 56.47 298 SER A N 1
ATOM 2318 C CA . SER A 1 298 ? 6.171 1.451 8.531 1.00 56.47 298 SER A CA 1
ATOM 2319 C C . SER A 1 298 ? 4.746 1.039 8.845 1.00 56.47 298 SER A C 1
ATOM 2321 O O . SER A 1 298 ? 4.352 0.789 9.982 1.00 56.47 298 SER A O 1
ATOM 2323 N N . GLY A 1 299 ? 3.949 0.997 7.797 1.00 63.16 299 GLY A N 1
ATOM 2324 C CA . GLY A 1 299 ? 2.566 0.607 7.869 1.00 63.16 299 GLY A CA 1
ATOM 2325 C C . GLY A 1 299 ? 1.996 0.551 6.474 1.00 63.16 299 GLY A C 1
ATOM 2326 O O . GLY A 1 299 ? 2.650 0.913 5.496 1.00 63.16 299 GLY A O 1
ATOM 2327 N N . MET A 1 300 ? 0.775 0.055 6.402 1.00 82.75 300 MET A N 1
ATOM 2328 C CA . MET A 1 300 ? 0.109 -0.220 5.148 1.00 82.75 300 MET A CA 1
ATOM 2329 C C . MET A 1 300 ? -1.126 0.655 5.013 1.00 82.75 300 MET A C 1
ATOM 2331 O O . MET A 1 300 ? -1.852 0.902 5.983 1.00 82.75 300 MET A O 1
ATOM 2335 N N . TRP A 1 301 ? -1.390 1.055 3.776 1.00 94.69 301 TRP A N 1
ATOM 2336 C CA . TRP A 1 301 ? -2.677 1.586 3.370 1.00 94.69 301 TRP A CA 1
ATOM 2337 C C . TRP A 1 301 ? -3.118 0.941 2.060 1.00 94.69 301 TRP A C 1
ATOM 2339 O O . TRP A 1 301 ? -2.304 0.391 1.318 1.00 94.69 301 TRP A O 1
ATOM 2349 N N . GLY A 1 302 ? -4.410 0.999 1.772 1.00 96.94 302 GLY A N 1
ATOM 2350 C CA . GLY A 1 302 ? -4.972 0.454 0.544 1.00 96.94 302 GLY A CA 1
ATOM 2351 C C . GLY A 1 302 ? -6.235 1.172 0.109 1.00 96.94 302 GLY A C 1
ATOM 2352 O O . GLY A 1 302 ? -6.827 1.934 0.877 1.00 96.94 302 GLY A O 1
ATOM 2353 N N . ALA A 1 303 ? -6.654 0.930 -1.130 1.00 98.50 303 ALA A N 1
ATOM 2354 C CA . ALA A 1 303 ? -7.886 1.487 -1.670 1.00 98.50 303 ALA A CA 1
ATOM 2355 C C . ALA A 1 303 ? -8.619 0.514 -2.600 1.00 98.50 303 ALA A C 1
ATOM 2357 O O . ALA A 1 303 ? -8.003 -0.185 -3.403 1.00 98.50 303 ALA A O 1
ATOM 2358 N N . LYS A 1 304 ? -9.952 0.540 -2.524 1.00 98.75 304 LYS A N 1
ATOM 2359 C CA . LYS A 1 304 ? -10.888 -0.022 -3.501 1.00 98.75 304 LYS A CA 1
ATOM 2360 C C . LYS A 1 304 ? -11.096 1.014 -4.606 1.00 98.75 304 LYS A C 1
ATOM 2362 O O . LYS A 1 304 ? -12.024 1.823 -4.544 1.00 98.75 304 LYS A O 1
ATOM 2367 N N . THR A 1 305 ? -10.203 1.031 -5.591 1.00 98.06 305 THR A N 1
ATOM 2368 C CA . THR A 1 305 ? -10.256 1.953 -6.742 1.00 98.06 305 THR A CA 1
ATOM 2369 C C . THR A 1 305 ? -11.586 1.842 -7.486 1.00 98.06 305 THR A C 1
ATOM 2371 O O . THR A 1 305 ? -12.111 2.860 -7.927 1.00 98.06 305 THR A O 1
ATOM 2374 N N . PHE A 1 306 ? -12.186 0.645 -7.558 1.00 97.94 306 PHE A N 1
ATOM 2375 C CA . PHE A 1 306 ? -13.473 0.425 -8.231 1.00 97.94 306 PHE A CA 1
ATOM 2376 C C . PHE A 1 306 ? -14.619 1.285 -7.671 1.00 97.94 306 PHE A C 1
ATOM 2378 O O . PHE A 1 306 ? -15.561 1.581 -8.401 1.00 97.94 306 PHE A O 1
ATOM 2385 N N . MET A 1 307 ? -14.549 1.710 -6.401 1.00 98.25 307 MET A N 1
ATOM 2386 C CA . MET A 1 307 ? -15.589 2.538 -5.780 1.00 98.25 307 MET A CA 1
ATOM 2387 C C . MET A 1 307 ? -15.587 3.988 -6.276 1.00 98.25 307 MET A C 1
ATOM 2389 O O . MET A 1 307 ? -16.603 4.665 -6.136 1.00 98.25 307 MET A O 1
ATOM 2393 N N . ASP A 1 308 ? -14.447 4.485 -6.770 1.00 98.00 308 ASP A N 1
ATOM 2394 C CA . ASP A 1 308 ? -14.286 5.843 -7.302 1.00 98.00 308 ASP A CA 1
ATOM 2395 C C . ASP A 1 308 ? -12.940 5.979 -8.042 1.00 98.00 308 ASP A C 1
ATOM 2397 O O . ASP A 1 308 ? -11.954 6.512 -7.518 1.00 98.00 308 ASP A O 1
ATOM 2401 N N . ARG A 1 309 ? -12.880 5.437 -9.268 1.00 96.69 309 ARG A N 1
ATOM 2402 C CA . ARG A 1 309 ? -11.641 5.409 -10.069 1.00 96.69 309 ARG A CA 1
ATOM 2403 C C . ARG A 1 309 ? -11.135 6.811 -10.400 1.00 96.69 309 ARG A C 1
ATOM 2405 O O . ARG A 1 309 ? -9.929 7.031 -10.405 1.00 96.69 309 ARG A O 1
ATOM 2412 N N . SER A 1 310 ? -12.049 7.753 -10.651 1.00 97.69 310 SER A N 1
ATOM 2413 C CA . SER A 1 310 ? -11.702 9.139 -10.982 1.00 97.69 310 SER A CA 1
ATOM 2414 C C . SER A 1 310 ? -11.074 9.851 -9.786 1.00 97.69 310 SER A C 1
ATOM 2416 O O . SER A 1 310 ? -9.992 10.422 -9.917 1.00 97.69 310 SER A O 1
ATOM 2418 N N . LEU A 1 311 ? -11.681 9.753 -8.594 1.00 97.88 311 LEU A N 1
ATOM 2419 C CA . LEU A 1 311 ? -11.095 10.330 -7.385 1.00 97.88 311 LEU A CA 1
ATOM 2420 C C . LEU A 1 311 ? -9.727 9.716 -7.076 1.00 97.88 311 LEU A C 1
ATOM 2422 O O . LEU A 1 311 ? -8.774 10.457 -6.859 1.00 97.88 311 LEU A O 1
ATOM 2426 N N . MET A 1 312 ? -9.608 8.384 -7.068 1.00 98.06 312 MET A N 1
ATOM 2427 C CA . MET A 1 312 ? -8.344 7.737 -6.698 1.00 98.06 312 MET A CA 1
ATOM 2428 C C . MET A 1 312 ? -7.234 8.000 -7.724 1.00 98.06 312 MET A C 1
ATOM 2430 O O . MET A 1 312 ? -6.112 8.310 -7.329 1.00 98.06 312 MET A O 1
ATOM 2434 N N . GLY A 1 313 ? -7.553 7.987 -9.023 1.00 97.62 313 GLY A N 1
ATOM 2435 C CA . GLY A 1 313 ? -6.608 8.344 -10.081 1.00 97.62 313 GLY A CA 1
ATOM 2436 C C . GLY A 1 313 ? -6.118 9.789 -9.963 1.00 97.62 313 GLY A C 1
ATOM 2437 O O . GLY A 1 313 ? -4.912 10.030 -10.011 1.00 97.62 313 GLY A O 1
ATOM 2438 N N . ASN A 1 314 ? -7.029 10.738 -9.721 1.00 98.06 314 ASN A N 1
ATOM 2439 C CA . ASN A 1 314 ? -6.684 12.148 -9.521 1.00 98.06 314 ASN A CA 1
ATOM 2440 C C . ASN A 1 314 ? -5.836 12.365 -8.258 1.00 98.06 314 ASN A C 1
ATOM 2442 O O . ASN A 1 314 ? -4.845 13.091 -8.309 1.00 98.06 314 ASN A O 1
ATOM 2446 N N . LEU A 1 315 ? -6.177 11.710 -7.141 1.00 97.56 315 LEU A N 1
ATOM 2447 C CA . LEU A 1 315 ? -5.396 11.792 -5.903 1.00 97.56 315 LEU A CA 1
ATOM 2448 C C . LEU A 1 315 ? -3.997 11.195 -6.089 1.00 97.56 315 LEU A C 1
ATOM 2450 O O . LEU A 1 315 ? -3.022 11.831 -5.698 1.00 97.56 315 LEU A O 1
ATOM 2454 N N . THR A 1 316 ? -3.856 10.026 -6.722 1.00 96.38 316 THR A N 1
ATOM 2455 C CA . THR A 1 316 ? -2.534 9.446 -7.012 1.00 96.38 316 THR A CA 1
ATOM 2456 C C . THR A 1 316 ? -1.714 10.342 -7.944 1.00 96.38 316 THR A C 1
ATOM 2458 O O . THR A 1 316 ? -0.537 10.573 -7.662 1.00 96.38 316 THR A O 1
ATOM 2461 N N . ALA A 1 317 ? -2.315 10.916 -8.991 1.00 94.50 317 ALA A N 1
ATOM 2462 C CA . ALA A 1 317 ? -1.640 11.872 -9.870 1.00 94.50 317 ALA A CA 1
ATOM 2463 C C . ALA A 1 317 ? -1.162 13.122 -9.105 1.00 94.50 317 ALA A C 1
ATOM 2465 O O . ALA A 1 317 ? -0.012 13.540 -9.251 1.00 94.50 317 ALA A O 1
ATOM 2466 N N . GLU A 1 318 ? -2.005 13.684 -8.230 1.00 94.56 318 GLU A N 1
ATOM 2467 C CA . GLU A 1 318 ? -1.649 14.823 -7.380 1.00 94.56 318 GLU A CA 1
ATOM 2468 C C . GLU A 1 318 ? -0.527 14.477 -6.383 1.00 94.56 318 GLU A C 1
ATOM 2470 O O . GLU A 1 318 ? 0.379 15.290 -6.164 1.00 94.56 318 GLU A O 1
ATOM 2475 N N . MET A 1 319 ? -0.551 13.274 -5.796 1.00 92.31 319 MET A N 1
ATOM 2476 C CA . MET A 1 319 ? 0.501 12.799 -4.894 1.00 92.31 319 MET A CA 1
ATOM 2477 C C . MET A 1 319 ? 1.847 12.653 -5.615 1.00 92.31 319 MET A C 1
ATOM 2479 O O . MET A 1 319 ? 2.857 13.148 -5.113 1.00 92.31 319 MET A O 1
ATOM 2483 N N . LEU A 1 320 ? 1.869 12.029 -6.796 1.00 89.56 320 LEU A N 1
ATOM 2484 C CA . LEU A 1 320 ? 3.081 11.871 -7.609 1.00 89.56 320 LEU A CA 1
ATOM 2485 C C . LEU A 1 320 ? 3.650 13.235 -8.023 1.00 89.56 320 LEU A C 1
ATOM 2487 O O . LEU A 1 320 ? 4.816 13.519 -7.753 1.00 89.56 320 LEU A O 1
ATOM 2491 N N . TRP A 1 321 ? 2.812 14.120 -8.572 1.00 88.31 321 TRP A N 1
ATOM 2492 C CA . TRP A 1 321 ? 3.212 15.471 -8.980 1.00 88.31 321 TRP A CA 1
ATOM 2493 C C . TRP A 1 321 ? 3.819 16.282 -7.827 1.00 88.31 321 TRP A C 1
ATOM 2495 O O . TRP A 1 321 ? 4.879 16.894 -7.959 1.00 88.31 321 TRP A O 1
ATOM 2505 N N . LYS A 1 322 ? 3.193 16.268 -6.643 1.00 87.00 322 LYS A N 1
ATOM 2506 C CA . LYS A 1 322 ? 3.742 16.988 -5.483 1.00 87.00 322 LYS A CA 1
ATOM 2507 C C . LYS A 1 322 ? 5.014 16.350 -4.924 1.00 87.00 322 LYS A C 1
ATOM 2509 O O . LYS A 1 322 ? 5.797 17.082 -4.318 1.00 87.00 322 LYS A O 1
ATOM 2514 N N . THR A 1 323 ? 5.236 15.048 -5.108 1.00 82.00 323 THR A N 1
ATOM 2515 C CA . THR A 1 323 ? 6.506 14.389 -4.753 1.00 82.00 323 THR A CA 1
ATOM 2516 C C . THR A 1 323 ? 7.635 14.824 -5.682 1.00 82.00 323 THR A C 1
ATOM 2518 O O . THR A 1 323 ? 8.704 15.173 -5.194 1.00 82.00 323 THR A O 1
ATOM 2521 N N . GLN A 1 324 ? 7.384 14.946 -6.991 1.00 76.19 324 GLN A N 1
ATOM 2522 C CA . GLN A 1 324 ? 8.369 15.475 -7.952 1.00 76.19 324 GLN A CA 1
ATOM 2523 C C . GLN A 1 324 ? 8.875 16.879 -7.565 1.00 76.19 324 GLN A C 1
ATOM 2525 O O . GLN A 1 324 ? 10.051 17.205 -7.720 1.00 76.19 324 GLN A O 1
ATOM 2530 N N . LEU A 1 325 ? 7.994 17.709 -6.996 1.00 72.25 325 LEU A N 1
ATOM 2531 C CA . LEU A 1 325 ? 8.328 19.055 -6.518 1.00 72.25 325 LEU A CA 1
ATOM 2532 C C . LEU A 1 325 ? 9.086 19.088 -5.173 1.00 72.25 325 LEU A C 1
ATOM 2534 O O . LEU A 1 325 ? 9.548 20.158 -4.776 1.00 72.25 325 LEU A O 1
ATOM 2538 N N . ASN A 1 326 ? 9.198 17.973 -4.440 1.00 67.12 326 ASN A N 1
ATOM 2539 C CA . ASN A 1 326 ? 9.730 17.944 -3.072 1.00 67.12 326 ASN A CA 1
ATOM 2540 C C . ASN A 1 326 ? 10.815 16.873 -2.893 1.00 67.12 326 ASN A C 1
ATOM 2542 O O . ASN A 1 326 ? 10.534 15.705 -2.649 1.00 67.12 326 ASN A O 1
ATOM 2546 N N . ARG A 1 327 ? 12.075 17.315 -2.887 1.00 62.41 327 ARG A N 1
ATOM 2547 C CA . ARG A 1 327 ? 13.295 16.500 -2.706 1.00 62.41 327 ARG A CA 1
ATOM 2548 C C . ARG A 1 327 ? 13.548 16.058 -1.251 1.00 62.41 327 ARG A C 1
ATOM 2550 O O . ARG A 1 327 ? 14.681 16.001 -0.783 1.00 62.41 327 ARG A O 1
ATOM 2557 N N . GLY A 1 328 ? 12.480 15.842 -0.486 1.00 59.41 328 GLY A N 1
ATOM 2558 C CA . GLY A 1 328 ? 12.546 15.485 0.929 1.00 59.41 328 GLY A CA 1
ATOM 2559 C C . GLY A 1 328 ? 12.532 13.973 1.133 1.00 59.41 328 GLY A C 1
ATOM 2560 O O . GLY A 1 328 ? 11.651 13.290 0.620 1.00 59.41 328 GLY A O 1
ATOM 2561 N N . TRP A 1 329 ? 13.456 13.450 1.938 1.00 55.97 329 TRP A N 1
ATOM 2562 C CA . TRP A 1 329 ? 13.407 12.051 2.369 1.00 55.97 329 TRP A CA 1
ATOM 2563 C C . TRP A 1 329 ? 12.114 11.785 3.159 1.00 55.97 329 TRP A C 1
ATOM 2565 O O . TRP A 1 329 ? 11.776 12.556 4.060 1.00 55.97 329 TRP A O 1
ATOM 2575 N N . SER A 1 330 ? 11.408 10.696 2.832 1.00 63.19 330 SER A N 1
ATOM 2576 C CA . SER A 1 330 ? 10.138 10.303 3.488 1.00 63.19 330 SER A CA 1
ATOM 2577 C C . SER A 1 330 ? 8.978 11.282 3.248 1.00 63.19 330 SER A C 1
ATOM 2579 O O . SER A 1 330 ? 8.155 11.561 4.128 1.00 63.19 330 SER A O 1
ATOM 2581 N N . TYR A 1 331 ? 8.922 11.841 2.036 1.00 78.00 331 TYR A N 1
ATOM 2582 C CA . TYR A 1 331 ? 7.831 12.714 1.607 1.00 78.00 331 TYR A CA 1
ATOM 2583 C C . TYR A 1 331 ? 6.507 11.965 1.371 1.00 78.00 331 TYR A C 1
ATOM 2585 O O . TYR A 1 331 ? 5.439 12.567 1.457 1.00 78.00 331 TYR A O 1
ATOM 2593 N N . ASP A 1 332 ? 6.556 10.650 1.169 1.00 81.44 332 ASP A N 1
ATOM 2594 C CA . ASP A 1 332 ? 5.407 9.741 1.119 1.00 81.44 332 ASP A CA 1
ATOM 2595 C C . ASP A 1 332 ? 4.498 9.851 2.364 1.00 81.44 332 ASP A C 1
ATOM 2597 O O . ASP A 1 332 ? 3.282 10.030 2.261 1.00 81.44 332 ASP A O 1
ATOM 2601 N N . GLN A 1 333 ? 5.088 9.882 3.557 1.00 82.69 333 GLN A N 1
ATOM 2602 C CA . GLN A 1 333 ? 4.375 10.082 4.820 1.00 82.69 333 GLN A CA 1
ATOM 2603 C C . GLN A 1 333 ? 3.706 11.466 4.905 1.00 82.69 333 GLN A C 1
ATOM 2605 O O . GLN A 1 333 ? 2.625 11.619 5.488 1.00 82.69 333 GLN A O 1
ATOM 2610 N N . ALA A 1 334 ? 4.338 12.485 4.316 1.00 84.19 334 ALA A N 1
ATOM 2611 C CA . ALA A 1 334 ? 3.810 13.842 4.265 1.00 84.19 334 ALA A CA 1
ATOM 2612 C C . ALA A 1 334 ? 2.708 13.997 3.205 1.00 84.19 334 ALA A C 1
ATOM 2614 O O . ALA A 1 334 ? 1.745 14.732 3.437 1.00 84.19 334 ALA A O 1
ATOM 2615 N N . ILE A 1 335 ? 2.820 13.323 2.057 1.00 88.25 335 ILE A N 1
ATOM 2616 C CA . ILE A 1 335 ? 1.878 13.485 0.950 1.00 88.25 335 ILE A CA 1
ATOM 2617 C C . ILE A 1 335 ? 0.547 12.781 1.220 1.00 88.25 335 ILE A C 1
ATOM 2619 O O . ILE A 1 335 ? -0.502 13.377 0.974 1.00 88.25 335 ILE A O 1
ATOM 2623 N N . LEU A 1 336 ? 0.566 11.605 1.859 1.00 91.56 336 LEU A N 1
ATOM 2624 C CA . LEU A 1 336 ? -0.656 10.934 2.314 1.00 91.56 336 LEU A CA 1
ATOM 2625 C C . LEU A 1 336 ? -1.443 11.804 3.308 1.00 91.56 336 LEU A C 1
ATOM 2627 O O . LEU A 1 336 ? -2.664 11.895 3.213 1.00 91.56 336 LEU A O 1
ATOM 2631 N N . ARG A 1 337 ? -0.757 12.520 4.215 1.00 90.50 337 ARG A N 1
ATOM 2632 C CA . ARG A 1 337 ? -1.397 13.490 5.125 1.00 90.50 337 ARG A CA 1
ATOM 2633 C C . ARG A 1 337 ? -1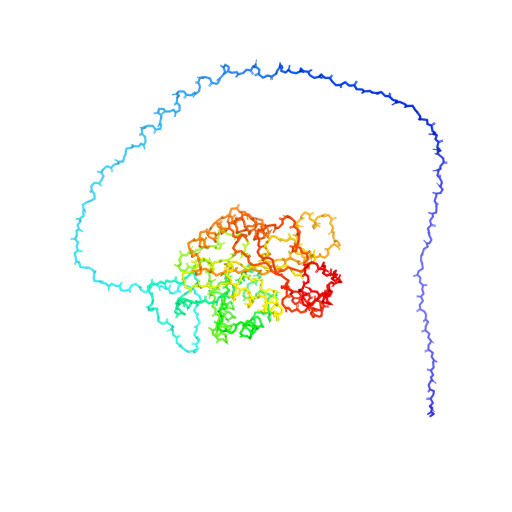.964 14.712 4.389 1.00 90.50 337 ARG A C 1
ATOM 2635 O O . ARG A 1 337 ? -3.004 15.222 4.794 1.00 90.50 337 ARG A O 1
ATOM 2642 N N . LYS A 1 338 ? -1.270 15.221 3.366 1.00 90.44 338 LYS A N 1
ATOM 2643 C CA . LYS A 1 338 ? -1.638 16.465 2.659 1.00 90.44 338 LYS A CA 1
ATOM 2644 C C . LYS A 1 338 ? -2.727 16.281 1.598 1.00 90.44 338 LYS A C 1
ATOM 2646 O O . LYS A 1 338 ? -3.468 17.227 1.361 1.00 90.44 338 LYS A O 1
ATOM 2651 N N . VAL A 1 339 ? -2.784 15.119 0.947 1.00 94.25 339 VAL A N 1
ATOM 2652 C CA . VAL A 1 339 ? -3.644 14.857 -0.222 1.00 94.25 339 VAL A CA 1
ATOM 2653 C C . VAL A 1 339 ? -4.675 13.777 0.096 1.00 94.25 339 VAL A C 1
ATOM 2655 O O . VAL A 1 339 ? -5.871 14.057 0.124 1.00 94.25 339 VAL A O 1
ATOM 2658 N N . LEU A 1 340 ? -4.228 12.553 0.401 1.00 95.38 340 LEU A N 1
ATOM 2659 C CA . LEU A 1 340 ? -5.133 11.411 0.551 1.00 95.38 340 LEU A CA 1
ATOM 2660 C C . LEU A 1 340 ? -6.051 11.539 1.777 1.00 95.38 340 LEU A C 1
ATOM 2662 O O . LEU A 1 340 ? -7.262 11.363 1.654 1.00 95.38 340 LEU A O 1
ATOM 2666 N N . TRP A 1 341 ? -5.503 11.866 2.952 1.00 94.69 341 TRP A N 1
ATOM 2667 C CA . TRP A 1 341 ? -6.270 11.974 4.198 1.00 94.69 341 TRP A CA 1
ATOM 2668 C C . TRP A 1 341 ? -7.448 12.962 4.119 1.00 94.69 341 TRP A C 1
ATOM 2670 O O . TRP A 1 341 ? -8.576 12.518 4.344 1.00 94.69 341 TRP A O 1
ATOM 2680 N N . PRO A 1 342 ? -7.266 14.261 3.791 1.00 96.00 342 PRO A N 1
ATOM 2681 C CA . PRO A 1 342 ? -8.380 15.213 3.779 1.00 96.00 342 PRO A CA 1
ATOM 2682 C C . PRO A 1 342 ? -9.451 14.878 2.731 1.00 96.00 342 PRO A C 1
ATOM 2684 O O . PRO A 1 342 ? -10.610 15.230 2.926 1.00 96.00 342 PRO A O 1
ATOM 2687 N N . ALA A 1 343 ? -9.089 14.175 1.652 1.00 97.12 343 ALA A N 1
ATOM 2688 C CA . ALA A 1 343 ? -10.031 13.740 0.623 1.00 97.12 343 ALA A CA 1
ATOM 2689 C C . ALA A 1 343 ? -10.788 12.443 0.976 1.00 97.12 343 ALA A C 1
ATOM 2691 O O . ALA A 1 343 ? -11.870 12.204 0.439 1.00 97.12 343 ALA A O 1
ATOM 2692 N N . THR A 1 344 ? -10.236 11.583 1.844 1.00 96.50 344 THR A N 1
ATOM 2693 C CA . THR A 1 344 ? -10.739 10.205 2.027 1.00 96.50 344 THR A CA 1
ATOM 2694 C C . THR A 1 344 ? -11.002 9.769 3.465 1.00 96.50 344 THR A C 1
ATOM 2696 O O . THR A 1 344 ? -11.577 8.697 3.641 1.00 96.50 344 THR A O 1
ATOM 2699 N N . ASN A 1 345 ? -10.674 10.561 4.495 1.00 94.81 345 ASN A N 1
ATOM 2700 C CA . ASN A 1 345 ? -10.828 10.144 5.898 1.00 94.81 345 ASN A CA 1
ATOM 2701 C C . ASN A 1 345 ? -12.249 9.643 6.230 1.00 94.81 345 ASN A C 1
ATOM 2703 O O . ASN A 1 345 ? -12.392 8.581 6.821 1.00 94.81 345 ASN A O 1
ATOM 2707 N N . ARG A 1 346 ? -13.311 10.308 5.757 1.00 97.00 346 ARG A N 1
ATOM 2708 C CA . ARG A 1 346 ? -14.713 9.868 5.949 1.00 97.00 346 ARG A CA 1
ATOM 2709 C C . ARG A 1 346 ? -15.116 8.615 5.153 1.00 97.00 346 ARG A C 1
ATOM 2711 O O . ARG A 1 346 ? -16.181 8.058 5.399 1.00 97.00 346 ARG A O 1
ATOM 2718 N N . ARG A 1 347 ? -14.286 8.167 4.204 1.00 97.62 347 ARG A N 1
ATOM 2719 C CA . ARG A 1 347 ? -14.441 6.927 3.412 1.00 97.62 347 ARG A CA 1
ATOM 2720 C C . ARG A 1 347 ? -13.428 5.848 3.838 1.00 97.62 347 ARG A C 1
ATOM 2722 O O . ARG A 1 347 ? -13.213 4.892 3.092 1.00 97.62 347 ARG A O 1
ATOM 2729 N N . MET A 1 348 ? -12.787 6.007 4.999 1.00 97.69 348 MET A N 1
ATOM 2730 C CA . MET A 1 348 ? -11.682 5.169 5.466 1.00 97.69 348 MET A CA 1
ATOM 2731 C C . MET A 1 348 ? -12.100 4.228 6.602 1.00 97.69 348 MET A C 1
ATOM 2733 O O . MET A 1 348 ? -12.794 4.641 7.531 1.00 97.69 348 MET A O 1
ATOM 2737 N N . LEU A 1 349 ? -11.626 2.980 6.562 1.00 98.12 349 LEU A N 1
ATOM 2738 C CA . LEU A 1 349 ? -11.529 2.109 7.735 1.00 98.12 349 LEU A CA 1
ATOM 2739 C C . LEU A 1 349 ? -10.115 2.236 8.314 1.00 98.12 349 LEU A C 1
ATOM 2741 O O . LEU A 1 349 ? -9.138 2.057 7.587 1.00 98.12 349 LEU A O 1
ATOM 2745 N N . MET A 1 350 ? -9.999 2.532 9.604 1.00 96.12 350 MET A N 1
ATOM 2746 C CA . MET A 1 350 ? -8.718 2.614 10.304 1.00 96.12 350 MET A CA 1
ATOM 2747 C C . MET A 1 350 ? -8.665 1.535 11.380 1.00 96.12 350 MET A C 1
ATOM 2749 O O . MET A 1 350 ? -9.445 1.582 12.331 1.00 96.12 350 MET A O 1
ATOM 2753 N N . HIS A 1 351 ? -7.746 0.583 11.235 1.00 96.88 351 HIS A N 1
ATOM 2754 C CA . HIS A 1 351 ? -7.439 -0.374 12.297 1.00 96.88 351 HIS A CA 1
ATOM 2755 C C . HIS A 1 351 ? -6.386 0.229 13.227 1.00 96.88 351 HIS A C 1
ATOM 2757 O O . HIS A 1 351 ? -5.313 0.609 12.761 1.00 96.88 351 HIS A O 1
ATOM 2763 N N . ASP A 1 352 ? -6.687 0.367 14.517 1.00 95.19 352 ASP A N 1
ATOM 2764 C CA . ASP A 1 352 ? -5.872 1.170 15.431 1.00 95.19 352 ASP A CA 1
ATOM 2765 C C . ASP A 1 352 ? -5.837 0.613 16.858 1.00 95.19 352 ASP A C 1
ATOM 2767 O O . ASP A 1 352 ? -6.871 0.505 17.520 1.00 95.19 352 ASP A O 1
ATOM 2771 N N . SER A 1 353 ? -4.633 0.313 17.342 1.00 94.19 353 SER A N 1
ATOM 2772 C CA . SER A 1 353 ? -4.386 -0.214 18.689 1.00 94.19 353 SER A CA 1
ATOM 2773 C C . SER A 1 353 ? -4.236 0.866 19.768 1.00 94.19 353 SER A C 1
ATOM 2775 O O . SER A 1 353 ? -4.360 0.560 20.953 1.00 94.19 353 SER A O 1
ATOM 2777 N N . TYR A 1 354 ? -3.942 2.123 19.406 1.00 92.50 354 TYR A N 1
ATOM 2778 C CA . TYR A 1 354 ? -3.427 3.127 20.357 1.00 92.50 354 TYR A CA 1
ATOM 2779 C C . TYR A 1 354 ? -4.053 4.522 20.252 1.00 92.50 354 TYR A C 1
ATOM 2781 O O . TYR A 1 354 ? -4.088 5.253 21.245 1.00 92.50 354 TYR A O 1
ATOM 2789 N N . PHE A 1 355 ? -4.542 4.915 19.077 1.00 92.81 355 PHE A N 1
ATOM 2790 C CA . PHE A 1 355 ? -4.965 6.285 18.782 1.00 92.81 355 PHE A CA 1
ATOM 2791 C C . PHE A 1 355 ? -6.436 6.408 18.355 1.00 92.81 355 PHE A C 1
ATOM 2793 O O . PHE A 1 355 ? -6.862 7.483 17.932 1.00 92.81 355 PHE A O 1
ATOM 2800 N N . CYS A 1 356 ? -7.232 5.348 18.520 1.00 93.38 356 CYS A N 1
ATOM 2801 C CA . CYS A 1 356 ? -8.620 5.270 18.053 1.00 93.38 356 CYS A CA 1
ATOM 2802 C C . CYS A 1 356 ? -9.575 6.336 18.643 1.00 93.38 356 CYS A C 1
ATOM 2804 O O . CYS A 1 356 ? -10.622 6.613 18.063 1.00 93.38 356 CYS A O 1
ATOM 2806 N N . THR A 1 357 ? -9.228 6.940 19.787 1.00 94.06 357 THR A N 1
ATOM 2807 C CA . THR A 1 357 ? -10.012 7.982 20.487 1.00 94.06 357 THR A CA 1
ATOM 2808 C C . THR A 1 357 ? -9.415 9.389 20.386 1.00 94.06 357 THR A C 1
ATOM 2810 O O . THR A 1 357 ? -9.909 10.317 21.027 1.00 94.06 357 THR A O 1
ATOM 2813 N N . LYS A 1 358 ? -8.327 9.577 19.630 1.00 93.19 358 LYS A N 1
ATOM 2814 C CA . LYS A 1 358 ? -7.583 10.844 19.590 1.00 93.19 358 LYS A CA 1
ATOM 2815 C C . LYS A 1 358 ? -8.245 11.864 18.647 1.00 93.19 358 LYS A C 1
ATOM 2817 O O . LYS A 1 358 ? -8.354 11.569 17.453 1.00 93.19 358 LYS A O 1
ATOM 2822 N N . PRO A 1 359 ? -8.649 13.061 19.131 1.00 91.00 359 PRO A N 1
ATOM 2823 C CA . PRO A 1 359 ? -9.329 14.068 18.308 1.00 91.00 359 PRO A CA 1
ATOM 2824 C C . PRO A 1 359 ? -8.529 14.507 17.077 1.00 91.00 359 PRO A C 1
ATOM 2826 O O . PRO A 1 359 ? -9.105 14.843 16.046 1.00 91.00 359 PRO A O 1
ATOM 2829 N N . GLU A 1 360 ? -7.197 14.462 17.147 1.00 88.94 360 GLU A N 1
ATOM 2830 C CA . GLU A 1 360 ? -6.304 14.844 16.053 1.00 88.94 360 GLU A CA 1
ATOM 2831 C C . GLU A 1 360 ? -6.503 13.996 14.786 1.00 88.94 360 GLU A C 1
ATOM 2833 O O . GLU A 1 360 ? -6.120 14.436 13.700 1.00 88.94 360 GLU A O 1
ATOM 2838 N N . TYR A 1 361 ? -7.105 12.807 14.912 1.00 90.38 361 TYR A N 1
ATOM 2839 C CA . TYR A 1 361 ? -7.346 11.858 13.824 1.00 90.38 361 TYR A CA 1
ATOM 2840 C C . TYR A 1 361 ? -8.840 11.617 13.539 1.00 90.38 361 TYR A C 1
ATOM 2842 O O . TYR A 1 361 ? -9.200 10.565 13.006 1.00 90.38 361 TYR A O 1
ATOM 2850 N N . GLU A 1 362 ? -9.726 12.554 13.877 1.00 91.06 362 GLU A N 1
ATOM 2851 C CA . GLU A 1 362 ? -11.155 12.440 13.560 1.00 91.06 362 GLU A CA 1
ATOM 2852 C C . GLU A 1 362 ? -11.411 12.252 12.042 1.00 91.06 362 GLU A C 1
ATOM 2854 O O . GLU A 1 362 ? -10.747 12.849 11.186 1.00 91.06 362 GLU A O 1
ATOM 2859 N N . GLY A 1 363 ? -12.392 11.409 11.696 1.00 92.44 363 GLY A N 1
ATOM 2860 C CA . GLY A 1 363 ? -12.847 11.186 10.317 1.00 92.44 363 GLY A CA 1
ATOM 2861 C C . GLY A 1 363 ? -13.093 9.717 9.952 1.00 92.44 363 GLY A C 1
ATOM 2862 O O . GLY A 1 363 ? -14.195 9.418 9.491 1.00 92.44 363 GLY A O 1
ATOM 2863 N N . PRO A 1 364 ? -12.115 8.806 10.139 1.00 95.88 364 PRO A N 1
ATOM 2864 C CA . PRO A 1 364 ? -12.263 7.392 9.798 1.00 95.88 364 PRO A CA 1
ATOM 2865 C C . PRO A 1 364 ? -13.275 6.635 10.650 1.00 95.88 364 PRO A C 1
ATOM 2867 O O . PRO A 1 364 ? -13.534 6.962 11.809 1.00 95.88 364 PRO A O 1
ATOM 2870 N N . LYS A 1 365 ? -13.767 5.528 10.091 1.00 97.19 365 LYS A N 1
ATOM 2871 C CA . LYS A 1 365 ? -14.400 4.460 10.863 1.00 97.19 365 LYS A CA 1
ATOM 2872 C C . LYS A 1 365 ? -13.295 3.688 11.585 1.00 97.19 365 LYS A C 1
ATOM 2874 O O . LYS A 1 365 ? -12.514 2.986 10.945 1.00 97.19 365 LYS A O 1
ATOM 2879 N N . TYR A 1 366 ? -13.219 3.830 12.903 1.00 96.62 366 TYR A N 1
ATOM 2880 C CA . TYR A 1 366 ? -12.221 3.136 13.715 1.00 96.62 366 TYR A CA 1
ATOM 2881 C C . TYR A 1 366 ? -12.629 1.700 14.041 1.00 96.62 366 TYR A C 1
ATOM 2883 O O . TYR A 1 366 ? -13.781 1.428 14.391 1.00 96.62 366 TYR A O 1
ATOM 2891 N N . ARG A 1 367 ? -11.656 0.792 13.956 1.00 97.00 367 ARG A N 1
ATOM 2892 C CA . ARG A 1 367 ? -11.749 -0.603 14.382 1.00 97.00 367 ARG A CA 1
ATOM 2893 C C . ARG A 1 367 ? -10.528 -0.974 15.230 1.00 97.00 367 ARG A C 1
ATOM 2895 O O . ARG A 1 367 ? -9.425 -0.518 14.934 1.00 97.00 367 ARG A O 1
ATOM 2902 N N . PRO A 1 368 ? -10.699 -1.801 16.270 1.00 97.19 368 PRO A N 1
ATOM 2903 C CA . PRO A 1 368 ? -9.586 -2.512 16.880 1.00 97.19 368 PRO A CA 1
AT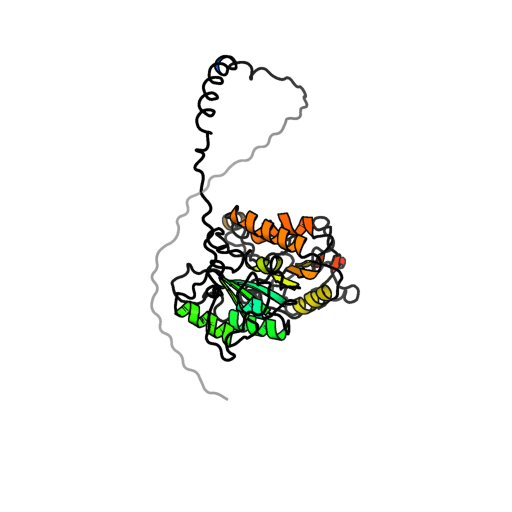OM 2904 C C . PRO A 1 368 ? -9.110 -3.611 15.918 1.00 97.19 368 PRO A C 1
ATOM 2906 O O . PRO A 1 368 ? -9.845 -4.004 15.012 1.00 97.19 368 PRO A O 1
ATOM 2909 N N . PHE A 1 369 ? -7.910 -4.154 16.115 1.00 96.50 369 PHE A N 1
ATOM 2910 C CA . PHE A 1 369 ? -7.473 -5.296 15.310 1.00 96.50 369 PHE A CA 1
ATOM 2911 C C . PHE A 1 369 ? -8.312 -6.558 15.584 1.00 96.50 369 PHE A C 1
ATOM 2913 O O . PHE A 1 369 ? -8.637 -6.831 16.742 1.00 96.50 369 PHE A O 1
ATOM 2920 N N . PRO A 1 370 ? -8.646 -7.350 14.544 1.00 96.06 370 PRO A N 1
ATOM 2921 C CA . PRO A 1 370 ? -9.498 -8.535 14.680 1.00 96.06 370 PRO A CA 1
ATOM 2922 C C . PRO A 1 370 ? -8.786 -9.730 15.331 1.00 96.06 370 PRO A C 1
ATOM 2924 O O . PRO A 1 370 ? -9.438 -10.710 15.684 1.00 96.06 370 PRO A O 1
ATOM 2927 N N . THR A 1 371 ? -7.464 -9.662 15.512 1.00 94.50 371 THR A N 1
ATOM 2928 C CA . THR A 1 371 ? -6.660 -10.697 16.171 1.00 94.50 371 THR A CA 1
ATOM 2929 C C . THR A 1 371 ? -5.960 -10.161 17.416 1.00 94.50 371 THR A C 1
ATOM 2931 O O . THR A 1 371 ? -5.688 -8.962 17.548 1.00 94.50 371 THR A O 1
ATOM 2934 N N . ARG A 1 372 ? -5.616 -11.074 18.328 1.00 92.50 372 ARG A N 1
ATOM 2935 C CA . ARG A 1 372 ? -4.690 -10.805 19.429 1.00 92.50 372 ARG A CA 1
ATOM 2936 C C . ARG A 1 372 ? -3.294 -10.515 18.871 1.00 92.50 372 ARG A C 1
ATOM 2938 O O . ARG A 1 372 ? -2.920 -11.051 17.826 1.00 92.50 372 ARG A O 1
ATOM 2945 N N . ARG A 1 373 ? -2.508 -9.679 19.555 1.00 91.06 373 ARG A N 1
ATOM 2946 C CA . ARG A 1 373 ? -1.087 -9.535 19.234 1.00 91.06 373 ARG A CA 1
ATOM 2947 C C . ARG A 1 373 ? -0.305 -10.727 19.776 1.00 91.06 373 ARG A C 1
ATOM 2949 O O . ARG A 1 373 ? -0.248 -10.936 20.987 1.00 91.06 373 ARG A O 1
ATOM 2956 N N . GLU A 1 374 ? 0.338 -11.460 18.879 1.00 85.50 374 GLU A N 1
ATOM 2957 C CA . GLU A 1 374 ? 1.259 -12.541 19.224 1.00 85.50 374 GLU A CA 1
ATOM 2958 C C . GLU A 1 374 ? 2.704 -12.041 19.183 1.00 85.50 374 GLU A C 1
ATOM 2960 O O . GLU A 1 374 ? 3.044 -11.188 18.367 1.00 85.50 374 GLU A O 1
ATOM 2965 N N . LYS A 1 375 ? 3.544 -12.534 20.104 1.00 78.75 375 LYS A N 1
ATOM 2966 C CA . LYS A 1 375 ? 5.003 -12.277 20.198 1.00 78.75 375 LYS A CA 1
ATOM 2967 C C . LYS A 1 375 ? 5.473 -10.809 20.215 1.00 78.75 375 LYS A C 1
ATOM 2969 O O . LYS A 1 375 ? 6.672 -10.571 20.240 1.00 78.75 375 LYS A O 1
ATOM 2974 N N . GLY A 1 376 ? 4.558 -9.841 20.270 1.00 79.38 376 GLY A N 1
ATOM 2975 C CA . GLY A 1 376 ? 4.869 -8.418 20.105 1.00 79.38 376 GLY A CA 1
ATOM 2976 C C . GLY A 1 376 ? 4.986 -7.974 18.640 1.00 79.38 376 GLY A C 1
ATOM 2977 O O . GLY A 1 376 ? 5.362 -6.829 18.394 1.00 79.38 376 GLY A O 1
ATOM 2978 N N . ASP A 1 377 ? 4.639 -8.841 17.686 1.00 84.06 377 ASP A N 1
ATOM 2979 C CA . ASP A 1 377 ? 4.648 -8.526 16.259 1.00 84.06 377 ASP A CA 1
ATOM 2980 C C . ASP A 1 377 ? 3.619 -7.431 15.944 1.00 84.06 377 ASP A C 1
ATOM 2982 O O . ASP A 1 377 ? 2.554 -7.350 16.566 1.00 84.06 377 ASP A O 1
ATOM 2986 N N . PHE A 1 378 ? 3.926 -6.568 14.978 1.00 86.38 378 PHE A N 1
ATOM 2987 C CA . PHE A 1 378 ? 3.045 -5.476 14.568 1.00 86.38 378 PHE A CA 1
ATOM 2988 C C . PHE A 1 378 ? 3.010 -5.311 13.048 1.00 86.38 378 PHE A C 1
ATOM 2990 O O . PHE A 1 378 ? 3.911 -5.759 12.343 1.00 86.38 378 PHE A O 1
ATOM 2997 N N . VAL A 1 379 ? 1.955 -4.687 12.524 1.00 87.50 379 VAL A N 1
ATOM 2998 C CA . VAL A 1 379 ? 1.811 -4.408 11.088 1.00 87.50 379 VAL A CA 1
ATOM 2999 C C . VAL A 1 379 ? 3.031 -3.648 10.580 1.00 87.50 379 VAL A C 1
ATOM 3001 O O . VAL A 1 379 ? 3.367 -2.585 11.098 1.00 87.50 379 VAL A O 1
ATOM 3004 N N . ALA A 1 380 ? 3.642 -4.195 9.529 1.00 80.25 380 ALA A N 1
ATOM 3005 C CA . ALA A 1 380 ? 4.897 -3.735 8.945 1.00 80.25 380 ALA A CA 1
ATOM 3006 C C . ALA A 1 380 ? 6.130 -3.809 9.871 1.00 80.25 380 ALA A C 1
ATOM 3008 O O . ALA A 1 380 ? 7.090 -3.048 9.724 1.00 80.25 380 ALA A O 1
ATOM 3009 N N . ILE A 1 381 ? 6.143 -4.795 10.774 1.00 80.44 381 ILE A N 1
ATOM 3010 C CA . ILE A 1 381 ? 7.381 -5.375 11.298 1.00 80.44 381 ILE A CA 1
ATOM 3011 C C . ILE A 1 381 ? 8.259 -5.861 10.134 1.00 80.44 381 ILE A C 1
ATOM 3013 O O . ILE A 1 381 ? 7.781 -6.513 9.204 1.00 80.44 381 ILE A O 1
ATOM 3017 N N . GLY A 1 382 ? 9.547 -5.530 10.173 1.00 76.06 382 GLY A N 1
ATOM 3018 C CA . GLY A 1 382 ? 10.531 -6.004 9.202 1.00 76.06 382 GLY A CA 1
ATOM 3019 C C . GLY A 1 382 ? 11.492 -7.047 9.778 1.00 76.06 382 GLY A C 1
ATOM 3020 O O . GLY A 1 382 ? 11.593 -7.159 11.002 1.00 76.06 382 GLY A O 1
ATOM 3021 N N . PRO A 1 383 ? 12.274 -7.753 8.940 1.00 67.31 383 PRO A N 1
ATOM 3022 C CA . PRO A 1 383 ? 13.232 -8.780 9.376 1.00 67.31 383 PRO A CA 1
ATOM 3023 C C . PRO A 1 383 ? 14.264 -8.269 10.391 1.00 67.31 383 PRO A C 1
ATOM 3025 O O . PRO A 1 383 ? 14.630 -8.959 11.334 1.00 67.31 383 PRO A O 1
ATOM 3028 N N . ARG A 1 384 ? 14.694 -7.005 10.253 1.00 62.47 384 ARG A N 1
ATOM 3029 C CA . ARG A 1 384 ? 15.610 -6.329 11.199 1.00 62.47 384 ARG A CA 1
ATOM 3030 C C . ARG A 1 384 ? 14.979 -6.043 12.573 1.00 62.47 384 ARG A C 1
ATOM 3032 O O . ARG A 1 384 ? 15.688 -5.659 13.500 1.00 62.47 384 ARG A O 1
ATOM 3039 N N . THR A 1 385 ? 13.662 -6.196 12.686 1.00 58.88 385 THR A N 1
ATOM 3040 C CA . THR A 1 385 ? 12.860 -5.991 13.902 1.00 58.88 385 THR A CA 1
ATOM 3041 C C . THR A 1 385 ? 12.111 -7.253 14.352 1.00 58.88 385 THR A C 1
ATOM 3043 O O . THR A 1 385 ? 11.461 -7.226 15.393 1.00 58.88 385 THR A O 1
ATOM 3046 N N . GLU A 1 386 ? 12.211 -8.357 13.606 1.00 56.44 386 GLU A N 1
ATOM 3047 C CA . GLU A 1 386 ? 11.570 -9.639 13.910 1.00 56.44 386 GLU A CA 1
ATOM 3048 C C . GLU A 1 386 ? 12.106 -10.193 15.240 1.00 56.44 386 GLU A C 1
ATOM 3050 O O . GLU A 1 386 ? 13.316 -10.259 15.461 1.00 56.44 386 GLU A O 1
ATOM 3055 N N . GLY A 1 387 ? 11.211 -10.496 16.187 1.00 50.53 387 GLY A N 1
ATOM 3056 C CA . GLY A 1 387 ? 11.584 -10.865 17.562 1.00 50.53 387 GLY A CA 1
ATOM 3057 C C . GLY A 1 387 ? 12.238 -9.747 18.395 1.00 50.53 387 GLY A C 1
ATOM 3058 O O . GLY A 1 387 ? 12.451 -9.924 19.593 1.00 50.53 387 GLY A O 1
ATOM 3059 N N . ALA A 1 388 ? 12.512 -8.578 17.806 1.00 50.19 388 ALA A N 1
ATOM 3060 C CA . ALA A 1 388 ? 12.985 -7.375 18.489 1.00 50.19 388 ALA A CA 1
ATOM 3061 C C . ALA A 1 388 ? 11.834 -6.412 18.832 1.00 50.19 388 ALA A C 1
ATOM 3063 O O . ALA A 1 388 ? 12.065 -5.211 19.000 1.00 50.19 388 ALA A O 1
ATOM 3064 N N . SER A 1 389 ? 10.609 -6.941 18.945 1.00 55.97 389 SER A N 1
ATOM 3065 C CA . SER A 1 389 ? 9.427 -6.224 19.422 1.00 55.97 389 SER A CA 1
ATOM 3066 C C . SER A 1 389 ? 9.774 -5.423 20.677 1.00 55.97 389 SER A C 1
ATOM 3068 O O . SER A 1 389 ? 10.232 -5.989 21.678 1.00 55.97 389 SER A O 1
ATOM 3070 N N . GLU A 1 390 ? 9.572 -4.106 20.634 1.00 57.59 390 GLU A N 1
ATOM 3071 C CA . GLU A 1 390 ? 9.793 -3.258 21.803 1.00 57.59 390 GLU A CA 1
ATOM 3072 C C . GLU A 1 390 ? 8.888 -3.712 22.964 1.00 57.59 390 GLU A C 1
ATOM 3074 O O . GLU A 1 390 ? 7.919 -4.453 22.778 1.00 57.59 390 GLU A O 1
ATOM 3079 N N . LYS A 1 391 ? 9.163 -3.251 24.192 1.00 66.38 391 LYS A N 1
ATOM 3080 C CA . LYS A 1 391 ? 8.191 -3.393 25.286 1.00 66.38 391 LYS A CA 1
ATOM 3081 C C . LYS A 1 391 ? 6.993 -2.487 24.997 1.00 66.38 391 LYS A C 1
ATOM 3083 O O . LYS A 1 391 ? 6.921 -1.372 25.509 1.00 66.38 391 LYS A O 1
ATOM 3088 N N . LEU A 1 392 ? 6.084 -2.975 24.156 1.00 78.75 392 LEU A N 1
ATOM 3089 C CA . LEU A 1 392 ? 4.858 -2.295 23.771 1.00 78.75 392 LEU A CA 1
ATOM 3090 C C . LEU A 1 392 ? 4.080 -1.879 25.020 1.00 78.75 392 LEU A C 1
ATOM 3092 O O . LEU A 1 392 ? 3.988 -2.622 26.002 1.00 78.75 392 LEU A O 1
ATOM 3096 N N . GLY A 1 393 ? 3.495 -0.685 24.974 1.00 83.38 393 GLY A N 1
ATOM 3097 C CA . GLY A 1 393 ? 2.480 -0.302 25.945 1.00 83.38 393 GLY A CA 1
ATOM 3098 C C . GLY A 1 393 ? 1.237 -1.175 25.775 1.00 83.38 393 GLY A C 1
ATOM 3099 O O . GLY A 1 393 ? 0.923 -1.607 24.662 1.00 83.38 393 GLY A O 1
ATOM 3100 N N . LYS A 1 394 ? 0.503 -1.403 26.870 1.00 92.12 394 LYS A N 1
ATOM 3101 C CA . LYS A 1 394 ? -0.850 -1.967 26.784 1.00 92.12 394 LYS A CA 1
ATOM 3102 C C . LYS A 1 394 ? -1.734 -1.046 25.938 1.00 92.12 394 LYS A C 1
ATOM 3104 O O . LYS A 1 394 ? -1.625 0.176 26.051 1.00 92.12 394 LYS A O 1
ATOM 3109 N N . CYS A 1 395 ? -2.636 -1.618 25.151 1.00 94.31 395 CYS A N 1
ATOM 3110 C CA . CYS A 1 395 ? -3.673 -0.859 24.461 1.00 94.31 395 CYS A CA 1
ATOM 3111 C C . CYS A 1 395 ? -4.548 -0.074 25.452 1.00 94.31 395 CYS A C 1
ATOM 3113 O O . CYS A 1 395 ? -4.927 -0.641 26.492 1.00 94.31 395 CYS A O 1
ATOM 3115 N N . PRO A 1 396 ? -4.961 1.164 25.116 1.00 96.12 396 PRO A N 1
ATOM 3116 C CA . PRO A 1 396 ? -6.114 1.809 25.739 1.00 96.12 396 PRO A CA 1
ATOM 3117 C C . PRO A 1 396 ? -7.322 0.870 25.696 1.00 96.12 396 PRO A C 1
ATOM 3119 O O . PRO A 1 396 ? -7.514 0.152 24.715 1.00 96.12 396 PRO A O 1
ATOM 3122 N N . VAL A 1 397 ? -8.122 0.852 26.760 1.00 96.75 397 VAL A N 1
ATOM 3123 C CA . VAL A 1 397 ? -9.288 -0.044 26.898 1.00 96.75 397 VAL A CA 1
ATOM 3124 C C . VAL A 1 397 ? -10.283 0.195 25.755 1.00 96.75 397 VAL A C 1
ATOM 3126 O O . VAL A 1 397 ? -10.823 -0.738 25.165 1.00 96.75 397 VAL A O 1
ATOM 3129 N N . GLU A 1 398 ? -10.426 1.457 25.365 1.00 96.31 398 GLU A N 1
ATOM 3130 C CA . GLU A 1 398 ? -11.289 1.956 24.302 1.00 96.31 398 GLU A CA 1
ATOM 3131 C C . GLU A 1 398 ? -10.886 1.459 22.902 1.00 96.31 398 GLU A C 1
ATOM 3133 O O . GLU A 1 398 ? -11.743 1.376 22.023 1.00 96.31 398 GLU A O 1
ATOM 3138 N N . CYS A 1 399 ? -9.608 1.107 22.699 1.00 95.94 399 CYS A N 1
ATOM 3139 C CA . CYS A 1 399 ? -9.075 0.604 21.426 1.00 95.94 399 CYS A CA 1
ATOM 3140 C C . CYS A 1 399 ? -8.953 -0.929 21.377 1.00 95.94 399 CYS A C 1
ATOM 3142 O O . CYS A 1 399 ? -8.429 -1.471 20.407 1.00 95.94 399 CYS A O 1
ATOM 3144 N N . ARG A 1 400 ? -9.446 -1.652 22.392 1.00 96.88 400 ARG A N 1
ATOM 3145 C CA . ARG A 1 400 ? -9.514 -3.124 22.386 1.00 96.88 400 ARG A CA 1
ATOM 3146 C C . ARG A 1 400 ? -10.828 -3.612 21.761 1.00 96.88 400 ARG A C 1
ATOM 3148 O O . ARG A 1 400 ? -11.845 -2.917 21.857 1.00 96.88 400 ARG A O 1
ATOM 3155 N N . PRO A 1 401 ? -10.882 -4.827 21.185 1.00 96.75 401 PRO A N 1
ATOM 3156 C CA . PRO A 1 401 ? -12.142 -5.415 20.739 1.00 96.75 401 PRO A CA 1
ATOM 3157 C C . PRO A 1 401 ? -13.149 -5.520 21.884 1.00 96.75 401 PRO A C 1
ATOM 3159 O O . PRO A 1 401 ? -12.816 -5.966 22.981 1.00 96.75 401 PRO A O 1
ATOM 3162 N N . LYS A 1 402 ? -14.409 -5.142 21.635 1.00 95.12 402 LYS A N 1
ATOM 3163 C CA . LYS A 1 402 ? -15.473 -5.152 22.661 1.00 95.12 402 LYS A CA 1
ATOM 3164 C C . LYS A 1 402 ? -15.642 -6.519 23.334 1.00 95.12 402 LYS A C 1
ATOM 3166 O O . LYS A 1 402 ? -15.916 -6.577 24.525 1.00 95.12 402 LYS A O 1
ATOM 3171 N N . ASN A 1 403 ? -15.419 -7.594 22.577 1.00 96.19 403 ASN A N 1
ATOM 3172 C CA . ASN A 1 403 ? -15.536 -8.976 23.046 1.00 96.19 403 ASN A CA 1
ATOM 3173 C C . ASN A 1 403 ? -14.219 -9.540 23.624 1.00 96.19 403 ASN A C 1
ATOM 3175 O O . ASN A 1 403 ? -14.231 -10.645 24.154 1.00 96.19 403 ASN A O 1
ATOM 3179 N N . HIS A 1 404 ? -13.107 -8.797 23.527 1.00 95.50 404 HIS A N 1
ATOM 3180 C CA . HIS A 1 404 ? -11.766 -9.218 23.953 1.00 95.50 404 HIS A CA 1
ATOM 3181 C C . HIS A 1 404 ? -11.021 -8.096 24.689 1.00 95.50 404 HIS A C 1
ATOM 3183 O O . HIS A 1 404 ? -9.946 -7.639 24.297 1.00 95.50 404 HIS A O 1
ATOM 3189 N N . GLN A 1 405 ? -11.619 -7.610 25.776 1.00 96.69 405 GLN A N 1
ATOM 3190 C CA . GLN A 1 405 ? -11.008 -6.594 26.643 1.00 96.69 405 GLN A CA 1
ATOM 3191 C C . GLN A 1 405 ? -9.785 -7.128 27.417 1.00 96.69 405 GLN A C 1
ATOM 3193 O O . GLN A 1 405 ? -8.961 -6.342 27.893 1.00 96.69 405 GLN A O 1
ATOM 3198 N N . ASP A 1 406 ? -9.645 -8.456 27.491 1.00 95.19 406 ASP A N 1
ATOM 3199 C CA . ASP A 1 406 ? -8.490 -9.202 27.998 1.00 95.19 406 ASP A CA 1
ATOM 3200 C C . ASP A 1 406 ? -7.254 -9.115 27.086 1.00 95.19 406 ASP A C 1
ATOM 3202 O O . ASP A 1 406 ? -6.138 -9.369 27.546 1.00 95.19 406 ASP A O 1
ATOM 3206 N N . TRP A 1 407 ? -7.410 -8.708 25.819 1.00 94.38 407 TRP A N 1
ATOM 3207 C CA . TRP A 1 407 ? -6.286 -8.432 24.921 1.00 94.38 407 TRP A CA 1
ATOM 3208 C C . TRP A 1 407 ? -5.634 -7.099 25.302 1.00 94.38 407 TRP A C 1
ATOM 3210 O O . TRP A 1 407 ? -5.780 -6.077 24.636 1.00 94.38 407 TRP A O 1
ATOM 3220 N N . GLU A 1 408 ? -4.900 -7.104 26.417 1.00 92.06 408 GLU A N 1
ATOM 3221 C CA . GLU A 1 408 ? -4.121 -5.951 26.877 1.00 92.06 408 GLU A CA 1
ATOM 3222 C C . GLU A 1 408 ? -3.054 -5.536 25.860 1.00 92.06 408 GLU A C 1
ATOM 3224 O O . GLU A 1 408 ? -2.732 -4.356 25.751 1.00 92.06 408 GLU A O 1
ATOM 3229 N N . TYR A 1 409 ? -2.558 -6.511 25.100 1.00 89.38 409 TYR A N 1
ATOM 3230 C CA . TYR A 1 409 ? -1.764 -6.336 23.891 1.00 89.38 409 TYR A CA 1
ATOM 3231 C C . TYR A 1 409 ? -2.658 -6.675 22.697 1.00 89.38 409 TYR A C 1
ATOM 3233 O O . TYR A 1 409 ? -2.603 -7.764 22.119 1.00 89.38 409 TYR A O 1
ATOM 3241 N N . CYS A 1 410 ? -3.556 -5.736 22.412 1.00 84.44 410 CYS A N 1
ATOM 3242 C CA . CYS A 1 410 ? -4.109 -5.551 21.082 1.00 84.44 410 CYS A CA 1
ATOM 3243 C C . CYS A 1 410 ? -3.089 -4.795 20.215 1.00 84.44 410 CYS A C 1
ATOM 3245 O O . CYS A 1 410 ? -3.499 -4.302 19.151 1.00 84.44 410 CYS A O 1
#

Secondary structure (DSSP, 8-state):
------------------------------------------------SS-S-GGGTTSSTTSSSSSTTSS--------------------------S-----TT-PPP---SS--SS-HHHHHT-SSEEEEEEEE--TTSSTTS--TTTTTHHHHHHHHHHHHSTTPEEEEEE---TTSHHHHHHHHHHHHH-TTEEEEETTSBTTTB--STT-S-GGGGGGGGGG-TTEEEEEEE-TT----HHHHHHHHHHHTSS-SEEEEE-STT---SS--S-EE--HHHHTT-TTPPPEE----EEE-GGG-HHHHHHHHHHHHHHHHT---TTHHHHHIIIIIHHHHGGGEEEEESS-TT-GGG-SSEEE--SSPPPTT--TT--GGGTT----PPPPPGGGS-TT-TT-S--

Foldseek 3Di:
DDDDDDDDDDDDDDDDDDDDDDDDDDDDDDDDDDDDDDDDDDDDDDDDDPPPDPVPPPPPPPPPPPVVVPPDDDDPDDDDDDDDPDDDDDPDPPPWFFFDAPAPPDDQDQPDPFAWQFTPLLNSVFAPAEEEEEEQEDCVPPPQDRPPVCVVLLLVQLVQCCVLPPRHAYEYEYCFDCVRVSSSVVVNVSCNVRVRYGYGHQCQGPPPHHLPVLAPDRLLVSLRLLQTRRHQKYKQFYSQFGDDNLVSVQVVVVVVDQFFKEAEAQAPPLPFLHQSADFDDPVVVCVVDVPDDGHGNGIMMMGRCNVPSPLSSVLSVVLSVVNSVDRDDPCSSVSCVVGVCVSGLQRYEYAHQACQPPPVNPRHDYAHGPDADDLLDTGRQGPVCVNVRDPTAFGDCVRDPPVPSVSSND

Radius of gyration: 31.97 Å; chains: 1; bounding box: 74×102×101 Å

Organism: NCBI:txid69355

Sequence (410 aa):
MPPSTLSAEETVKVHGFKSPRQFTKLSPTVSHADLGTVGRLHGMEAGDRMLKNWRVMILIFPLAFLSLLLYSLPSTKTLQTTQDPTVTNASVPAPLAGLHCDCEGGRPTIGGETASVCSGRATVRGGGQRVVSYSLFGSKEPAGRAPSEYEGLLPRLCLDVEVQYPGWVIRFYTDYKPEIPEQRKWMCEIQCNHSHVDFCLVDRLPVLGDVASTQEDGTTWRFLPGMDPLVDVFLSRDTDALVIDREREAVREWLDSDSMVHAMRDHPNHWGYILAGKTACSPEIHRRTSNLKPINISGMWGAKTFMDRSLMGNLTAEMLWKTQLNRGWSYDQAILRKVLWPATNRRMLMHDSYFCTKPEYEGPKYRPFPTRREKGDFVAIGPRTEGASEKLGKCPVECRPKNHQDWEYC